Protein AF-0000000086196079 (afdb_homodimer)

Solvent-accessible surface area (backbone atoms only — not comparable to full-atom values): 31179 Å² total; per-residue (Å²): 126,80,78,77,50,46,65,56,26,40,50,51,41,38,49,55,44,34,30,38,78,38,90,88,36,61,55,87,61,31,22,45,25,29,50,93,91,37,60,36,28,35,20,37,55,72,47,47,61,58,45,53,76,38,62,84,48,28,40,74,47,73,51,99,90,43,78,54,29,37,29,50,32,79,85,49,76,43,40,67,52,38,21,52,50,53,46,52,52,50,52,51,39,43,75,65,62,70,50,77,53,42,75,58,62,71,92,42,42,27,49,39,37,72,44,93,60,46,78,55,54,26,44,39,53,52,38,50,31,30,54,42,15,32,60,41,46,28,28,37,31,46,34,28,34,63,56,98,90,36,64,28,36,38,32,23,25,30,15,72,81,42,93,70,67,46,56,18,32,36,42,39,21,57,45,68,43,41,62,88,47,51,63,63,57,37,38,38,50,28,27,32,42,36,21,54,38,51,59,80,62,48,68,67,42,34,44,42,49,61,39,22,33,30,20,58,45,96,85,64,28,29,46,30,38,37,35,38,34,27,44,29,84,44,60,76,86,62,72,78,39,70,46,73,56,64,30,65,48,75,46,80,36,47,54,66,60,50,52,61,39,28,50,37,96,56,29,36,65,71,40,31,50,53,50,50,50,50,36,27,52,68,36,68,50,46,66,87,78,33,62,58,42,65,58,56,53,34,50,40,21,38,78,126,127,81,78,76,49,45,65,56,27,40,50,50,41,37,50,54,44,33,30,39,78,38,89,87,37,62,56,87,64,31,22,46,26,29,50,93,90,37,60,36,27,35,20,36,56,74,47,49,61,58,44,52,75,37,64,86,46,26,41,74,47,75,52,99,90,42,77,55,29,36,30,50,34,78,85,49,76,44,40,68,52,37,21,52,50,52,45,53,52,49,52,51,37,43,74,64,63,70,50,78,54,44,75,58,62,72,89,41,43,28,49,40,36,71,45,92,61,45,78,54,53,27,44,38,54,52,41,49,32,29,54,42,15,32,59,42,47,28,28,38,31,46,34,28,32,63,57,96,89,35,65,28,36,39,31,24,26,30,15,72,81,44,91,70,68,47,55,17,33,37,43,40,20,57,45,68,43,42,61,88,48,50,65,65,57,37,40,36,51,28,26,32,42,38,21,55,39,52,60,80,61,47,68,68,38,34,45,42,49,62,38,19,33,30,20,58,45,96,86,63,28,30,46,29,38,39,34,39,36,27,42,31,82,44,60,74,84,63,73,79,39,70,47,75,57,63,29,67,48,75,43,82,34,47,56,67,59,51,51,60,40,28,50,37,94,56,30,36,64,72,39,32,50,53,50,51,51,49,37,28,54,67,36,68,49,45,65,87,77,33,62,59,43,66,58,56,52,35,49,40,22,38,79,123

Structure (mmCIF, N/CA/C/O backbone):
data_AF-0000000086196079-model_v1
#
loop_
_entity.id
_entity.type
_entity.pdbx_description
1 polymer 'Nudix hydrolase 20, chloroplastic-like isoform X2'
#
loop_
_atom_site.group_PDB
_atom_site.id
_atom_site.type_symbol
_atom_site.label_atom_id
_atom_site.label_alt_id
_atom_site.label_comp_id
_atom_site.label_asym_id
_atom_site.label_entity_id
_atom_site.label_seq_id
_atom_site.pdbx_PDB_ins_code
_atom_site.Cartn_x
_atom_site.Cartn_y
_atom_site.Cartn_z
_atom_site.occupancy
_atom_site.B_iso_or_equiv
_atom_site.auth_seq_id
_atom_site.auth_comp_id
_atom_site.auth_asym_id
_atom_site.auth_atom_id
_atom_site.pdbx_PDB_model_num
ATOM 1 N N . MET A 1 1 ? -3.215 10.391 -32.375 1 31.42 1 MET A N 1
ATOM 2 C CA . MET A 1 1 ? -3.424 10.508 -30.953 1 31.42 1 MET A CA 1
ATOM 3 C C . MET A 1 1 ? -2.102 10.398 -30.203 1 31.42 1 MET A C 1
ATOM 5 O O . MET A 1 1 ? -1.298 9.508 -30.469 1 31.42 1 MET A O 1
ATOM 9 N N . ALA A 1 2 ? -1.57 11.398 -29.609 1 37.5 2 ALA A N 1
ATOM 10 C CA . ALA A 1 2 ? -0.246 11.5 -29 1 37.5 2 ALA A CA 1
ATOM 11 C C . ALA A 1 2 ? 0.085 10.25 -28.203 1 37.5 2 ALA A C 1
ATOM 13 O O . ALA A 1 2 ? -0.794 9.664 -27.562 1 37.5 2 ALA A O 1
ATOM 14 N N . ALA A 1 3 ? 1.118 9.539 -28.453 1 48.59 3 ALA A N 1
ATOM 15 C CA . ALA A 1 3 ? 1.546 8.32 -27.781 1 48.59 3 ALA A CA 1
ATOM 16 C C . ALA A 1 3 ? 1.368 8.445 -26.266 1 48.59 3 ALA A C 1
ATOM 18 O O . ALA A 1 3 ? 1.782 9.445 -25.672 1 48.59 3 ALA A O 1
ATOM 19 N N . GLU A 1 4 ? 0.445 7.695 -25.688 1 69.94 4 GLU A N 1
ATOM 20 C CA . GLU A 1 4 ? 0.161 7.719 -24.25 1 69.94 4 GLU A CA 1
ATOM 21 C C . GLU A 1 4 ? 1.448 7.668 -23.438 1 69.94 4 GLU A C 1
ATOM 23 O O . GLU A 1 4 ? 2.344 6.871 -23.719 1 69.94 4 GLU A O 1
ATOM 28 N N . GLY A 1 5 ? 1.84 8.703 -22.734 1 87.81 5 GLY A N 1
ATOM 29 C CA . GLY A 1 5 ? 3.008 8.727 -21.859 1 87.81 5 GLY A CA 1
ATOM 30 C C . GLY A 1 5 ? 3.033 7.582 -20.875 1 87.81 5 GLY A C 1
ATOM 31 O O . GLY A 1 5 ? 2.014 6.926 -20.641 1 87.81 5 GLY A O 1
ATOM 32 N N . TRP A 1 6 ? 4.188 7.164 -20.453 1 93.56 6 TRP A N 1
ATOM 33 C CA . TRP A 1 6 ? 4.375 6.02 -19.578 1 93.56 6 TRP A CA 1
ATOM 34 C C . TRP A 1 6 ? 3.453 6.113 -18.359 1 93.56 6 TRP A C 1
ATOM 36 O O . TRP A 1 6 ? 2.938 5.098 -17.891 1 93.56 6 TRP A O 1
ATOM 46 N N . CYS A 1 7 ? 3.219 7.301 -17.938 1 93.12 7 CYS A N 1
ATOM 47 C CA . CYS A 1 7 ? 2.398 7.477 -16.75 1 93.12 7 CYS A CA 1
ATOM 48 C C . CYS A 1 7 ? 0.96 7.047 -17 1 93.12 7 CYS A C 1
ATOM 50 O O . CYS A 1 7 ? 0.346 6.383 -16.172 1 93.12 7 CYS A O 1
ATOM 52 N N . GLU A 1 8 ? 0.456 7.418 -18.125 1 95.5 8 GLU A N 1
ATOM 53 C CA . GLU A 1 8 ? -0.901 7.012 -18.484 1 95.5 8 GLU A CA 1
ATOM 54 C C . GLU A 1 8 ? -1 5.5 -18.641 1 95.5 8 GLU A C 1
ATOM 56 O O . GLU A 1 8 ? -1.993 4.891 -18.234 1 95.5 8 GLU A O 1
ATOM 61 N N . ARG A 1 9 ? -0.002 4.93 -19.203 1 97 9 ARG A N 1
ATOM 62 C CA . ARG A 1 9 ? 0.018 3.479 -19.359 1 97 9 ARG A CA 1
ATOM 63 C C . ARG A 1 9 ? 0.084 2.793 -18 1 97 9 ARG A C 1
ATOM 65 O O . ARG A 1 9 ? -0.6 1.795 -17.766 1 97 9 ARG A O 1
ATOM 72 N N . ALA A 1 10 ? 0.923 3.342 -17.141 1 97.94 10 ALA A N 1
ATOM 73 C CA . ALA A 1 10 ? 1.036 2.787 -15.789 1 97.94 10 ALA A CA 1
ATOM 74 C C . ALA A 1 10 ? -0.296 2.867 -15.047 1 97.94 10 ALA A C 1
ATOM 76 O O . ALA A 1 10 ? -0.709 1.905 -14.398 1 97.94 10 ALA A O 1
ATOM 77 N N . ARG A 1 11 ? -0.942 3.975 -15.195 1 97.25 11 ARG A N 1
ATOM 78 C CA . ARG A 1 11 ? -2.25 4.137 -14.562 1 97.25 11 ARG A CA 1
ATOM 79 C C . ARG A 1 11 ? -3.266 3.168 -15.156 1 97.25 11 ARG A C 1
ATOM 81 O O . ARG A 1 11 ? -4.086 2.598 -14.438 1 97.25 11 ARG A O 1
ATOM 88 N N . GLY A 1 12 ? -3.195 3.053 -16.484 1 97.62 12 GLY A N 1
ATOM 89 C CA . GLY A 1 12 ? -4.055 2.076 -17.141 1 97.62 12 GLY A CA 1
ATOM 90 C C . GLY A 1 12 ? -3.83 0.66 -16.641 1 97.62 12 GLY A C 1
ATOM 91 O O . GLY A 1 12 ? -4.785 -0.087 -16.422 1 97.62 12 GLY A O 1
ATOM 92 N N . LEU A 1 13 ? -2.584 0.323 -16.469 1 98.38 13 LEU A N 1
ATOM 93 C CA . LEU A 1 13 ? -2.215 -0.979 -15.93 1 98.38 13 LEU A CA 1
ATOM 94 C C . LEU A 1 13 ? -2.822 -1.184 -14.547 1 98.38 13 LEU A C 1
ATOM 96 O O . LEU A 1 13 ? -3.451 -2.211 -14.281 1 98.38 13 LEU A O 1
ATOM 100 N N . LEU A 1 14 ? -2.65 -0.196 -13.68 1 98.25 14 LEU A N 1
ATOM 101 C CA . LEU A 1 14 ? -3.148 -0.296 -12.312 1 98.25 14 LEU A CA 1
ATOM 102 C C . LEU A 1 14 ? -4.668 -0.391 -12.289 1 98.25 14 LEU A C 1
ATOM 104 O O . LEU A 1 14 ? -5.238 -1.147 -11.5 1 98.25 14 LEU A O 1
ATOM 108 N N . LYS A 1 15 ? -5.324 0.365 -13.117 1 97.25 15 LYS A N 1
ATOM 109 C CA . LYS A 1 15 ? -6.781 0.291 -13.219 1 97.25 15 LYS A CA 1
ATOM 110 C C . LYS A 1 15 ? -7.234 -1.104 -13.633 1 97.25 15 LYS A C 1
ATOM 112 O O . LYS A 1 15 ? -8.172 -1.659 -13.055 1 97.25 15 LYS A O 1
ATOM 117 N N . LYS A 1 16 ? -6.555 -1.611 -14.602 1 97.31 16 LYS A N 1
ATOM 118 C CA . LYS A 1 16 ? -6.875 -2.945 -15.102 1 97.31 16 LYS A CA 1
ATOM 119 C C . LYS A 1 16 ? -6.688 -3.998 -14.008 1 97.31 16 LYS A C 1
ATOM 121 O O . LYS A 1 16 ? -7.551 -4.855 -13.812 1 97.31 16 LYS A O 1
ATOM 126 N N . MET A 1 17 ? -5.625 -3.92 -13.258 1 98.19 17 MET A N 1
ATOM 127 C CA . MET A 1 17 ? -5.266 -4.945 -12.281 1 98.19 17 MET A CA 1
ATOM 128 C C . MET A 1 17 ? -6.07 -4.785 -10.992 1 98.19 17 MET A C 1
ATOM 130 O O . MET A 1 17 ? -6.082 -5.68 -10.148 1 98.19 17 MET A O 1
ATOM 134 N N . ASN A 1 18 ? -6.742 -3.652 -10.859 1 98.12 18 ASN A N 1
ATOM 135 C CA . ASN A 1 18 ? -7.633 -3.436 -9.727 1 98.12 18 ASN A CA 1
ATOM 136 C C . ASN A 1 18 ? -9.094 -3.365 -10.164 1 98.12 18 ASN A C 1
ATOM 138 O O . ASN A 1 18 ? -9.93 -2.799 -9.461 1 98.12 18 ASN A O 1
ATOM 142 N N . SER A 1 19 ? -9.422 -3.924 -11.242 1 97.69 19 SER A N 1
ATOM 143 C CA . SER A 1 19 ? -10.711 -3.74 -11.906 1 97.69 19 SER A CA 1
ATOM 144 C C . SER A 1 19 ? -11.852 -4.27 -11.047 1 97.69 19 SER A C 1
ATOM 146 O O . SER A 1 19 ? -12.977 -3.777 -11.133 1 97.69 19 SER A O 1
ATOM 148 N N . PHE A 1 20 ? -11.656 -5.219 -10.219 1 97.69 20 PHE A N 1
ATOM 149 C CA . PHE A 1 20 ? -12.711 -5.828 -9.414 1 97.69 20 PHE A CA 1
ATOM 150 C C . PHE A 1 20 ? -13.312 -4.816 -8.445 1 97.69 20 PHE A C 1
ATOM 152 O O . PHE A 1 20 ? -14.477 -4.922 -8.07 1 97.69 20 PHE A O 1
ATOM 159 N N . HIS A 1 21 ? -12.547 -3.799 -8.047 1 93.19 21 HIS A N 1
ATOM 160 C CA . HIS A 1 21 ? -13 -2.793 -7.086 1 93.19 21 HIS A CA 1
ATOM 161 C C . HIS A 1 21 ? -13.477 -1.532 -7.801 1 93.19 21 HIS A C 1
ATOM 163 O O . HIS A 1 21 ? -13.875 -0.56 -7.152 1 93.19 21 HIS A O 1
ATOM 169 N N . GLY A 1 22 ? -13.414 -1.538 -9.031 1 91.56 22 GLY A N 1
ATOM 170 C CA . GLY A 1 22 ? -13.773 -0.353 -9.797 1 91.56 22 GLY A CA 1
ATOM 171 C C . GLY A 1 22 ? -15.25 -0.286 -10.133 1 91.56 22 GLY A C 1
ATOM 172 O O . GLY A 1 22 ? -16 -1.232 -9.875 1 91.56 22 GLY A O 1
ATOM 173 N N . ALA A 1 23 ? -15.586 0.816 -10.633 1 88.75 23 ALA A N 1
ATOM 174 C CA . ALA A 1 23 ? -16.953 1.015 -11.086 1 88.75 23 ALA A CA 1
ATOM 175 C C . ALA A 1 23 ? -17.328 0.014 -12.18 1 88.75 23 ALA A C 1
ATOM 177 O O . ALA A 1 23 ? -16.531 -0.258 -13.078 1 88.75 23 ALA A O 1
ATOM 178 N N . GLY A 1 24 ? -18.469 -0.585 -12.039 1 90.06 24 GLY A N 1
ATOM 179 C CA . GLY A 1 24 ? -18.953 -1.486 -13.07 1 90.06 24 GLY A CA 1
ATOM 180 C C . GLY A 1 24 ? -18.484 -2.92 -12.875 1 90.06 24 GLY A C 1
ATOM 181 O O . GLY A 1 24 ? -18.844 -3.803 -13.664 1 90.06 24 GLY A O 1
ATOM 182 N N . SER A 1 25 ? -17.656 -3.137 -11.906 1 93.88 25 SER A N 1
ATOM 183 C CA . SER A 1 25 ? -17.203 -4.5 -11.656 1 93.88 25 SER A CA 1
ATOM 184 C C . SER A 1 25 ? -18.359 -5.395 -11.227 1 93.88 25 SER A C 1
ATOM 186 O O . SER A 1 25 ? -19.453 -4.906 -10.938 1 93.88 25 SER A O 1
ATOM 188 N N . SER A 1 26 ? -18.172 -6.691 -11.227 1 94.44 26 SER A N 1
ATOM 189 C CA . SER A 1 26 ? -19.188 -7.66 -10.836 1 94.44 26 SER A CA 1
ATOM 190 C C . SER A 1 26 ? -19.219 -7.859 -9.328 1 94.44 26 SER A C 1
ATOM 192 O O . SER A 1 26 ? -19.938 -8.734 -8.82 1 94.44 26 SER A O 1
ATOM 194 N N . LYS A 1 27 ? -18.453 -7.102 -8.578 1 94.94 27 LYS A N 1
ATOM 195 C CA . LYS A 1 27 ? -18.266 -7.32 -7.145 1 94.94 27 LYS A CA 1
ATOM 196 C C . LYS A 1 27 ? -19.609 -7.391 -6.422 1 94.94 27 LYS A C 1
ATOM 198 O O . LYS A 1 27 ? -19.844 -8.289 -5.605 1 94.94 27 LYS A O 1
ATOM 203 N N . ALA A 1 28 ? -20.484 -6.496 -6.801 1 92.44 28 ALA A N 1
ATOM 204 C CA . ALA A 1 28 ? -21.781 -6.414 -6.129 1 92.44 28 ALA A CA 1
ATOM 205 C C . ALA A 1 28 ? -22.625 -7.652 -6.41 1 92.44 28 ALA A C 1
ATOM 207 O O . ALA A 1 28 ? -23.547 -7.973 -5.652 1 92.44 28 ALA A O 1
ATOM 208 N N . LEU A 1 29 ? -22.312 -8.312 -7.492 1 94.06 29 LEU A N 1
ATOM 209 C CA . LEU A 1 29 ? -23.078 -9.477 -7.902 1 94.06 29 LEU A CA 1
ATOM 210 C C . LEU A 1 29 ? -22.469 -10.758 -7.363 1 94.06 29 LEU A C 1
ATOM 212 O O . LEU A 1 29 ? -23.109 -11.812 -7.363 1 94.06 29 LEU A O 1
ATOM 216 N N . CYS A 1 30 ? -21.281 -10.711 -6.961 1 96.56 30 CYS A N 1
ATOM 217 C CA . CYS A 1 30 ? -20.578 -11.898 -6.492 1 96.56 30 CYS A CA 1
ATOM 218 C C . CYS A 1 30 ? -21.031 -12.289 -5.09 1 96.56 30 CYS A C 1
ATOM 220 O O . CYS A 1 30 ? -21.484 -11.438 -4.324 1 96.56 30 CYS A O 1
ATOM 222 N N . LEU A 1 31 ? -20.938 -13.523 -4.812 1 96.62 31 LEU A N 1
ATOM 223 C CA . LEU A 1 31 ? -21.219 -14.023 -3.475 1 96.62 31 LEU A CA 1
ATOM 224 C C . LEU A 1 31 ? -19.922 -14.227 -2.688 1 96.62 31 LEU A C 1
ATOM 226 O O . LEU A 1 31 ? -18.938 -14.727 -3.227 1 96.62 31 LEU A O 1
ATOM 230 N N . PRO A 1 32 ? -19.938 -13.781 -1.434 1 96.88 32 PRO A N 1
ATOM 231 C CA . PRO A 1 32 ? -18.797 -14.203 -0.602 1 96.88 32 PRO A CA 1
ATOM 232 C C . PRO A 1 32 ? -18.688 -15.719 -0.475 1 96.88 32 PRO A C 1
ATOM 234 O O . PRO A 1 32 ? -19.703 -16.406 -0.334 1 96.88 32 PRO A O 1
ATOM 237 N N . PHE A 1 33 ? -17.547 -16.266 -0.652 1 97.94 33 PHE A N 1
ATOM 238 C CA . PHE A 1 33 ? -17.281 -17.672 -0.396 1 97.94 33 PHE A CA 1
ATOM 239 C C . PHE A 1 33 ? -16.859 -17.891 1.049 1 97.94 33 PHE A C 1
ATOM 241 O O . PHE A 1 33 ? -15.805 -17.406 1.469 1 97.94 33 PHE A O 1
ATOM 248 N N . MET A 1 34 ? -17.641 -18.625 1.762 1 97.19 34 MET A N 1
ATOM 249 C CA . MET A 1 34 ? -17.438 -18.812 3.197 1 97.19 34 MET A CA 1
ATOM 250 C C . MET A 1 34 ? -16.969 -20.234 3.508 1 97.19 34 MET A C 1
ATOM 252 O O . MET A 1 34 ? -17.516 -21.203 2.979 1 97.19 34 MET A O 1
ATOM 256 N N . VAL A 1 35 ? -15.969 -20.312 4.324 1 97.56 35 VAL A N 1
ATOM 257 C CA . VAL A 1 35 ? -15.516 -21.578 4.883 1 97.56 35 VAL A CA 1
ATOM 258 C C . VAL A 1 35 ? -15.367 -21.453 6.398 1 97.56 35 VAL A C 1
ATOM 260 O O . VAL A 1 35 ? -14.609 -20.609 6.883 1 97.56 35 VAL A O 1
ATOM 263 N N . ASP A 1 36 ? -16.078 -22.281 7.133 1 95.56 36 ASP A N 1
ATOM 264 C CA . ASP A 1 36 ? -16.031 -22.266 8.594 1 95.56 36 ASP A CA 1
ATOM 265 C C . ASP A 1 36 ? -16.266 -20.859 9.148 1 95.56 36 ASP A C 1
ATOM 267 O O . ASP A 1 36 ? -15.477 -20.391 9.969 1 95.56 36 ASP A O 1
ATOM 271 N N . GLY A 1 37 ? -17.188 -20.188 8.578 1 93.38 37 GLY A N 1
ATOM 272 C CA . GLY A 1 37 ? -17.641 -18.891 9.086 1 93.38 37 GLY A CA 1
ATOM 273 C C . GLY A 1 37 ? -16.75 -17.734 8.641 1 93.38 37 GLY A C 1
ATOM 274 O O . GLY A 1 37 ? -17.016 -16.578 8.992 1 93.38 37 GLY A O 1
ATOM 275 N N . GLN A 1 38 ? -15.75 -18 7.812 1 96.38 38 GLN A N 1
ATOM 276 C CA . GLN A 1 38 ? -14.852 -16.938 7.367 1 96.38 38 GLN A CA 1
ATOM 277 C C . GLN A 1 38 ? -14.844 -16.828 5.848 1 96.38 38 GLN A C 1
ATOM 279 O O . GLN A 1 38 ? -14.891 -17.844 5.141 1 96.38 38 GLN A O 1
ATOM 284 N N . GLN A 1 39 ? -14.812 -15.672 5.391 1 97 39 GLN A N 1
ATOM 285 C CA . GLN A 1 39 ? -14.781 -15.445 3.951 1 97 39 GLN A CA 1
ATOM 286 C C . GLN A 1 39 ? -13.391 -15.727 3.385 1 97 39 GLN A C 1
ATOM 288 O O . GLN A 1 39 ? -12.391 -15.234 3.916 1 97 39 GLN A O 1
ATOM 293 N N . VAL A 1 40 ? -13.336 -16.453 2.26 1 98.19 40 VAL A N 1
ATOM 294 C CA . VAL A 1 40 ? -12.039 -16.812 1.695 1 98.19 40 VAL A CA 1
ATOM 295 C C . VAL A 1 40 ? -11.992 -16.422 0.219 1 98.19 40 VAL A C 1
ATOM 297 O O . VAL A 1 40 ? -10.961 -16.578 -0.437 1 98.19 40 VAL A O 1
ATOM 300 N N . GLY A 1 41 ? -13.164 -15.883 -0.278 1 97.81 41 GLY A N 1
ATOM 301 C CA . GLY A 1 41 ? -13.156 -15.516 -1.685 1 97.81 41 GLY A CA 1
ATOM 302 C C . GLY A 1 41 ? -14.453 -14.875 -2.141 1 97.81 41 GLY A C 1
ATOM 303 O O . GLY A 1 41 ? -15.266 -14.445 -1.317 1 97.81 41 GLY A O 1
ATOM 304 N N . TYR A 1 42 ? -14.578 -14.719 -3.482 1 97.56 42 TYR A N 1
ATOM 305 C CA . TYR A 1 42 ? -15.75 -14.188 -4.176 1 97.56 42 TYR A CA 1
ATOM 306 C C . TYR A 1 42 ? -16.156 -15.094 -5.328 1 97.56 42 TYR A C 1
ATOM 308 O O . TYR A 1 42 ? -15.336 -15.445 -6.18 1 97.56 42 TYR A O 1
ATOM 316 N N . VAL A 1 43 ? -17.406 -15.414 -5.348 1 97.75 43 VAL A N 1
ATOM 317 C CA . VAL A 1 43 ? -17.859 -16.344 -6.375 1 97.75 43 VAL A CA 1
ATOM 318 C C . VAL A 1 43 ? -18.781 -15.617 -7.359 1 97.75 43 VAL A C 1
ATOM 320 O O . VAL A 1 43 ? -19.812 -15.078 -6.973 1 97.75 43 VAL A O 1
ATOM 323 N N . PRO A 1 44 ? -18.375 -15.609 -8.625 1 96.56 44 PRO A N 1
ATOM 324 C CA . PRO A 1 44 ? -19.281 -15.023 -9.633 1 96.56 44 PRO A CA 1
ATOM 325 C C . PRO A 1 44 ? -20.625 -15.742 -9.711 1 96.56 44 PRO A C 1
ATOM 327 O O . PRO A 1 44 ? -20.703 -16.953 -9.438 1 96.56 44 PRO A O 1
ATOM 330 N N . PRO A 1 45 ? -21.609 -15.023 -10.164 1 93.31 45 PRO A N 1
ATOM 331 C CA . PRO A 1 45 ? -22.953 -15.602 -10.195 1 93.31 45 PRO A CA 1
ATOM 332 C C . PRO A 1 45 ? -23.031 -16.859 -11.062 1 93.31 45 PRO A C 1
ATOM 334 O O . PRO A 1 45 ? -23.688 -17.828 -10.68 1 93.31 45 PRO A O 1
ATOM 337 N N . ALA A 1 46 ? -22.422 -16.828 -12.188 1 94.31 46 ALA A N 1
ATOM 338 C CA . ALA A 1 46 ? -22.469 -17.984 -13.078 1 94.31 46 ALA A CA 1
ATOM 339 C C . ALA A 1 46 ? -21.844 -19.203 -12.422 1 94.31 46 ALA A C 1
ATOM 341 O O . ALA A 1 46 ? -22.328 -20.328 -12.594 1 94.31 46 ALA A O 1
ATOM 342 N N . VAL A 1 47 ? -20.844 -18.984 -11.68 1 96.88 47 VAL A N 1
ATOM 343 C CA . VAL A 1 47 ? -20.156 -20.078 -10.984 1 96.88 47 VAL A CA 1
ATOM 344 C C . VAL A 1 47 ? -21.016 -20.578 -9.836 1 96.88 47 VAL A C 1
ATOM 346 O O . VAL A 1 47 ? -21.156 -21.797 -9.641 1 96.88 47 VAL A O 1
ATOM 349 N N . ALA A 1 48 ? -21.562 -19.641 -9.117 1 95.75 48 ALA A N 1
ATOM 350 C CA . ALA A 1 48 ? -22.438 -20.016 -8.008 1 95.75 48 ALA A CA 1
ATOM 351 C C . ALA A 1 48 ? -23.578 -20.891 -8.477 1 95.75 48 ALA A C 1
ATOM 353 O O . ALA A 1 48 ? -23.922 -21.891 -7.82 1 95.75 48 ALA A O 1
ATOM 354 N N . LYS A 1 49 ? -24.125 -20.516 -9.594 1 94.19 49 LYS A N 1
ATOM 355 C CA . LYS A 1 49 ? -25.219 -21.297 -10.164 1 94.19 49 LYS A CA 1
ATOM 356 C C . LYS A 1 49 ? -24.781 -22.719 -10.484 1 94.19 49 LYS A C 1
ATOM 358 O O . LYS A 1 49 ? -25.5 -23.672 -10.219 1 94.19 49 LYS A O 1
ATOM 363 N N . CYS A 1 50 ? -23.656 -22.859 -11 1 96.06 50 CYS A N 1
ATOM 364 C CA . CYS A 1 50 ? -23.109 -24.172 -11.352 1 96.06 50 CYS A CA 1
ATOM 365 C C . CYS A 1 50 ? -22.812 -24.984 -10.102 1 96.06 50 CYS A C 1
ATOM 367 O O . CYS A 1 50 ? -23.141 -26.172 -10.047 1 96.06 50 CYS A O 1
ATOM 369 N N . LEU A 1 51 ? -22.281 -24.344 -9.055 1 96.81 51 LEU A N 1
ATOM 370 C CA . LEU A 1 51 ? -21.844 -25.047 -7.848 1 96.81 51 LEU A CA 1
ATOM 371 C C . LEU A 1 51 ? -23.047 -25.469 -7.008 1 96.81 51 LEU A C 1
ATOM 373 O O . LEU A 1 51 ? -22.938 -26.375 -6.18 1 96.81 51 LEU A O 1
ATOM 377 N N . HIS A 1 52 ? -24.094 -24.828 -7.281 1 92.69 52 HIS A N 1
ATOM 378 C CA . HIS A 1 52 ? -25.328 -25.188 -6.594 1 92.69 52 HIS A CA 1
ATOM 379 C C . HIS A 1 52 ? -25.75 -26.625 -6.91 1 92.69 52 HIS A C 1
ATOM 381 O O . HIS A 1 52 ? -26.484 -27.25 -6.137 1 92.69 52 HIS A O 1
ATOM 387 N N . GLN A 1 53 ? -25.281 -27.109 -7.969 1 95.06 53 GLN A N 1
ATOM 388 C CA . GLN A 1 53 ? -25.609 -28.469 -8.398 1 95.06 53 GLN A CA 1
ATOM 389 C C . GLN A 1 53 ? -24.859 -29.5 -7.562 1 95.06 53 GLN A C 1
ATOM 391 O O . GLN A 1 53 ? -25.094 -30.703 -7.695 1 95.06 53 GLN A O 1
ATOM 396 N N . TYR A 1 54 ? -24.031 -29.078 -6.715 1 97.38 54 TYR A N 1
ATOM 397 C CA . TYR A 1 54 ? -23.266 -29.953 -5.844 1 97.38 54 TYR A CA 1
ATOM 398 C C . TYR A 1 54 ? -23.578 -29.672 -4.379 1 97.38 54 TYR A C 1
ATOM 400 O O . TYR A 1 54 ? -22.688 -29.297 -3.609 1 97.38 54 TYR A O 1
ATOM 408 N N . PRO A 1 55 ? -24.703 -30.031 -3.91 1 95 55 PRO A N 1
ATOM 409 C CA . PRO A 1 55 ? -25.172 -29.641 -2.578 1 95 55 PRO A CA 1
ATOM 410 C C . PRO A 1 55 ? -24.406 -30.328 -1.454 1 95 55 PRO A C 1
ATOM 412 O O . PRO A 1 55 ? -24.453 -29.875 -0.307 1 95 55 PRO A O 1
ATOM 415 N N . THR A 1 56 ? -23.719 -31.406 -1.746 1 96.62 56 THR A N 1
ATOM 416 C CA . THR A 1 56 ? -22.922 -32.094 -0.718 1 96.62 56 THR A CA 1
ATOM 417 C C . THR A 1 56 ? -21.641 -31.328 -0.441 1 96.62 56 THR A C 1
ATOM 419 O O . THR A 1 56 ? -20.969 -31.578 0.567 1 96.62 56 THR A O 1
ATOM 422 N N . VAL A 1 57 ? -21.312 -30.453 -1.306 1 98.25 57 VAL A N 1
ATOM 423 C CA . VAL A 1 57 ? -20.047 -29.75 -1.17 1 98.25 57 VAL A CA 1
ATOM 424 C C . VAL A 1 57 ? -20.297 -28.25 -0.958 1 98.25 57 VAL A C 1
ATOM 426 O O . VAL A 1 57 ? -19.656 -27.625 -0.116 1 98.25 57 VAL A O 1
ATOM 429 N N . PHE A 1 58 ? -21.266 -27.719 -1.735 1 97.75 58 PHE A N 1
ATOM 430 C CA . PHE A 1 58 ? -21.531 -26.281 -1.7 1 97.75 58 PHE A CA 1
ATOM 431 C C . PHE A 1 58 ? -23 -26.016 -1.399 1 97.75 58 PHE A C 1
ATOM 433 O O . PHE A 1 58 ? -23.875 -26.75 -1.856 1 97.75 58 PHE A O 1
ATOM 440 N N . SER A 1 59 ? -23.203 -24.969 -0.644 1 93.69 59 SER A N 1
ATOM 441 C CA . SER A 1 59 ? -24.562 -24.5 -0.396 1 93.69 59 SER A CA 1
ATOM 442 C C . SER A 1 59 ? -24.656 -22.984 -0.455 1 93.69 59 SER A C 1
ATOM 444 O O . SER A 1 59 ? -23.719 -22.281 -0.083 1 93.69 59 SER A O 1
ATOM 446 N N . VAL A 1 60 ? -25.672 -22.547 -1.058 1 89.31 60 VAL A N 1
ATOM 447 C CA . VAL A 1 60 ? -25.938 -21.109 -1.061 1 89.31 60 VAL A CA 1
ATOM 448 C C . VAL A 1 60 ? -26.891 -20.766 0.081 1 89.31 60 VAL A C 1
ATOM 450 O O . VAL A 1 60 ? -27.969 -21.359 0.209 1 89.31 60 VAL A O 1
ATOM 453 N N . SER A 1 61 ? -26.406 -19.984 0.957 1 83.56 61 SER A N 1
ATOM 454 C CA . SER A 1 61 ? -27.234 -19.547 2.068 1 83.56 61 SER A CA 1
ATOM 455 C C . SER A 1 61 ? -27.844 -18.156 1.799 1 83.56 61 SER A C 1
ATOM 457 O O . SER A 1 61 ? -27.203 -17.328 1.156 1 83.56 61 SER A O 1
ATOM 459 N N . GLN A 1 62 ? -29.188 -18.141 1.905 1 75.56 62 GLN A N 1
ATOM 460 C CA . GLN A 1 62 ? -29.891 -16.859 1.797 1 75.56 62 GLN A CA 1
ATOM 461 C C . GLN A 1 62 ? -30.641 -16.547 3.08 1 75.56 62 GLN A C 1
ATOM 463 O O . GLN A 1 62 ? -31.391 -17.375 3.598 1 75.56 62 GLN A O 1
ATOM 468 N N . GLY A 1 63 ? -30.016 -15.688 3.932 1 65.06 63 GLY A N 1
ATOM 469 C CA . GLY A 1 63 ? -30.797 -15.266 5.09 1 65.06 63 GLY A CA 1
ATOM 470 C C . GLY A 1 63 ? -31.5 -13.938 4.879 1 65.06 63 GLY A C 1
ATOM 471 O O . GLY A 1 63 ? -31.234 -13.227 3.91 1 65.06 63 GLY A O 1
ATOM 472 N N . ASP A 1 64 ? -32.656 -13.602 5.66 1 62.62 64 ASP A N 1
ATOM 473 C CA . ASP A 1 64 ? -33.5 -12.414 5.59 1 62.62 64 ASP A CA 1
ATOM 474 C C . ASP A 1 64 ? -32.656 -11.141 5.684 1 62.62 64 ASP A C 1
ATOM 476 O O . ASP A 1 64 ? -32.938 -10.148 5.004 1 62.62 64 ASP A O 1
ATOM 480 N N . ALA A 1 65 ? -31.609 -11.117 6.508 1 67.75 65 ALA A N 1
ATOM 481 C CA . ALA A 1 65 ? -30.938 -9.836 6.719 1 67.75 65 ALA A CA 1
ATOM 482 C C . ALA A 1 65 ? -29.5 -9.875 6.246 1 67.75 65 ALA A C 1
ATOM 484 O O . ALA A 1 65 ? -28.75 -8.906 6.406 1 67.75 65 ALA A O 1
ATOM 485 N N . THR A 1 66 ? -29.125 -11.133 5.633 1 74.75 66 THR A N 1
ATOM 486 C CA . THR A 1 66 ? -27.734 -11.219 5.184 1 74.75 66 THR A CA 1
ATOM 487 C C . THR A 1 66 ? -27.672 -11.492 3.686 1 74.75 66 THR A C 1
ATOM 489 O O . THR A 1 66 ? -28.484 -12.242 3.148 1 74.75 66 THR A O 1
ATOM 492 N N . PRO A 1 67 ? -26.781 -10.867 3.09 1 80.81 67 PRO A N 1
ATOM 493 C CA . PRO A 1 67 ? -26.625 -11.125 1.656 1 80.81 67 PRO A CA 1
ATOM 494 C C . PRO A 1 67 ? -26.281 -12.578 1.355 1 80.81 67 PRO A C 1
ATOM 496 O O . PRO A 1 67 ? -25.719 -13.273 2.211 1 80.81 67 PRO A O 1
ATOM 499 N N . PRO A 1 68 ? -26.766 -13.086 0.254 1 90.31 68 PRO A N 1
ATOM 500 C CA . PRO A 1 68 ? -26.453 -14.461 -0.128 1 90.31 68 PRO A CA 1
ATOM 501 C C . PRO A 1 68 ? -24.953 -14.742 -0.126 1 90.31 68 PRO A C 1
ATOM 503 O O . PRO A 1 68 ? -24.156 -13.875 -0.492 1 90.31 68 PRO A O 1
ATOM 506 N N . GLN A 1 69 ? -24.625 -15.883 0.346 1 95.38 69 GLN A N 1
ATOM 507 C CA . GLN A 1 69 ? -23.25 -16.344 0.403 1 95.38 69 GLN A CA 1
ATOM 508 C C . GLN A 1 69 ? -23.125 -17.797 -0.065 1 95.38 69 GLN A C 1
ATOM 510 O O . GLN A 1 69 ? -24.078 -18.562 0.045 1 95.38 69 GLN A O 1
ATOM 515 N N . LEU A 1 70 ? -22.031 -18.125 -0.671 1 97 70 LEU A N 1
ATOM 516 C CA . LEU A 1 70 ? -21.703 -19.516 -0.949 1 97 70 LEU A CA 1
ATOM 517 C C . LEU A 1 70 ? -20.875 -20.109 0.181 1 97 70 LEU A C 1
ATOM 519 O O . LEU A 1 70 ? -19.859 -19.547 0.579 1 97 70 LEU A O 1
ATOM 523 N N . GLU A 1 71 ? -21.312 -21.219 0.686 1 96.44 71 GLU A N 1
ATOM 524 C CA . GLU A 1 71 ? -20.641 -21.844 1.818 1 96.44 71 GLU A CA 1
ATOM 525 C C . GLU A 1 71 ? -20.172 -23.25 1.48 1 96.44 71 GLU A C 1
ATOM 527 O O . GLU A 1 71 ? -20.891 -24 0.811 1 96.44 71 GLU A O 1
ATOM 532 N N . LEU A 1 72 ? -18.938 -23.547 1.878 1 97.12 72 LEU A N 1
ATOM 533 C CA . LEU A 1 72 ? -18.531 -24.938 1.869 1 97.12 72 LEU A CA 1
ATOM 534 C C . LEU A 1 72 ? -19.297 -25.734 2.924 1 97.12 72 LEU A C 1
ATOM 536 O O . LEU A 1 72 ? -19.484 -25.266 4.043 1 97.12 72 LEU A O 1
ATOM 540 N N . ASN A 1 73 ? -19.734 -26.891 2.588 1 95.81 73 ASN A N 1
ATOM 541 C CA . ASN A 1 73 ? -20.547 -27.734 3.475 1 95.81 73 ASN A CA 1
ATOM 542 C C . ASN A 1 73 ? -19.875 -27.891 4.844 1 95.81 73 ASN A C 1
ATOM 544 O O . ASN A 1 73 ? -18.719 -28.281 4.934 1 95.81 73 ASN A O 1
ATOM 548 N N . LYS A 1 74 ? -20.656 -27.688 5.871 1 94.19 74 LYS A N 1
ATOM 549 C CA . LYS A 1 74 ? -20.156 -27.688 7.246 1 94.19 74 LYS A CA 1
ATOM 550 C C . LYS A 1 74 ? -19.797 -29.109 7.699 1 94.19 74 LYS A C 1
ATOM 552 O O . LYS A 1 74 ? -19.078 -29.281 8.688 1 94.19 74 LYS A O 1
ATOM 557 N N . GLN A 1 75 ? -20.297 -30.031 6.957 1 95.31 75 GLN A N 1
ATOM 558 C CA . GLN A 1 75 ? -20 -31.422 7.293 1 95.31 75 GLN A CA 1
ATOM 559 C C . GLN A 1 75 ? -18.562 -31.781 6.918 1 95.31 75 GLN A C 1
ATOM 561 O O . GLN A 1 75 ? -18.047 -32.812 7.371 1 95.31 75 GLN A O 1
ATOM 566 N N . LEU A 1 76 ? -18.031 -30.984 6.027 1 97.25 76 LEU A N 1
ATOM 567 C CA . LEU A 1 76 ? -16.609 -31.141 5.707 1 97.25 76 LEU A CA 1
ATOM 568 C C . LEU A 1 76 ? -15.742 -30.406 6.73 1 97.25 76 LEU A C 1
ATOM 570 O O . LEU A 1 76 ? -15.547 -29.203 6.637 1 97.25 76 LEU A O 1
ATOM 574 N N . THR A 1 77 ? -15.172 -31.109 7.621 1 95.06 77 THR A N 1
ATOM 575 C CA . THR A 1 77 ? -14.633 -30.469 8.805 1 95.06 77 THR A CA 1
ATOM 576 C C . THR A 1 77 ? -13.102 -30.438 8.75 1 95.06 77 THR A C 1
ATOM 578 O O . THR A 1 77 ? -12.477 -29.594 9.406 1 95.06 77 THR A O 1
ATOM 581 N N . SER A 1 78 ? -12.523 -31.359 7.988 1 97.44 78 SER A N 1
ATOM 582 C CA . SER A 1 78 ? -11.062 -31.406 7.961 1 97.44 78 SER A CA 1
ATOM 583 C C . SER A 1 78 ? -10.516 -30.859 6.648 1 97.44 78 SER A C 1
ATOM 585 O O . SER A 1 78 ? -11.227 -30.812 5.645 1 97.44 78 SER A O 1
ATOM 587 N N . HIS A 1 79 ? -9.281 -30.453 6.707 1 97.94 79 HIS A N 1
ATOM 588 C CA . HIS A 1 79 ? -8.562 -29.984 5.523 1 97.94 79 HIS A CA 1
ATOM 589 C C . HIS A 1 79 ? -8.633 -31.031 4.402 1 97.94 79 HIS A C 1
ATOM 591 O O . HIS A 1 79 ? -8.945 -30.688 3.26 1 97.94 79 HIS A O 1
ATOM 597 N N . GLY A 1 80 ? -8.336 -32.281 4.723 1 98.25 80 GLY A N 1
ATOM 598 C CA . GLY A 1 80 ? -8.344 -33.344 3.744 1 98.25 80 GLY A CA 1
ATOM 599 C C . GLY A 1 80 ? -9.703 -33.562 3.107 1 98.25 80 GLY A C 1
ATOM 600 O O . GLY A 1 80 ? -9.805 -33.719 1.888 1 98.25 80 GLY A O 1
ATOM 601 N N . GLN A 1 81 ? -10.742 -33.594 3.9 1 98.25 81 GLN A N 1
ATOM 602 C CA . GLN A 1 81 ? -12.102 -33.781 3.406 1 98.25 81 GLN A CA 1
ATOM 603 C C . GLN A 1 81 ? -12.5 -32.656 2.463 1 98.25 81 GLN A C 1
ATOM 605 O O . GLN A 1 81 ? -13.031 -32.906 1.38 1 98.25 81 GLN A O 1
ATOM 610 N N . ARG A 1 82 ? -12.219 -31.453 2.908 1 98.69 82 ARG A N 1
ATOM 611 C CA . ARG A 1 82 ? -12.547 -30.297 2.096 1 98.69 82 ARG A CA 1
ATOM 612 C C . ARG A 1 82 ? -11.797 -30.312 0.767 1 98.69 82 ARG A C 1
ATOM 614 O O . ARG A 1 82 ? -12.398 -30.109 -0.292 1 98.69 82 ARG A O 1
ATOM 621 N N . THR A 1 83 ? -10.508 -30.625 0.847 1 98.75 83 THR A N 1
ATOM 622 C CA . THR A 1 83 ? -9.672 -30.672 -0.347 1 98.75 83 THR A CA 1
ATOM 623 C C . THR A 1 83 ? -10.195 -31.719 -1.33 1 98.75 83 THR A C 1
ATOM 625 O O . THR A 1 83 ? -10.352 -31.438 -2.52 1 98.75 83 THR A O 1
ATOM 628 N N . ALA A 1 84 ? -10.484 -32.875 -0.838 1 98.56 84 ALA A N 1
ATOM 629 C CA . ALA A 1 84 ? -10.961 -33.969 -1.678 1 98.56 84 ALA A CA 1
ATOM 630 C C . ALA A 1 84 ? -12.305 -33.625 -2.314 1 98.56 84 ALA A C 1
ATOM 632 O O . ALA A 1 84 ? -12.523 -33.906 -3.502 1 98.56 84 ALA A O 1
ATOM 633 N N . ALA A 1 85 ? -13.203 -33.094 -1.529 1 98.62 85 ALA A N 1
ATOM 634 C CA . ALA A 1 85 ? -14.547 -32.781 -2.008 1 98.62 85 ALA A CA 1
ATOM 635 C C . ALA A 1 85 ? -14.492 -31.703 -3.1 1 98.62 85 ALA A C 1
ATOM 637 O O . ALA A 1 85 ? -15.117 -31.859 -4.152 1 98.62 85 ALA A O 1
ATOM 638 N N . VAL A 1 86 ? -13.781 -30.641 -2.865 1 98.62 86 VAL A N 1
ATOM 639 C CA . VAL A 1 86 ? -13.672 -29.562 -3.83 1 98.62 86 VAL A CA 1
ATOM 640 C C . VAL A 1 86 ? -12.977 -30.062 -5.094 1 98.62 86 VAL A C 1
ATOM 642 O O . VAL A 1 86 ? -13.414 -29.75 -6.211 1 98.62 86 VAL A O 1
ATOM 645 N N . GLN A 1 87 ? -11.945 -30.828 -4.898 1 98.25 87 GLN A N 1
ATOM 646 C CA . GLN A 1 87 ? -11.211 -31.375 -6.039 1 98.25 87 GLN A CA 1
ATOM 647 C C . GLN A 1 87 ? -12.125 -32.219 -6.926 1 98.25 87 GLN A C 1
ATOM 649 O O . GLN A 1 87 ? -12.055 -32.125 -8.156 1 98.25 87 GLN A O 1
ATOM 654 N N . ARG A 1 88 ? -12.914 -33.031 -6.332 1 98.25 88 ARG A N 1
ATOM 655 C CA . ARG A 1 88 ? -13.844 -33.875 -7.082 1 98.25 88 ARG A CA 1
ATOM 656 C C . ARG A 1 88 ? -14.766 -33.031 -7.949 1 98.25 88 ARG A C 1
ATOM 658 O O . ARG A 1 88 ? -14.953 -33.312 -9.133 1 98.25 88 ARG A O 1
ATOM 665 N N . VAL A 1 89 ? -15.305 -32 -7.367 1 98.5 89 VAL A N 1
ATOM 666 C CA . VAL A 1 89 ? -16.203 -31.125 -8.094 1 98.5 89 VAL A CA 1
ATOM 667 C C . VAL A 1 89 ? -15.461 -30.453 -9.25 1 98.5 89 VAL A C 1
ATOM 669 O O . VAL A 1 89 ? -15.953 -30.406 -10.375 1 98.5 89 VAL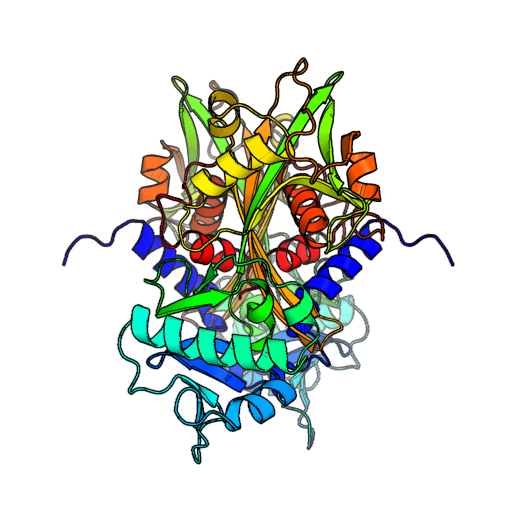 A O 1
ATOM 672 N N . LEU A 1 90 ? -14.289 -29.953 -8.977 1 98.31 90 LEU A N 1
ATOM 673 C CA . LEU A 1 90 ? -13.516 -29.234 -9.984 1 98.31 90 LEU A CA 1
ATOM 674 C C . LEU A 1 90 ? -13.141 -30.156 -11.141 1 98.31 90 LEU A C 1
ATOM 676 O O . LEU A 1 90 ? -13.148 -29.75 -12.305 1 98.31 90 LEU A O 1
ATOM 680 N N . LYS A 1 91 ? -12.805 -31.375 -10.836 1 98.25 91 LYS A N 1
ATOM 681 C CA . LYS A 1 91 ? -12.492 -32.344 -11.883 1 98.25 91 LYS A CA 1
ATOM 682 C C . LYS A 1 91 ? -13.703 -32.594 -12.766 1 98.25 91 LYS A C 1
ATOM 684 O O . LYS A 1 91 ? -13.57 -32.75 -13.984 1 98.25 91 LYS A O 1
ATOM 689 N N . GLU A 1 92 ? -14.812 -32.719 -12.164 1 98.12 92 GLU A N 1
ATOM 690 C CA . GLU A 1 92 ? -16.047 -32.906 -12.93 1 98.12 92 GLU A CA 1
ATOM 691 C C . GLU A 1 92 ? -16.312 -31.719 -13.836 1 98.12 92 GLU A C 1
ATOM 693 O O . GLU A 1 92 ? -16.656 -31.891 -15.008 1 98.12 92 GLU A O 1
ATOM 698 N N . LEU A 1 93 ? -16.172 -30.578 -13.266 1 97.81 93 LEU A N 1
ATOM 699 C CA . LEU A 1 93 ? -16.391 -29.359 -14.047 1 97.81 93 LEU A CA 1
ATOM 700 C C . LEU A 1 93 ? -15.391 -29.266 -15.195 1 97.81 93 LEU A C 1
ATOM 702 O O . LEU A 1 93 ? -15.719 -28.781 -16.281 1 97.81 93 LEU A O 1
ATOM 706 N N . LYS A 1 94 ? -14.156 -29.625 -14.883 1 97.69 94 LYS A N 1
ATOM 707 C CA . LYS A 1 94 ? -13.141 -29.656 -15.938 1 97.69 94 LYS A CA 1
ATOM 708 C C . LYS A 1 94 ? -13.547 -30.609 -17.062 1 97.69 94 LYS A C 1
ATOM 710 O O . LYS A 1 94 ? -13.438 -30.266 -18.234 1 97.69 94 LYS A O 1
ATOM 715 N N . ALA A 1 95 ? -14.008 -31.766 -16.719 1 97.69 95 ALA A N 1
ATOM 716 C CA . ALA A 1 95 ? -14.445 -32.781 -17.688 1 97.69 95 ALA A CA 1
ATOM 717 C C . ALA A 1 95 ? -15.594 -32.25 -18.547 1 97.69 95 ALA A C 1
ATOM 719 O O . ALA A 1 95 ? -15.688 -32.562 -19.734 1 97.69 95 ALA A O 1
ATOM 720 N N . GLN A 1 96 ? -16.406 -31.438 -17.984 1 97 96 GLN A N 1
ATOM 721 C CA . GLN A 1 96 ? -17.562 -30.859 -18.672 1 97 96 GLN A CA 1
ATOM 722 C C . GLN A 1 96 ? -17.172 -29.625 -19.469 1 97 96 GLN A C 1
ATOM 724 O O . GLN A 1 96 ? -18 -29.031 -20.156 1 97 96 GLN A O 1
ATOM 729 N N . GLN A 1 97 ? -15.914 -29.25 -19.328 1 96.06 97 GLN A N 1
ATOM 730 C CA . GLN A 1 97 ? -15.445 -28.016 -19.969 1 96.06 97 GLN A CA 1
ATOM 731 C C . GLN A 1 97 ? -16.344 -26.844 -19.625 1 96.06 97 GLN A C 1
ATOM 733 O O . GLN A 1 97 ? -16.719 -26.047 -20.5 1 96.06 97 GLN A O 1
ATOM 738 N N . ALA A 1 98 ? -16.672 -26.797 -18.328 1 95.44 98 ALA A N 1
ATOM 739 C CA . ALA A 1 98 ? -17.672 -25.828 -17.875 1 95.44 98 ALA A CA 1
ATOM 740 C C . ALA A 1 98 ? -17.109 -24.422 -17.859 1 95.44 98 ALA A C 1
ATOM 742 O O . ALA A 1 98 ? -17.828 -23.438 -18.094 1 95.44 98 ALA A O 1
ATOM 743 N N . PHE A 1 99 ? -15.859 -24.297 -17.5 1 96.12 99 PHE A N 1
ATOM 744 C CA . PHE A 1 99 ? -15.234 -22.984 -17.391 1 96.12 99 PHE A CA 1
ATOM 745 C C . PHE A 1 99 ? -13.875 -22.969 -18.078 1 96.12 99 PHE A C 1
ATOM 747 O O . PHE A 1 99 ? -13.078 -23.891 -17.922 1 96.12 99 PHE A O 1
ATOM 754 N N . PRO A 1 100 ? -13.562 -21.891 -18.781 1 93.25 100 PRO A N 1
ATOM 755 C CA . PRO A 1 100 ? -12.336 -21.812 -19.578 1 93.25 100 PRO A CA 1
ATOM 756 C C . PRO A 1 100 ? -11.078 -21.953 -18.734 1 93.25 100 PRO A C 1
ATOM 758 O O . PRO A 1 100 ? -10.086 -22.547 -19.188 1 93.25 100 PRO A O 1
ATOM 761 N N . CYS A 1 101 ? -11.031 -21.438 -17.531 1 93.12 101 CYS A N 1
ATOM 762 C CA . CYS A 1 101 ? -9.828 -21.438 -16.719 1 93.12 101 CYS A CA 1
ATOM 763 C C . CYS A 1 101 ? -9.406 -22.859 -16.359 1 93.12 101 CYS A C 1
ATOM 765 O O . CYS A 1 101 ? -8.227 -23.109 -16.094 1 93.12 101 CYS A O 1
ATOM 767 N N . LEU A 1 102 ? -10.25 -23.812 -16.438 1 95.44 102 LEU A N 1
ATOM 768 C CA . LEU A 1 102 ? -9.953 -25.188 -16.047 1 95.44 102 LEU A CA 1
ATOM 769 C C . LEU A 1 102 ? -9.125 -25.875 -17.125 1 95.44 102 LEU A C 1
ATOM 771 O O . LEU A 1 102 ? -8.547 -26.938 -16.875 1 95.44 102 LEU A O 1
ATOM 775 N N . LYS A 1 103 ? -9.047 -25.266 -18.312 1 91.69 103 LYS A N 1
ATOM 776 C CA . LYS A 1 103 ? -8.18 -25.781 -19.375 1 91.69 103 LYS A CA 1
ATOM 777 C C . LYS A 1 103 ? -6.711 -25.672 -18.984 1 91.69 103 LYS A C 1
ATOM 779 O O . LYS A 1 103 ? -5.871 -26.422 -19.469 1 91.69 103 LYS A O 1
ATOM 784 N N . GLY A 1 104 ? -6.422 -24.75 -18.078 1 90.69 104 GLY A N 1
ATOM 785 C CA . GLY A 1 104 ? -5.055 -24.516 -17.641 1 90.69 104 GLY A CA 1
ATOM 786 C C . GLY A 1 104 ? -4.664 -25.344 -16.422 1 90.69 104 GLY A C 1
ATOM 787 O O . GLY A 1 104 ? -3.793 -24.938 -15.656 1 90.69 104 GLY A O 1
ATOM 788 N N . TRP A 1 105 ? -5.332 -26.5 -16.297 1 94.06 105 TRP A N 1
ATOM 789 C CA . TRP A 1 105 ? -5.051 -27.375 -15.172 1 94.06 105 TRP A CA 1
ATOM 790 C C . TRP A 1 105 ? -3.561 -27.672 -15.07 1 94.06 105 TRP A C 1
ATOM 792 O O . TRP A 1 105 ? -2.922 -28 -16.078 1 94.06 105 TRP A O 1
ATOM 802 N N . ARG A 1 106 ? -2.9 -27.547 -13.898 1 90.06 106 ARG A N 1
ATOM 803 C CA . ARG A 1 106 ? -1.455 -27.656 -13.719 1 90.06 106 ARG A CA 1
ATOM 804 C C . ARG A 1 106 ? -1.11 -28.781 -12.742 1 90.06 106 ARG A C 1
ATOM 806 O O . ARG A 1 106 ? 0.061 -29.125 -12.578 1 90.06 106 ARG A O 1
ATOM 813 N N . ASN A 1 107 ? -2.1 -29.312 -12.109 1 94.06 107 ASN A N 1
ATOM 814 C CA . ASN A 1 107 ? -1.857 -30.219 -10.992 1 94.06 107 ASN A CA 1
ATOM 815 C C . ASN A 1 107 ? -1.005 -29.547 -9.906 1 94.06 107 ASN A C 1
ATOM 817 O O . ASN A 1 107 ? -0.026 -30.141 -9.445 1 94.06 107 ASN A O 1
ATOM 821 N N . GLU A 1 108 ? -1.19 -28.359 -9.648 1 95.19 108 GLU A N 1
ATOM 822 C CA . GLU A 1 108 ? -0.584 -27.547 -8.594 1 95.19 108 GLU A CA 1
ATOM 823 C C . GLU A 1 108 ? -1.644 -27 -7.641 1 95.19 108 GLU A C 1
ATOM 825 O O . GLU A 1 108 ? -2.596 -26.344 -8.078 1 95.19 108 GLU A O 1
ATOM 830 N N . MET A 1 109 ? -1.431 -27.297 -6.359 1 97.94 109 MET A N 1
ATOM 831 C CA . MET A 1 109 ? -2.439 -26.922 -5.371 1 97.94 109 MET A CA 1
ATOM 832 C C . MET A 1 109 ? -2.059 -25.625 -4.66 1 97.94 109 MET A C 1
ATOM 834 O O . MET A 1 109 ? -0.888 -25.406 -4.352 1 97.94 109 MET A O 1
ATOM 838 N N . TYR A 1 110 ? -3.014 -24.812 -4.449 1 98.31 110 TYR A N 1
ATOM 839 C CA . TYR A 1 110 ? -2.879 -23.594 -3.656 1 98.31 110 TYR A CA 1
ATOM 840 C C . TYR A 1 110 ? -3.668 -23.703 -2.357 1 98.31 110 TYR A C 1
ATOM 842 O O . TYR A 1 110 ? -4.738 -24.312 -2.322 1 98.31 110 TYR A O 1
ATOM 850 N N . ASN A 1 111 ? -3.133 -23.094 -1.307 1 98.31 111 ASN A N 1
ATOM 851 C CA . ASN A 1 111 ? -3.824 -23.047 -0.023 1 98.31 111 ASN A CA 1
ATOM 852 C C . ASN A 1 111 ? -4.961 -22.031 -0.033 1 98.31 111 ASN A C 1
ATOM 854 O O . ASN A 1 111 ? -4.832 -20.953 -0.613 1 98.31 111 ASN A O 1
ATOM 858 N N . VAL A 1 112 ? -6.031 -22.406 0.572 1 98.56 112 VAL A N 1
ATOM 859 C CA . VAL A 1 112 ? -7.18 -21.516 0.726 1 98.56 112 VAL A CA 1
ATOM 860 C C . VAL A 1 112 ? -7.332 -21.125 2.191 1 98.56 112 VAL A C 1
ATOM 862 O O . VAL A 1 112 ? -7.547 -21.969 3.055 1 98.56 112 VAL A O 1
ATOM 865 N N . MET A 1 113 ? -7.203 -19.875 2.459 1 97.88 113 MET A N 1
ATOM 866 C CA . MET A 1 113 ? -7.246 -19.328 3.812 1 97.88 113 MET A CA 1
ATOM 867 C C . MET A 1 113 ? -7.668 -17.875 3.793 1 97.88 113 MET A C 1
ATOM 869 O O . MET A 1 113 ? -7.52 -17.188 2.775 1 97.88 113 MET A O 1
ATOM 873 N N . PRO A 1 114 ? -8.242 -17.391 4.875 1 96.5 114 PRO A N 1
ATOM 874 C CA . PRO A 1 114 ? -8.641 -15.984 4.906 1 96.5 114 PRO A CA 1
ATOM 875 C C . PRO A 1 114 ? -7.445 -15.039 4.809 1 96.5 114 PRO A C 1
ATOM 877 O O . PRO A 1 114 ? -7.473 -14.086 4.023 1 96.5 114 PRO A O 1
ATOM 880 N N . TYR A 1 115 ? -6.465 -15.273 5.633 1 95.31 115 TYR A N 1
ATOM 881 C CA . TYR A 1 115 ? -5.223 -14.508 5.637 1 95.31 115 TYR A CA 1
ATOM 882 C C . TYR A 1 115 ? -4.016 -15.422 5.469 1 95.31 115 TYR A C 1
ATOM 884 O O . TYR A 1 115 ? -4.043 -16.578 5.902 1 95.31 115 TYR A O 1
ATOM 892 N N . PHE A 1 116 ? -2.996 -14.844 4.91 1 95 116 PHE A N 1
ATOM 893 C CA . PHE A 1 116 ? -1.825 -15.656 4.59 1 95 116 PHE A CA 1
ATOM 894 C C . PHE A 1 116 ? -1.274 -16.328 5.836 1 95 116 PHE A C 1
ATOM 896 O O . PHE A 1 116 ? -0.693 -17.422 5.754 1 95 116 PHE A O 1
ATOM 903 N N . CYS A 1 117 ? -1.553 -15.695 7.023 1 91.56 117 CYS A N 1
ATOM 904 C CA . CYS A 1 117 ? -1.007 -16.188 8.281 1 91.56 117 CYS A CA 1
ATOM 905 C C . CYS A 1 117 ? -1.851 -17.344 8.828 1 91.56 117 CYS A C 1
ATOM 907 O O . CYS A 1 117 ? -1.431 -18.031 9.75 1 91.56 117 CYS A O 1
ATOM 909 N N . ASP A 1 118 ? -2.936 -17.609 8.297 1 94.69 118 ASP A N 1
ATOM 910 C CA . ASP A 1 118 ? -3.877 -18.578 8.859 1 94.69 118 ASP A CA 1
ATOM 911 C C . ASP A 1 118 ? -3.539 -20 8.422 1 94.69 118 ASP A C 1
ATOM 913 O O . ASP A 1 118 ? -2.908 -20.188 7.379 1 94.69 118 ASP A O 1
ATOM 917 N N . THR A 1 119 ? -3.906 -20.906 9.25 1 96.25 119 THR A N 1
ATOM 918 C CA . THR A 1 119 ? -3.906 -22.281 8.789 1 96.25 119 THR A CA 1
ATOM 919 C C . THR A 1 119 ? -4.895 -22.484 7.645 1 96.25 119 THR A C 1
ATOM 921 O O . THR A 1 119 ? -6.055 -22.078 7.746 1 96.25 119 THR A O 1
ATOM 924 N N . PRO A 1 120 ? -4.43 -23.031 6.539 1 98 120 PRO A N 1
ATOM 925 C CA . PRO A 1 120 ? -5.34 -23.219 5.402 1 98 120 PRO A CA 1
ATOM 926 C C . PRO A 1 120 ? -6.531 -24.109 5.742 1 98 120 PRO A C 1
ATOM 928 O O . PRO A 1 120 ? -6.375 -25.125 6.434 1 98 120 PRO A O 1
ATOM 931 N N . PHE A 1 121 ? -7.688 -23.719 5.227 1 98.44 121 PHE A N 1
ATOM 932 C CA . PHE A 1 121 ? -8.883 -24.547 5.363 1 98.44 121 PHE A CA 1
ATOM 933 C C . PHE A 1 121 ? -8.805 -25.781 4.469 1 98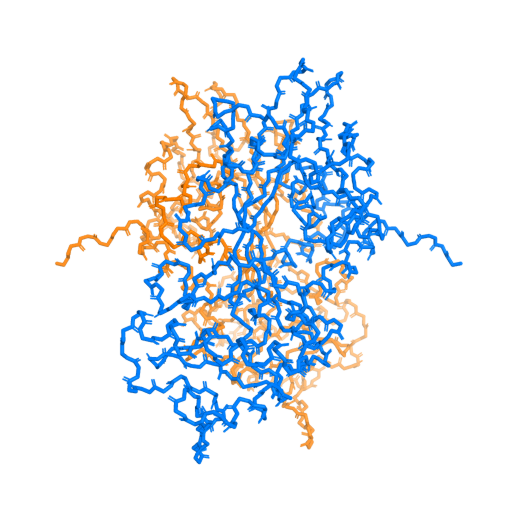.44 121 PHE A C 1
ATOM 935 O O . PHE A 1 121 ? -9.281 -26.859 4.84 1 98.44 121 PHE A O 1
ATOM 942 N N . PHE A 1 122 ? -8.281 -25.609 3.314 1 98.62 122 PHE A N 1
ATOM 943 C CA . PHE A 1 122 ? -8.07 -26.656 2.332 1 98.62 122 PHE A CA 1
ATOM 944 C C . PHE A 1 122 ? -7.164 -26.172 1.203 1 98.62 122 PHE A C 1
ATOM 946 O O . PHE A 1 122 ? -6.629 -25.062 1.262 1 98.62 122 PHE A O 1
ATOM 953 N N . SER A 1 123 ? -6.863 -27.047 0.253 1 98.62 123 SER A N 1
ATOM 954 C CA . SER A 1 123 ? -6.109 -26.703 -0.95 1 98.62 123 SER A CA 1
ATOM 955 C C . SER A 1 123 ? -6.906 -27.031 -2.209 1 98.62 123 SER A C 1
ATOM 957 O O . SER A 1 123 ? -7.812 -27.859 -2.182 1 98.62 123 SER A O 1
ATOM 959 N N . MET A 1 124 ? -6.625 -26.359 -3.213 1 98.56 124 MET A N 1
ATOM 960 C CA . MET A 1 124 ? -7.328 -26.625 -4.465 1 98.56 124 MET A CA 1
ATOM 961 C C . MET A 1 124 ? -6.426 -26.344 -5.664 1 98.56 124 MET A C 1
ATOM 963 O O . MET A 1 124 ? -5.383 -25.703 -5.523 1 98.56 124 MET A O 1
ATOM 967 N N . GLU A 1 125 ? -6.859 -26.828 -6.781 1 98.12 125 GLU A N 1
ATOM 968 C CA . GLU A 1 125 ? -6.129 -26.625 -8.031 1 98.12 125 GLU A CA 1
ATOM 969 C C . GLU A 1 125 ? -5.977 -25.156 -8.359 1 98.12 125 GLU A C 1
ATOM 971 O O . GLU A 1 125 ? -6.961 -24.406 -8.375 1 98.12 125 GLU A O 1
ATOM 976 N N . ARG A 1 126 ? -4.785 -24.734 -8.703 1 96.56 126 ARG A N 1
ATOM 977 C CA . ARG A 1 126 ? -4.449 -23.328 -8.93 1 96.56 126 ARG A CA 1
ATOM 978 C C . ARG A 1 126 ? -5.285 -22.75 -10.062 1 96.56 126 ARG A C 1
ATOM 980 O O . ARG A 1 126 ? -5.766 -21.609 -9.961 1 96.56 126 ARG A O 1
ATOM 987 N N . ALA A 1 127 ? -5.457 -23.484 -11.109 1 95.31 127 ALA A N 1
ATOM 988 C CA . ALA A 1 127 ? -6.145 -22.984 -12.297 1 95.31 127 ALA A CA 1
ATOM 989 C C . ALA A 1 127 ? -7.613 -22.688 -11.992 1 95.31 127 ALA A C 1
ATOM 991 O O . ALA A 1 127 ? -8.258 -21.938 -12.727 1 95.31 127 ALA A O 1
ATOM 992 N N . ALA A 1 128 ? -8.148 -23.219 -10.938 1 97.69 128 ALA A N 1
ATOM 993 C CA . ALA A 1 128 ? -9.578 -23.109 -10.625 1 97.69 128 ALA A CA 1
ATOM 994 C C . ALA A 1 128 ? -9.828 -22.016 -9.594 1 97.69 128 ALA A C 1
ATOM 996 O O . ALA A 1 128 ? -10.984 -21.672 -9.32 1 97.69 128 ALA A O 1
ATOM 997 N N . THR A 1 129 ? -8.797 -21.406 -9.047 1 98 129 THR A N 1
ATOM 998 C CA . THR A 1 129 ? -8.938 -20.469 -7.934 1 98 129 THR A CA 1
ATOM 999 C C . THR A 1 129 ? -9.789 -19.281 -8.336 1 98 129 THR A C 1
ATOM 1001 O O . THR A 1 129 ? -10.531 -18.734 -7.516 1 98 129 THR A O 1
ATOM 1004 N N . PRO A 1 130 ? -9.758 -18.844 -9.609 1 97.62 130 PRO A N 1
ATOM 1005 C CA . PRO A 1 130 ? -10.57 -17.672 -9.977 1 97.62 130 PRO A CA 1
ATOM 1006 C C . PRO A 1 130 ? -12.07 -17.953 -9.883 1 97.62 130 PRO A C 1
ATOM 1008 O O . PRO A 1 130 ? -12.867 -17.016 -9.789 1 97.62 130 PRO A O 1
ATOM 1011 N N . LEU A 1 131 ? -12.492 -19.203 -9.969 1 98.06 131 LEU A N 1
ATOM 1012 C CA . LEU A 1 131 ? -13.898 -19.562 -9.875 1 98.06 131 LEU A CA 1
ATOM 1013 C C . LEU A 1 131 ? -14.461 -19.234 -8.492 1 98.06 131 LEU A C 1
ATOM 1015 O O . LEU A 1 131 ? -15.633 -18.875 -8.359 1 98.06 131 LEU A O 1
ATOM 1019 N N . LEU A 1 132 ? -13.57 -19.359 -7.512 1 98.31 132 LEU A N 1
ATOM 1020 C CA . LEU A 1 132 ? -14.008 -19.125 -6.141 1 98.31 132 LEU A CA 1
ATOM 1021 C C . LEU A 1 132 ? -13.43 -17.844 -5.59 1 98.31 132 LEU A C 1
ATOM 1023 O O . LEU A 1 132 ? -13.664 -17.484 -4.43 1 98.31 132 LEU A O 1
ATOM 1027 N N . GLY A 1 133 ? -12.625 -17.156 -6.43 1 98.12 133 GLY A N 1
ATOM 1028 C CA . GLY A 1 133 ? -12.047 -15.875 -6.047 1 98.12 133 GLY A CA 1
ATOM 1029 C C . GLY A 1 133 ? -11.164 -15.969 -4.816 1 98.12 133 GLY A C 1
ATOM 1030 O O . GLY A 1 133 ? -11.172 -15.07 -3.971 1 98.12 133 GLY A O 1
ATOM 1031 N N . VAL A 1 134 ? -10.477 -17.062 -4.652 1 97.75 134 VAL A N 1
ATOM 1032 C CA . VAL A 1 134 ? -9.609 -17.203 -3.482 1 97.75 134 VAL A CA 1
ATOM 1033 C C . VAL A 1 134 ? -8.281 -16.5 -3.744 1 97.75 134 VAL A C 1
ATOM 1035 O O . VAL A 1 134 ? -7.852 -16.375 -4.895 1 97.75 134 VAL A O 1
ATOM 1038 N N . LYS A 1 135 ? -7.625 -16.062 -2.666 1 98 135 LYS A N 1
ATOM 1039 C CA . LYS A 1 135 ? -6.391 -15.289 -2.752 1 98 135 LYS A CA 1
ATOM 1040 C C . LYS A 1 135 ? -5.234 -16.156 -3.25 1 98 135 LYS A C 1
ATOM 1042 O O . LYS A 1 135 ? -5.082 -17.297 -2.826 1 98 135 LYS A O 1
ATOM 1047 N N . ARG A 1 136 ? -4.512 -15.594 -4.148 1 97.88 136 ARG A N 1
ATOM 1048 C CA . ARG A 1 136 ? -3.305 -16.219 -4.676 1 97.88 136 ARG A CA 1
ATOM 1049 C C . ARG A 1 136 ? -2.057 -15.461 -4.246 1 97.88 136 ARG A C 1
ATOM 1051 O O . ARG A 1 136 ? -2.053 -14.227 -4.219 1 97.88 136 ARG A O 1
ATOM 1058 N N . TYR A 1 137 ? -1.052 -16.203 -3.971 1 98.25 137 TYR A N 1
ATOM 1059 C CA . TYR A 1 137 ? 0.195 -15.602 -3.518 1 98.25 137 TYR A CA 1
ATOM 1060 C C . TYR A 1 137 ? 1.36 -16.016 -4.406 1 98.25 137 TYR A C 1
ATOM 1062 O O . TYR A 1 137 ? 1.397 -17.141 -4.902 1 98.25 137 TYR A O 1
ATOM 1070 N N . GLY A 1 138 ? 2.266 -15.164 -4.617 1 98.44 138 GLY A N 1
ATOM 1071 C CA . GLY A 1 138 ? 3.455 -15.43 -5.41 1 98.44 138 GLY A CA 1
ATOM 1072 C C . GLY A 1 138 ? 4.684 -14.703 -4.906 1 98.44 138 GLY A C 1
ATOM 1073 O O . GLY A 1 138 ? 4.59 -13.859 -4.016 1 98.44 138 GLY A O 1
ATOM 1074 N N . ALA A 1 139 ? 5.816 -15.086 -5.379 1 98.75 139 ALA A N 1
ATOM 1075 C CA . ALA A 1 139 ? 7.105 -14.453 -5.109 1 98.75 139 ALA A CA 1
ATOM 1076 C C . ALA A 1 139 ? 7.754 -13.961 -6.398 1 98.75 139 ALA A C 1
ATOM 1078 O O . ALA A 1 139 ? 7.801 -14.68 -7.395 1 98.75 139 ALA A O 1
ATOM 1079 N N . HIS A 1 140 ? 8.18 -12.734 -6.395 1 98.94 140 HIS A N 1
ATOM 1080 C CA . HIS A 1 140 ? 8.797 -12.109 -7.559 1 98.94 140 HIS A CA 1
ATOM 1081 C C . HIS A 1 140 ? 10.18 -11.555 -7.215 1 98.94 140 HIS A C 1
ATOM 1083 O O . HIS A 1 140 ? 10.367 -10.969 -6.148 1 98.94 140 HIS A O 1
ATOM 1089 N N . LEU A 1 141 ? 11.102 -11.703 -8.117 1 98.94 141 LEU A N 1
ATOM 1090 C CA . LEU A 1 141 ? 12.469 -11.227 -7.918 1 98.94 141 LEU A CA 1
ATOM 1091 C C . LEU A 1 141 ? 12.836 -10.164 -8.953 1 98.94 141 LEU A C 1
ATOM 1093 O O . LEU A 1 141 ? 12.797 -10.43 -10.156 1 98.94 141 LEU A O 1
ATOM 1097 N N . ASN A 1 142 ? 13.125 -9.008 -8.461 1 98.94 142 ASN A N 1
ATOM 1098 C CA . ASN A 1 142 ? 13.844 -8.031 -9.273 1 98.94 142 ASN A CA 1
ATOM 1099 C C . ASN A 1 142 ? 15.359 -8.242 -9.188 1 98.94 142 ASN A C 1
ATOM 1101 O O . ASN A 1 142 ? 15.953 -8.07 -8.125 1 98.94 142 ASN A O 1
ATOM 1105 N N . GLY A 1 143 ? 15.969 -8.641 -10.266 1 98.81 143 GLY A N 1
ATOM 1106 C CA . GLY A 1 143 ? 17.422 -8.648 -10.359 1 98.81 143 GLY A CA 1
ATOM 1107 C C . GLY A 1 143 ? 17.984 -7.387 -10.977 1 98.81 143 GLY A C 1
ATOM 1108 O O . GLY A 1 143 ? 17.469 -6.898 -11.984 1 98.81 143 GLY A O 1
ATOM 1109 N N . TYR A 1 144 ? 18.969 -6.781 -10.336 1 98.81 144 TYR A N 1
ATOM 1110 C CA . TYR A 1 144 ? 19.547 -5.566 -10.898 1 98.81 144 TYR A CA 1
ATOM 1111 C C . TYR A 1 144 ? 21.062 -5.543 -10.695 1 98.81 144 TYR A C 1
ATOM 1113 O O . TYR A 1 144 ? 21.594 -6.324 -9.906 1 98.81 144 TYR A O 1
ATOM 1121 N N . THR A 1 145 ? 21.75 -4.812 -11.43 1 98.38 145 THR A N 1
ATOM 1122 C CA . THR A 1 145 ? 23.188 -4.586 -11.328 1 98.38 145 THR A CA 1
ATOM 1123 C C . THR A 1 145 ? 23.531 -3.164 -11.758 1 98.38 145 THR A C 1
ATOM 1125 O O . THR A 1 145 ? 22.656 -2.357 -12.039 1 98.38 145 THR A O 1
ATOM 1128 N N . TRP A 1 146 ? 24.797 -2.836 -11.664 1 97.19 146 TRP A N 1
ATOM 1129 C CA . TRP A 1 146 ? 25.266 -1.498 -12.008 1 97.19 146 TRP A CA 1
ATOM 1130 C C . TRP A 1 146 ? 26.203 -1.54 -13.219 1 97.19 146 TRP A C 1
ATOM 1132 O O . TRP A 1 146 ? 27.078 -2.393 -13.297 1 97.19 146 TRP A O 1
ATOM 1142 N N . GLN A 1 147 ? 25.875 -0.726 -14.195 1 95.56 147 GLN A N 1
ATOM 1143 C CA . GLN A 1 147 ? 26.75 -0.502 -15.336 1 95.56 147 GLN A CA 1
ATOM 1144 C C . GLN A 1 147 ? 27.078 0.979 -15.492 1 95.56 147 GLN A C 1
ATOM 1146 O O . GLN A 1 147 ? 26.188 1.802 -15.703 1 95.56 147 GLN A O 1
ATOM 1151 N N . ASN A 1 148 ? 28.375 1.32 -15.469 1 93.94 148 ASN A N 1
ATOM 1152 C CA . ASN A 1 148 ? 28.828 2.701 -15.609 1 93.94 148 ASN A CA 1
ATOM 1153 C C . ASN A 1 148 ? 28.109 3.627 -14.625 1 93.94 148 ASN A C 1
ATOM 1155 O O . ASN A 1 148 ? 27.609 4.684 -15.023 1 93.94 148 ASN A O 1
ATOM 1159 N N . GLY A 1 149 ? 27.828 3.15 -13.445 1 93.44 149 GLY A N 1
ATOM 1160 C CA . GLY A 1 149 ? 27.25 3.963 -12.383 1 93.44 149 GLY A CA 1
ATOM 1161 C C . GLY A 1 149 ? 25.734 4.062 -12.469 1 93.44 149 GLY A C 1
ATOM 1162 O O . GLY A 1 149 ? 25.109 4.777 -11.68 1 93.44 149 GLY A O 1
ATOM 1163 N N . GLU A 1 150 ? 25.172 3.309 -13.375 1 96.25 150 GLU A N 1
ATOM 1164 C CA . GLU A 1 150 ? 23.719 3.33 -13.531 1 96.25 150 GLU A CA 1
ATOM 1165 C C . GLU A 1 150 ? 23.109 1.964 -13.234 1 96.25 150 GLU A C 1
ATOM 1167 O O . GLU A 1 150 ? 23.672 0.931 -13.602 1 96.25 150 GLU A O 1
ATOM 1172 N N . MET A 1 151 ? 22.047 2.018 -12.57 1 97.94 151 MET A N 1
ATOM 1173 C CA . MET A 1 151 ? 21.344 0.782 -12.242 1 97.94 151 MET A CA 1
ATOM 1174 C C . MET A 1 151 ? 20.656 0.211 -13.477 1 97.94 151 MET A C 1
ATOM 1176 O O . MET A 1 151 ? 20.062 0.955 -14.266 1 97.94 151 MET A O 1
ATOM 1180 N N . HIS A 1 152 ? 20.828 -1.039 -13.719 1 98.69 152 HIS A N 1
ATOM 1181 C CA . HIS A 1 152 ? 20.156 -1.797 -14.766 1 98.69 152 HIS A CA 1
ATOM 1182 C C . HIS A 1 152 ? 19.375 -2.971 -14.18 1 98.69 152 HIS A C 1
ATOM 1184 O O . HIS A 1 152 ? 19.766 -3.514 -13.141 1 98.69 152 HIS A O 1
ATOM 1190 N N . MET A 1 153 ? 18.328 -3.326 -14.797 1 98.75 153 MET A N 1
ATOM 1191 C CA . MET A 1 153 ? 17.453 -4.387 -14.305 1 98.75 153 MET A CA 1
ATOM 1192 C C . MET A 1 153 ? 17.438 -5.574 -15.266 1 98.75 153 MET A C 1
ATOM 1194 O O . MET A 1 153 ? 17.391 -5.387 -16.484 1 98.75 153 MET A O 1
ATOM 1198 N N . TRP A 1 154 ? 17.5 -6.738 -14.758 1 98.81 154 TRP A N 1
ATOM 1199 C CA . TRP A 1 154 ? 17.328 -7.965 -15.531 1 98.81 154 TRP A CA 1
ATOM 1200 C C . TRP A 1 154 ? 15.852 -8.289 -15.711 1 98.81 154 TRP A C 1
ATOM 1202 O O . TRP A 1 154 ? 15.094 -8.312 -14.742 1 98.81 154 TRP A O 1
ATOM 1212 N N . LEU A 1 155 ? 15.445 -8.5 -16.922 1 98.75 155 LEU A N 1
ATOM 1213 C CA . LEU A 1 155 ? 14.102 -8.969 -17.266 1 98.75 155 LEU A CA 1
ATOM 1214 C C . LEU A 1 155 ? 14.164 -10.273 -18.047 1 98.75 155 LEU A C 1
ATOM 1216 O O . LEU A 1 155 ? 15.125 -10.516 -18.781 1 98.75 155 LEU A O 1
ATOM 1220 N N . ALA A 1 156 ? 13.25 -11.047 -17.828 1 98.5 156 ALA A N 1
ATOM 1221 C CA . ALA A 1 156 ? 13.086 -12.266 -18.625 1 98.5 156 ALA A CA 1
ATOM 1222 C C . ALA A 1 156 ? 12.023 -12.086 -19.703 1 98.5 156 ALA A C 1
ATOM 1224 O O . ALA A 1 156 ? 11.211 -11.156 -19.625 1 98.5 156 ALA A O 1
ATOM 1225 N N . ARG A 1 157 ? 12.078 -12.828 -20.688 1 98.25 157 ARG A N 1
ATOM 1226 C CA . ARG A 1 157 ? 11.008 -12.992 -21.672 1 98.25 157 ARG A CA 1
ATOM 1227 C C . ARG A 1 157 ? 10.422 -14.398 -21.594 1 98.25 157 ARG A C 1
ATOM 1229 O O . ARG A 1 157 ? 11.141 -15.391 -21.734 1 98.25 157 ARG A O 1
ATOM 1236 N N . ARG A 1 158 ? 9.156 -14.477 -21.391 1 97.94 158 ARG A N 1
ATOM 1237 C CA . ARG A 1 158 ? 8.477 -15.766 -21.266 1 97.94 158 ARG A CA 1
ATOM 1238 C C . ARG A 1 158 ? 8.531 -16.547 -22.578 1 97.94 158 ARG A C 1
ATOM 1240 O O . ARG A 1 158 ? 8.406 -15.969 -23.656 1 97.94 158 ARG A O 1
ATOM 1247 N N . ALA A 1 159 ? 8.664 -17.844 -22.422 1 96.94 159 ALA A N 1
ATOM 1248 C CA . ALA A 1 159 ? 8.641 -18.719 -23.594 1 96.94 159 ALA A CA 1
ATOM 1249 C C . ALA A 1 159 ? 7.305 -18.625 -24.328 1 96.94 159 ALA A C 1
ATOM 1251 O O . ALA A 1 159 ? 6.273 -18.359 -23.719 1 96.94 159 ALA A O 1
ATOM 1252 N N . LEU A 1 160 ? 7.34 -18.938 -25.641 1 95.56 160 LEU A N 1
ATOM 1253 C CA . LEU A 1 160 ? 6.156 -18.797 -26.469 1 95.56 160 LEU A CA 1
ATOM 1254 C C . LEU A 1 160 ? 5.145 -19.906 -26.156 1 95.56 160 LEU A C 1
ATOM 1256 O O . LEU A 1 160 ? 3.957 -19.766 -26.453 1 95.56 160 LEU A O 1
ATOM 1260 N N . ASN A 1 161 ? 5.566 -20.922 -25.547 1 91.44 161 ASN A N 1
ATOM 1261 C CA . ASN A 1 161 ? 4.684 -22.047 -25.281 1 91.44 161 ASN A CA 1
ATOM 1262 C C . ASN A 1 161 ? 4.012 -21.938 -23.922 1 91.44 161 ASN A C 1
ATOM 1264 O O . ASN A 1 161 ? 3.225 -22.812 -23.531 1 91.44 161 ASN A O 1
ATOM 1268 N N . LYS A 1 162 ? 4.422 -20.891 -23.172 1 90.75 162 LYS A N 1
ATOM 1269 C CA . LYS A 1 162 ? 3.734 -20.688 -21.906 1 90.75 162 LYS A CA 1
ATOM 1270 C C . LYS A 1 162 ? 2.227 -20.562 -22.109 1 90.75 162 LYS A C 1
ATOM 1272 O O . LYS A 1 162 ? 1.773 -19.906 -23.047 1 90.75 162 LYS A O 1
ATOM 1277 N N . PRO A 1 163 ? 1.459 -21.156 -21.281 1 83.81 163 PRO A N 1
ATOM 1278 C CA . PRO A 1 163 ? 0.004 -21.078 -21.406 1 83.81 163 PRO A CA 1
ATOM 1279 C C . PRO A 1 163 ? -0.522 -19.656 -21.188 1 83.81 163 PRO A C 1
ATOM 1281 O O . PRO A 1 163 ? -1.538 -19.266 -21.766 1 83.81 163 PRO A O 1
ATOM 1284 N N . THR A 1 164 ? 0.128 -18.938 -20.297 1 86.94 164 THR A N 1
ATOM 1285 C CA . THR A 1 164 ? -0.317 -17.594 -19.969 1 86.94 164 THR A CA 1
ATOM 1286 C C . THR A 1 164 ? 0.757 -16.578 -20.328 1 86.94 164 THR A C 1
ATOM 1288 O O . THR A 1 164 ? 1.92 -16.719 -19.938 1 86.94 164 THR A O 1
ATOM 1291 N N . TYR A 1 165 ? 0.334 -15.539 -21.156 1 94.19 165 TYR A N 1
ATOM 1292 C CA . TYR A 1 165 ? 1.171 -14.414 -21.547 1 94.19 165 TYR A CA 1
ATOM 1293 C C . TYR A 1 165 ? 2.422 -14.891 -22.281 1 94.19 165 TYR A C 1
ATOM 1295 O O . TYR A 1 165 ? 3.539 -14.508 -21.922 1 94.19 165 TYR A O 1
ATOM 1303 N N . PRO A 1 166 ? 2.246 -15.672 -23.266 1 96.19 166 PRO A N 1
ATOM 1304 C CA . PRO A 1 166 ? 3.41 -16.156 -24 1 96.19 166 PRO A CA 1
ATOM 1305 C C . PRO A 1 166 ? 4.199 -15.031 -24.656 1 96.19 166 PRO A C 1
ATOM 1307 O O . PRO A 1 166 ? 3.613 -14.141 -25.297 1 96.19 166 PRO A O 1
ATOM 1310 N N . GLY A 1 167 ? 5.465 -15.023 -24.453 1 97.75 167 GLY A N 1
ATOM 1311 C CA . GLY A 1 167 ? 6.355 -14.109 -25.156 1 97.75 167 GLY A CA 1
ATOM 1312 C C . GLY A 1 167 ? 6.449 -12.75 -24.5 1 97.75 167 GLY A C 1
ATOM 1313 O O . GLY A 1 167 ? 7.18 -11.875 -24.969 1 97.75 167 GLY A O 1
ATOM 1314 N N . LEU A 1 168 ? 5.797 -12.508 -23.422 1 98.44 168 LEU A N 1
ATOM 1315 C CA . LEU A 1 168 ? 5.824 -11.203 -22.781 1 98.44 168 LEU A CA 1
ATOM 1316 C C . LEU A 1 168 ? 7.004 -11.086 -21.812 1 98.44 168 LEU A C 1
ATOM 1318 O O . LEU A 1 168 ? 7.582 -12.102 -21.422 1 98.44 168 LEU A O 1
ATOM 1322 N N . LEU A 1 169 ? 7.32 -9.891 -21.5 1 98.62 169 LEU A N 1
ATOM 1323 C CA . LEU A 1 169 ? 8.344 -9.602 -20.516 1 98.62 169 LEU A CA 1
ATOM 1324 C C . LEU A 1 169 ? 7.895 -10.047 -19.125 1 98.62 169 LEU A C 1
ATOM 1326 O O . LEU A 1 169 ? 6.707 -9.992 -18.797 1 98.62 169 LEU A O 1
ATOM 1330 N N . ASP A 1 170 ? 8.859 -10.477 -18.344 1 98.5 170 ASP A N 1
ATOM 1331 C CA . ASP A 1 170 ? 8.695 -10.984 -16.984 1 98.5 170 ASP A CA 1
ATOM 1332 C C . ASP A 1 170 ? 9.805 -10.477 -16.062 1 98.5 170 ASP A C 1
ATOM 1334 O O . ASP A 1 170 ? 10.781 -9.883 -16.531 1 98.5 170 ASP A O 1
ATOM 1338 N N . ASN A 1 171 ? 9.602 -10.562 -14.75 1 98.69 171 ASN A N 1
ATOM 1339 C CA . ASN A 1 171 ? 10.719 -10.344 -13.836 1 98.69 171 ASN A CA 1
ATOM 1340 C C . ASN A 1 171 ? 11.789 -11.414 -13.992 1 98.69 171 ASN A C 1
ATOM 1342 O O . ASN A 1 171 ? 11.609 -12.383 -14.734 1 98.69 171 ASN A O 1
ATOM 1346 N N . LEU A 1 172 ? 12.898 -11.195 -13.32 1 98.75 172 LEU A N 1
ATOM 1347 C CA . LEU A 1 172 ? 14.008 -12.133 -13.477 1 98.75 172 LEU A CA 1
ATOM 1348 C C . LEU A 1 172 ? 13.586 -13.547 -13.102 1 98.75 172 LEU A C 1
ATOM 1350 O O . LEU A 1 172 ? 13.93 -14.508 -13.797 1 98.75 172 LEU A O 1
ATOM 1354 N N . ALA A 1 173 ? 12.906 -13.664 -12.031 1 98.38 173 ALA A N 1
ATOM 1355 C CA . ALA A 1 173 ? 12.266 -14.906 -11.586 1 98.38 173 ALA A CA 1
ATOM 1356 C C . ALA A 1 173 ? 10.977 -14.617 -10.828 1 98.38 173 ALA A C 1
ATOM 1358 O O . ALA A 1 173 ? 10.875 -13.609 -10.125 1 98.38 173 ALA A O 1
ATOM 1359 N N . ALA A 1 174 ? 10.047 -15.461 -11 1 98.25 174 ALA A N 1
ATOM 1360 C CA . ALA A 1 174 ? 8.766 -15.305 -10.32 1 98.25 174 ALA A CA 1
ATOM 1361 C C . ALA A 1 174 ? 7.973 -16.609 -10.336 1 98.25 174 ALA A C 1
ATOM 1363 O O . ALA A 1 174 ? 8.133 -17.422 -11.25 1 98.25 174 ALA A O 1
ATOM 1364 N N . GLY A 1 175 ? 7.078 -16.719 -9.367 1 97 175 GLY A N 1
ATOM 1365 C CA . GLY A 1 175 ? 6.207 -17.891 -9.367 1 97 175 GLY A CA 1
ATOM 1366 C C . GLY A 1 175 ? 5.18 -17.859 -8.25 1 97 175 GLY A C 1
ATOM 1367 O O . GLY A 1 175 ? 5.367 -17.188 -7.238 1 97 175 GLY A O 1
ATOM 1368 N N . GLY A 1 176 ? 4.168 -18.594 -8.461 1 97.12 176 GLY A N 1
ATOM 1369 C CA . GLY A 1 176 ? 3.158 -18.781 -7.426 1 97.12 176 GLY A CA 1
ATOM 1370 C C . GLY A 1 176 ? 3.629 -19.641 -6.27 1 97.12 176 GLY A C 1
ATOM 1371 O O . GLY A 1 176 ? 4.477 -20.516 -6.449 1 97.12 176 GLY A O 1
ATOM 1372 N N . ILE A 1 177 ? 3.098 -19.344 -5.125 1 97.88 177 ILE A N 1
ATOM 1373 C CA . ILE A 1 177 ? 3.434 -20.125 -3.938 1 97.88 177 ILE A CA 1
ATOM 1374 C C . ILE A 1 177 ? 2.461 -21.297 -3.797 1 97.88 177 ILE A C 1
ATOM 1376 O O . ILE A 1 177 ? 1.298 -21.109 -3.438 1 97.88 177 ILE A O 1
ATOM 1380 N N . SER A 1 178 ? 2.951 -22.438 -4.039 1 96.38 178 SER A N 1
ATOM 1381 C CA . SER A 1 178 ? 2.139 -23.641 -3.922 1 96.38 178 SER A CA 1
ATOM 1382 C C . SER A 1 178 ? 1.92 -24.016 -2.461 1 96.38 178 SER A C 1
ATOM 1384 O O . SER A 1 178 ? 2.6 -23.5 -1.572 1 96.38 178 SER A O 1
ATOM 1386 N N . SER A 1 179 ? 1.003 -24.922 -2.213 1 94.75 179 SER A N 1
ATOM 1387 C CA . SER A 1 179 ? 0.564 -25.266 -0.864 1 94.75 179 SER A CA 1
ATOM 1388 C C . SER A 1 179 ? 1.698 -25.891 -0.056 1 94.75 179 SER A C 1
ATOM 1390 O O . SER A 1 179 ? 1.671 -25.875 1.177 1 94.75 179 SER A O 1
ATOM 1392 N N . GLU A 1 180 ? 2.74 -26.344 -0.663 1 91.81 180 GLU A N 1
ATOM 1393 C CA . GLU A 1 180 ? 3.758 -27.109 0.049 1 91.81 180 GLU A CA 1
ATOM 1394 C C . GLU A 1 180 ? 5.027 -26.281 0.249 1 91.81 180 GLU A C 1
ATOM 1396 O O . GLU A 1 180 ? 6.004 -26.766 0.826 1 91.81 180 GLU A O 1
ATOM 1401 N N . LEU A 1 181 ? 5.055 -25.094 -0.186 1 94.06 181 LEU A N 1
ATOM 1402 C CA . LEU A 1 181 ? 6.289 -24.312 -0.155 1 94.06 181 LEU A CA 1
ATOM 1403 C C . LEU A 1 181 ? 6.102 -23.016 0.631 1 94.06 181 LEU A C 1
ATOM 1405 O O . LEU A 1 181 ? 5.02 -22.438 0.619 1 94.06 181 LEU A O 1
ATOM 1409 N N . GLY A 1 182 ? 7.203 -22.641 1.297 1 96.12 182 GLY A N 1
ATOM 1410 C CA . GLY A 1 182 ? 7.258 -21.312 1.886 1 96.12 182 GLY A CA 1
ATOM 1411 C C . GLY A 1 182 ? 7.582 -20.219 0.878 1 96.12 182 GLY A C 1
ATOM 1412 O O . GLY A 1 182 ? 7.809 -20.516 -0.3 1 96.12 182 GLY A O 1
ATOM 1413 N N . ILE A 1 183 ? 7.598 -19 1.382 1 98.06 183 ILE A N 1
ATOM 1414 C CA . ILE A 1 183 ? 7.805 -17.844 0.517 1 98.06 183 ILE A CA 1
ATOM 1415 C C . ILE A 1 183 ? 9.219 -17.875 -0.059 1 98.06 183 ILE A C 1
ATOM 1417 O O . ILE A 1 183 ? 9.398 -17.891 -1.279 1 98.06 183 ILE A O 1
ATOM 1421 N N . ARG A 1 184 ? 10.234 -17.953 0.78 1 97.5 184 ARG A N 1
ATOM 1422 C CA . ARG A 1 184 ? 11.625 -17.953 0.338 1 97.5 184 ARG A CA 1
ATOM 1423 C C . ARG A 1 184 ? 11.953 -19.219 -0.441 1 97.5 184 ARG A C 1
ATOM 1425 O O . ARG A 1 184 ? 12.727 -19.172 -1.406 1 97.5 184 ARG A O 1
ATOM 1432 N N . GLU A 1 185 ? 11.414 -20.312 0.054 1 97.62 185 GLU A N 1
ATOM 1433 C CA . GLU A 1 185 ? 11.617 -21.562 -0.658 1 97.62 185 GLU A CA 1
ATOM 1434 C C . GLU A 1 185 ? 11.125 -21.469 -2.1 1 97.62 185 GLU A C 1
ATOM 1436 O O . GLU A 1 185 ? 11.805 -21.922 -3.023 1 97.62 185 GLU A O 1
ATOM 1441 N N . THR A 1 186 ? 9.953 -20.891 -2.246 1 98.19 186 THR A N 1
ATOM 1442 C CA . THR A 1 186 ? 9.406 -20.688 -3.584 1 98.19 186 THR A CA 1
ATOM 1443 C C . THR A 1 186 ? 10.336 -19.812 -4.422 1 98.19 186 THR A C 1
ATOM 1445 O O . THR A 1 186 ? 10.633 -20.141 -5.57 1 98.19 186 THR A O 1
ATOM 1448 N N . LEU A 1 187 ? 10.828 -18.734 -3.838 1 98.56 187 LEU A N 1
ATOM 1449 C CA . LEU A 1 187 ? 11.695 -17.812 -4.562 1 98.56 187 LEU A CA 1
ATOM 1450 C C . LEU A 1 187 ? 12.969 -18.516 -5.027 1 98.56 187 LEU A C 1
ATOM 1452 O O . LEU A 1 187 ? 13.359 -18.391 -6.188 1 98.56 187 LEU A O 1
ATOM 1456 N N . ILE A 1 188 ? 13.578 -19.234 -4.141 1 98.31 188 ILE A N 1
ATOM 1457 C CA . ILE A 1 188 ? 14.828 -19.906 -4.445 1 98.31 188 ILE A CA 1
ATOM 1458 C C . ILE A 1 188 ? 14.602 -20.938 -5.547 1 98.31 188 ILE A C 1
ATOM 1460 O O . ILE A 1 188 ? 15.398 -21.047 -6.484 1 98.31 188 ILE A O 1
ATOM 1464 N N . LYS A 1 189 ? 13.523 -21.672 -5.402 1 97.88 189 LYS A N 1
ATOM 1465 C CA . LYS A 1 189 ? 13.164 -22.656 -6.418 1 97.88 189 LYS A CA 1
ATOM 1466 C C . LYS A 1 189 ? 13.008 -22 -7.789 1 97.88 189 LYS A C 1
ATOM 1468 O O . LYS A 1 189 ? 13.586 -22.469 -8.773 1 97.88 189 LYS A O 1
ATOM 1473 N N . GLU A 1 190 ? 12.203 -20.906 -7.891 1 98.06 190 GLU A N 1
ATOM 1474 C CA . GLU A 1 190 ? 11.953 -20.219 -9.156 1 98.06 190 GLU A CA 1
ATOM 1475 C C . GLU A 1 190 ? 13.234 -19.625 -9.734 1 98.06 190 GLU A C 1
ATOM 1477 O O . GLU A 1 190 ? 13.43 -19.625 -10.945 1 98.06 190 GLU A O 1
ATOM 1482 N N . CYS A 1 191 ? 14.125 -19.109 -8.875 1 98.25 191 CYS A N 1
ATOM 1483 C CA . CYS A 1 191 ? 15.406 -18.562 -9.305 1 98.25 191 CYS A CA 1
ATOM 148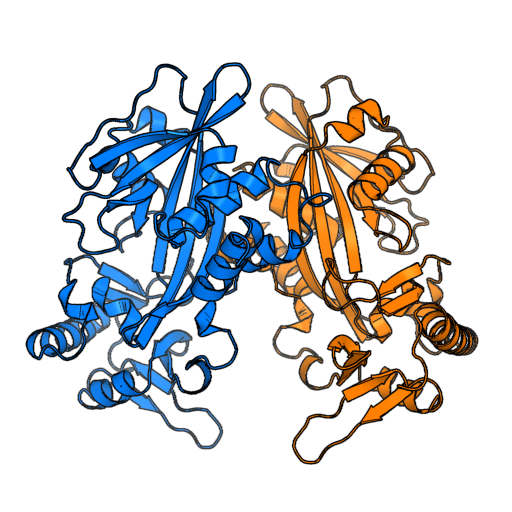4 C C . CYS A 1 191 ? 16.234 -19.625 -10.016 1 98.25 191 CYS A C 1
ATOM 1486 O O . CYS A 1 191 ? 16.812 -19.359 -11.07 1 98.25 191 CYS A O 1
ATOM 1488 N N . GLN A 1 192 ? 16.281 -20.766 -9.43 1 97.69 192 GLN A N 1
ATOM 1489 C CA . GLN A 1 192 ? 17.047 -21.859 -10.016 1 97.69 192 GLN A CA 1
ATOM 1490 C C . GLN A 1 192 ? 16.406 -22.359 -11.312 1 97.69 192 GLN A C 1
ATOM 1492 O O . GLN A 1 192 ? 17.078 -22.531 -12.32 1 97.69 192 GLN A O 1
ATOM 1497 N N . GLU A 1 193 ? 15.094 -22.578 -11.312 1 97.31 193 GLU A N 1
ATOM 1498 C CA . GLU A 1 193 ? 14.375 -23.156 -12.438 1 97.31 193 GLU A CA 1
ATOM 1499 C C . GLU A 1 193 ? 14.344 -22.203 -13.633 1 97.31 193 GLU A C 1
ATOM 1501 O O . GLU A 1 193 ? 14.555 -22.609 -14.773 1 97.31 193 GLU A O 1
ATOM 1506 N N . GLU A 1 194 ? 14.102 -20.906 -13.359 1 97.25 194 GLU A N 1
ATOM 1507 C CA . GLU A 1 194 ? 13.852 -19.984 -14.453 1 97.25 194 GLU A CA 1
ATOM 1508 C C . GLU A 1 194 ? 15.141 -19.297 -14.914 1 97.25 194 GLU A C 1
ATOM 1510 O O . GLU A 1 194 ? 15.32 -19.062 -16.109 1 97.25 194 GLU A O 1
ATOM 1515 N N . ALA A 1 195 ? 16.109 -19.031 -14.016 1 97.94 195 ALA A N 1
ATOM 1516 C CA . ALA A 1 195 ? 17.234 -18.172 -14.375 1 97.94 195 ALA A CA 1
ATOM 1517 C C . ALA A 1 195 ? 18.562 -18.812 -13.977 1 97.94 195 ALA A C 1
ATOM 1519 O O . ALA A 1 195 ? 19.609 -18.172 -14.062 1 97.94 195 ALA A O 1
ATOM 1520 N N . CYS A 1 196 ? 18.562 -20.047 -13.438 1 97.75 196 CYS A N 1
ATOM 1521 C CA . CYS A 1 196 ? 19.75 -20.781 -13.008 1 97.75 196 CYS A CA 1
ATOM 1522 C C . CYS A 1 196 ? 20.562 -19.953 -12.008 1 97.75 196 CYS A C 1
ATOM 1524 O O . CYS A 1 196 ? 21.797 -19.938 -12.062 1 97.75 196 CYS A O 1
ATOM 1526 N N . ILE A 1 197 ? 19.922 -19.188 -11.18 1 98.12 197 ILE A N 1
ATOM 1527 C CA . ILE A 1 197 ? 20.578 -18.516 -10.062 1 98.12 197 ILE A CA 1
ATOM 1528 C C . ILE A 1 197 ? 20.828 -19.516 -8.938 1 98.12 197 ILE A C 1
ATOM 1530 O O . ILE A 1 197 ? 19.891 -20.125 -8.406 1 98.12 197 ILE A O 1
ATOM 1534 N N . PRO A 1 198 ? 22.062 -19.734 -8.594 1 97.12 198 PRO A N 1
ATOM 1535 C CA . PRO A 1 198 ? 22.328 -20.703 -7.516 1 97.12 198 PRO A CA 1
ATOM 1536 C C . PRO A 1 198 ? 21.703 -20.266 -6.188 1 97.12 198 PRO A C 1
ATOM 1538 O O . PRO A 1 198 ? 21.578 -19.078 -5.922 1 97.12 198 PRO A O 1
ATOM 1541 N N . ALA A 1 199 ? 21.391 -21.219 -5.383 1 97.56 199 ALA A N 1
ATOM 1542 C CA . ALA A 1 199 ? 20.75 -20.984 -4.09 1 97.56 199 ALA A CA 1
ATOM 1543 C C . ALA A 1 199 ? 21.578 -20.031 -3.24 1 97.56 199 ALA A C 1
ATOM 1545 O O . ALA A 1 199 ? 21.031 -19.188 -2.525 1 97.56 199 ALA A O 1
ATOM 1546 N N . SER A 1 200 ? 22.891 -20.125 -3.303 1 97.31 200 SER A N 1
ATOM 1547 C CA . SER A 1 200 ? 23.797 -19.297 -2.508 1 97.31 200 SER A CA 1
ATOM 1548 C C . SER A 1 200 ? 23.641 -17.828 -2.861 1 97.31 200 SER A C 1
ATOM 1550 O O . SER A 1 200 ? 23.75 -16.953 -1.992 1 97.31 200 SER A O 1
ATOM 1552 N N . LEU A 1 201 ? 23.391 -17.547 -4.137 1 97.5 201 LEU A N 1
ATOM 1553 C CA . LEU A 1 201 ? 23.172 -16.188 -4.586 1 97.5 201 LEU A CA 1
ATOM 1554 C C . LEU A 1 201 ? 21.719 -15.75 -4.332 1 97.5 201 LEU A C 1
ATOM 1556 O O . LEU A 1 201 ? 21.484 -14.641 -3.865 1 97.5 201 LEU A O 1
ATOM 1560 N N . ALA A 1 202 ? 20.766 -16.625 -4.605 1 98 202 ALA A N 1
ATOM 1561 C CA . ALA A 1 202 ? 19.344 -16.328 -4.445 1 98 202 ALA A CA 1
ATOM 1562 C C . ALA A 1 202 ? 19.016 -15.984 -2.996 1 98 202 ALA A C 1
ATOM 1564 O O . ALA A 1 202 ? 18.141 -15.156 -2.734 1 98 202 ALA A O 1
ATOM 1565 N N . THR A 1 203 ? 19.734 -16.578 -2.051 1 97.44 203 THR A N 1
ATOM 1566 C CA . THR A 1 203 ? 19.453 -16.375 -0.632 1 97.44 203 THR A CA 1
ATOM 1567 C C . THR A 1 203 ? 19.828 -14.961 -0.199 1 97.44 203 THR A C 1
ATOM 1569 O O . THR A 1 203 ? 19.406 -14.492 0.858 1 97.44 203 THR A O 1
ATOM 1572 N N . LEU A 1 204 ? 20.625 -14.258 -0.991 1 97.75 204 LEU A N 1
ATOM 1573 C CA . LEU A 1 204 ? 21.031 -12.891 -0.683 1 97.75 204 LEU A CA 1
ATOM 1574 C C . LEU A 1 204 ? 19.922 -11.906 -1.057 1 97.75 204 LEU A C 1
ATOM 1576 O O . LEU A 1 204 ? 20.031 -10.711 -0.775 1 97.75 204 LEU A O 1
ATOM 1580 N N . SER A 1 205 ? 18.828 -12.414 -1.7 1 98.56 205 SER A N 1
ATOM 1581 C CA . SER A 1 205 ? 17.719 -11.547 -2.062 1 98.56 205 SER A CA 1
ATOM 1582 C C . SER A 1 205 ? 17.078 -10.914 -0.826 1 98.56 205 SER A C 1
ATOM 1584 O O . SER A 1 205 ? 17 -11.539 0.232 1 98.56 205 SER A O 1
ATOM 1586 N N . LYS A 1 206 ? 16.625 -9.703 -0.941 1 98.62 206 LYS A N 1
ATOM 1587 C CA . LYS A 1 206 ? 16.016 -8.945 0.153 1 98.62 206 LYS A CA 1
ATOM 1588 C C . LYS A 1 206 ? 14.516 -8.797 -0.043 1 98.62 206 LYS A C 1
ATOM 1590 O O . LYS A 1 206 ? 14.07 -8.266 -1.061 1 98.62 206 LYS A O 1
ATOM 1595 N N . ALA A 1 207 ? 13.734 -9.328 0.95 1 98.75 207 ALA A N 1
ATOM 1596 C CA . ALA A 1 207 ? 12.297 -9.078 0.932 1 98.75 207 ALA A CA 1
ATOM 1597 C C . ALA A 1 207 ? 12 -7.598 1.176 1 98.75 207 ALA A C 1
ATOM 1599 O O . ALA A 1 207 ? 12.461 -7.02 2.162 1 98.75 207 ALA A O 1
ATOM 1600 N N . VAL A 1 208 ? 11.195 -7 0.307 1 98.88 208 VAL A N 1
ATOM 1601 C CA . VAL A 1 208 ? 11.078 -5.547 0.383 1 98.88 208 VAL A CA 1
ATOM 1602 C C . VAL A 1 208 ? 9.609 -5.152 0.502 1 98.88 208 VAL A C 1
ATOM 1604 O O . VAL A 1 208 ? 9.266 -3.971 0.409 1 98.88 208 VAL A O 1
ATOM 1607 N N . GLY A 1 209 ? 8.703 -6.07 0.657 1 98.75 209 GLY A N 1
ATOM 1608 C CA . GLY A 1 209 ? 7.281 -5.801 0.77 1 98.75 209 GLY A CA 1
ATOM 1609 C C . GLY A 1 209 ? 6.434 -6.684 -0.125 1 98.75 209 GLY A C 1
ATOM 1610 O O . GLY A 1 209 ? 6.875 -7.758 -0.544 1 98.75 209 GLY A O 1
ATOM 1611 N N . THR A 1 210 ? 5.199 -6.273 -0.344 1 98.88 210 THR A N 1
ATOM 1612 C CA . THR A 1 210 ? 4.27 -6.949 -1.24 1 98.88 210 THR A CA 1
ATOM 1613 C C . THR A 1 210 ? 3.518 -5.941 -2.102 1 98.88 210 THR A C 1
ATOM 1615 O O . THR A 1 210 ? 3.473 -4.75 -1.777 1 98.88 210 THR A O 1
ATOM 1618 N N . ILE A 1 211 ? 3.078 -6.371 -3.199 1 98.81 211 ILE A N 1
ATOM 1619 C CA . ILE A 1 211 ? 2.006 -5.684 -3.912 1 98.81 211 ILE A CA 1
ATOM 1620 C C . ILE A 1 211 ? 0.744 -6.543 -3.896 1 98.81 211 ILE A C 1
ATOM 1622 O O . ILE A 1 211 ? 0.82 -7.77 -3.789 1 98.81 211 ILE A O 1
ATOM 1626 N N . SER A 1 212 ? -0.399 -5.945 -3.965 1 98.75 212 SER A N 1
ATOM 1627 C CA . SER A 1 212 ? -1.671 -6.66 -3.918 1 98.75 212 SER A CA 1
ATOM 1628 C C . SER A 1 212 ? -2.721 -5.977 -4.785 1 98.75 212 SER A C 1
ATOM 1630 O O . SER A 1 212 ? -2.75 -4.746 -4.883 1 98.75 212 SER A O 1
ATOM 1632 N N . TYR A 1 213 ? -3.508 -6.738 -5.426 1 98.62 213 TYR A N 1
ATOM 1633 C CA . TYR A 1 213 ? -4.516 -6.281 -6.375 1 98.62 213 TYR A CA 1
ATOM 1634 C C . TYR A 1 213 ? -5.57 -7.355 -6.609 1 98.62 213 TYR A C 1
ATOM 1636 O O . TYR A 1 213 ? -5.355 -8.531 -6.285 1 98.62 213 TYR A O 1
ATOM 1644 N N . THR A 1 214 ? -6.73 -6.992 -7.117 1 98.62 214 THR A N 1
ATOM 1645 C CA . THR A 1 214 ? -7.793 -7.906 -7.527 1 98.62 214 THR A CA 1
ATOM 1646 C C . THR A 1 214 ? -8.367 -7.488 -8.875 1 98.62 214 THR A C 1
ATOM 1648 O O . THR A 1 214 ? -8.859 -6.367 -9.031 1 98.62 214 THR A O 1
ATOM 1651 N N . TYR A 1 215 ? -8.258 -8.312 -9.852 1 97.94 215 TYR A N 1
ATOM 1652 C CA . TYR A 1 215 ? -8.836 -7.984 -11.148 1 97.94 215 TYR A CA 1
ATOM 1653 C C . TYR A 1 215 ? -9.82 -9.055 -11.594 1 97.94 215 TYR A C 1
ATOM 1655 O O . TYR A 1 215 ? -9.836 -10.164 -11.047 1 97.94 215 TYR A O 1
ATOM 1663 N N . GLU A 1 216 ? -10.648 -8.703 -12.5 1 96.12 216 GLU A N 1
ATOM 1664 C CA . GLU A 1 216 ? -11.555 -9.625 -13.18 1 96.12 216 GLU A CA 1
ATOM 1665 C C . GLU A 1 216 ? -10.984 -10.062 -14.531 1 96.12 216 GLU A C 1
ATOM 1667 O O . GLU A 1 216 ? -10.641 -9.227 -15.367 1 96.12 216 GLU A O 1
ATOM 1672 N N . GLY A 1 217 ? -10.938 -11.359 -14.656 1 92.56 217 GLY A N 1
ATOM 1673 C CA . GLY A 1 217 ? -10.453 -11.859 -15.93 1 92.56 217 GLY A CA 1
ATOM 1674 C C . GLY A 1 217 ? -11.484 -11.781 -17.047 1 92.56 217 GLY A C 1
ATOM 1675 O O . GLY A 1 217 ? -12.672 -11.602 -16.781 1 92.56 217 GLY A O 1
ATOM 1676 N N . SER A 1 218 ? -10.992 -11.867 -18.266 1 86.94 218 SER A N 1
ATOM 1677 C CA . SER A 1 218 ? -11.875 -11.867 -19.422 1 86.94 218 SER A CA 1
ATOM 1678 C C . SER A 1 218 ? -12.836 -13.047 -19.375 1 86.94 218 SER A C 1
ATOM 1680 O O . SER A 1 218 ? -13.891 -13.016 -20.016 1 86.94 218 SER A O 1
ATOM 1682 N N . ASP A 1 219 ? -12.539 -14.023 -18.672 1 84.5 219 ASP A N 1
ATOM 1683 C CA . ASP A 1 219 ? -13.359 -15.227 -18.562 1 84.5 219 ASP A CA 1
ATOM 1684 C C . ASP A 1 219 ? -14.359 -15.109 -17.422 1 84.5 219 ASP A C 1
ATOM 1686 O O . ASP A 1 219 ? -15.094 -16.062 -17.125 1 84.5 219 ASP A O 1
ATOM 1690 N N . GLY A 1 220 ? -14.305 -14.047 -16.703 1 88.44 220 GLY A N 1
ATOM 1691 C CA . GLY A 1 220 ? -15.242 -13.812 -15.609 1 88.44 220 GLY A CA 1
ATOM 1692 C C . GLY A 1 220 ? -14.688 -14.234 -14.258 1 88.44 220 GLY A C 1
ATOM 1693 O O . GLY A 1 220 ? -15.344 -14.039 -13.227 1 88.44 220 GLY A O 1
ATOM 1694 N N . GLY A 1 221 ? -13.508 -14.781 -14.25 1 95 221 GLY A N 1
ATOM 1695 C CA . GLY A 1 221 ? -12.883 -15.172 -12.992 1 95 221 GLY A CA 1
ATOM 1696 C C . GLY A 1 221 ? -12.422 -13.984 -12.172 1 95 221 GLY A C 1
ATOM 1697 O O . GLY A 1 221 ? -12.211 -12.891 -12.703 1 95 221 GLY A O 1
ATOM 1698 N N . ILE A 1 222 ? -12.406 -14.156 -10.836 1 98 222 ILE A N 1
ATOM 1699 C CA . ILE A 1 222 ? -11.906 -13.148 -9.914 1 98 222 ILE A CA 1
ATOM 1700 C C . ILE A 1 222 ? -10.5 -13.531 -9.445 1 98 222 ILE A C 1
ATOM 1702 O O . ILE A 1 222 ? -10.281 -14.648 -8.977 1 98 222 ILE A O 1
ATOM 1706 N N . TYR A 1 223 ? -9.555 -12.594 -9.539 1 97.88 223 TYR A N 1
ATOM 1707 C CA . TYR A 1 223 ? -8.148 -12.891 -9.258 1 97.88 223 TYR A CA 1
ATOM 1708 C C . TYR A 1 223 ? -7.605 -11.977 -8.172 1 97.88 223 TYR A C 1
ATOM 1710 O O . TYR A 1 223 ? -6.922 -10.992 -8.469 1 97.88 223 TYR A O 1
ATOM 1718 N N . PRO A 1 224 ? -7.895 -12.219 -6.91 1 98.38 224 PRO A N 1
ATOM 1719 C CA . PRO A 1 224 ? -7.16 -11.555 -5.828 1 98.38 224 PRO A CA 1
ATOM 1720 C C . PRO A 1 224 ? -5.734 -12.078 -5.676 1 98.38 224 PRO A C 1
ATOM 1722 O O . PRO A 1 224 ? -5.531 -13.273 -5.453 1 98.38 224 PRO A O 1
ATOM 1725 N N . GLU A 1 225 ? -4.734 -11.188 -5.773 1 98.5 225 GLU A N 1
ATOM 1726 C CA . GLU A 1 225 ? -3.352 -11.648 -5.758 1 98.5 225 GLU A CA 1
ATOM 1727 C C . GLU A 1 225 ? -2.488 -10.766 -4.855 1 98.5 225 GLU A C 1
ATOM 1729 O O . GLU A 1 225 ? -2.697 -9.555 -4.777 1 98.5 225 GLU A O 1
ATOM 1734 N N . CYS A 1 226 ? -1.622 -11.359 -4.16 1 98.69 226 CYS A N 1
ATOM 1735 C CA . CYS A 1 226 ? -0.556 -10.727 -3.396 1 98.69 226 CYS A CA 1
ATOM 1736 C C . CYS A 1 226 ? 0.805 -11.297 -3.777 1 98.69 226 CYS A C 1
ATOM 1738 O O . CYS A 1 226 ? 1.02 -12.508 -3.695 1 98.69 226 CYS A O 1
ATOM 1740 N N . GLN A 1 227 ? 1.7 -10.477 -4.219 1 98.88 227 GLN A N 1
ATOM 1741 C CA . GLN A 1 227 ? 3.035 -10.898 -4.633 1 98.88 227 GLN A CA 1
ATOM 1742 C C . GLN A 1 227 ? 4.094 -10.422 -3.645 1 98.88 227 GLN A C 1
ATOM 1744 O O . GLN A 1 227 ? 4.219 -9.219 -3.393 1 98.88 227 GLN A O 1
ATOM 1749 N N . PHE A 1 228 ? 4.793 -11.344 -3.061 1 98.88 228 PHE A N 1
ATOM 1750 C CA . PHE A 1 228 ? 5.965 -10.977 -2.277 1 98.88 228 PHE A CA 1
ATOM 1751 C C . PHE A 1 228 ? 7.105 -10.523 -3.184 1 98.88 228 PHE A C 1
ATOM 1753 O O . PHE A 1 228 ? 7.461 -11.227 -4.133 1 98.88 228 PHE A O 1
ATOM 1760 N N . VAL A 1 229 ? 7.668 -9.398 -2.9 1 98.94 229 VAL A N 1
ATOM 1761 C CA . VAL A 1 229 ? 8.641 -8.781 -3.797 1 98.94 229 VAL A CA 1
ATOM 1762 C C . VAL A 1 229 ? 10.039 -8.867 -3.178 1 98.94 229 VAL A C 1
ATOM 1764 O O . VAL A 1 229 ? 10.227 -8.531 -2.008 1 98.94 229 VAL A O 1
ATOM 1767 N N . PHE A 1 230 ? 10.992 -9.32 -3.945 1 98.94 230 PHE A N 1
ATOM 1768 C CA . PHE A 1 230 ? 12.398 -9.406 -3.545 1 98.94 230 PHE A CA 1
ATOM 1769 C C . PHE A 1 230 ? 13.289 -8.656 -4.527 1 98.94 230 PHE A C 1
ATOM 1771 O O . PHE A 1 230 ? 13.016 -8.633 -5.73 1 98.94 230 PHE A O 1
ATOM 1778 N N . ASP A 1 231 ? 14.281 -8.031 -4.008 1 98.88 231 ASP A N 1
ATOM 1779 C CA . ASP A 1 231 ? 15.344 -7.449 -4.816 1 98.88 231 ASP A CA 1
ATOM 1780 C C . ASP A 1 231 ? 16.656 -8.203 -4.621 1 98.88 231 ASP A C 1
ATOM 1782 O O . ASP A 1 231 ? 16.984 -8.609 -3.506 1 98.88 231 ASP A O 1
ATOM 1786 N N . LEU A 1 232 ? 17.344 -8.398 -5.648 1 98.81 232 LEU A N 1
ATOM 1787 C CA . LEU A 1 232 ? 18.672 -9.023 -5.598 1 98.81 232 LEU A CA 1
ATOM 1788 C C . LEU A 1 232 ? 19.672 -8.25 -6.441 1 98.81 232 LEU A C 1
ATOM 1790 O O . LEU A 1 232 ? 19.5 -8.117 -7.652 1 98.81 232 LEU A O 1
ATOM 1794 N N . GLU A 1 233 ? 20.641 -7.656 -5.836 1 98.44 233 GLU A N 1
ATOM 1795 C CA . GLU A 1 233 ? 21.766 -7.074 -6.562 1 98.44 233 GLU A CA 1
ATOM 1796 C C . GLU A 1 233 ? 22.719 -8.156 -7.059 1 98.44 233 GLU A C 1
ATOM 1798 O O . GLU A 1 233 ? 23.297 -8.906 -6.258 1 98.44 233 GLU A O 1
ATOM 1803 N N . LEU A 1 234 ? 22.859 -8.227 -8.32 1 98.19 234 LEU A N 1
ATOM 1804 C CA . LEU A 1 234 ? 23.703 -9.258 -8.93 1 98.19 234 LEU A CA 1
ATOM 1805 C C . LEU A 1 234 ? 25.062 -8.695 -9.289 1 98.19 234 LEU A C 1
ATOM 1807 O O . LEU A 1 234 ? 25.188 -7.523 -9.664 1 98.19 234 LEU A O 1
ATOM 1811 N N . PRO A 1 235 ? 26.078 -9.547 -9.164 1 95.88 235 PRO A N 1
ATOM 1812 C CA . PRO A 1 235 ? 27.391 -9.102 -9.656 1 95.88 235 PRO A CA 1
ATOM 1813 C C . PRO A 1 235 ? 27.359 -8.711 -11.133 1 95.88 235 PRO A C 1
ATOM 1815 O O . PRO A 1 235 ? 26.578 -9.258 -11.906 1 95.88 235 PRO A O 1
ATOM 1818 N N . GLU A 1 236 ? 28.234 -7.812 -11.445 1 94.38 236 GLU A N 1
ATOM 1819 C CA . GLU A 1 236 ? 28.266 -7.316 -12.82 1 94.38 236 GLU A CA 1
ATOM 1820 C C . GLU A 1 236 ? 28.562 -8.445 -13.805 1 94.38 236 GLU A C 1
ATOM 1822 O O . GLU A 1 236 ? 28.078 -8.414 -14.945 1 94.38 236 GLU A O 1
ATOM 1827 N N . GLU A 1 237 ? 29.297 -9.469 -13.367 1 93.69 237 GLU A N 1
ATOM 1828 C CA . GLU A 1 237 ? 29.719 -10.547 -14.242 1 93.69 237 GLU A CA 1
ATOM 1829 C C . GLU A 1 237 ? 28.672 -11.641 -14.336 1 93.69 237 GLU A C 1
ATOM 1831 O O . GLU A 1 237 ? 28.766 -12.539 -15.18 1 93.69 237 GLU A O 1
ATOM 1836 N N . PHE A 1 238 ? 27.672 -11.531 -13.492 1 95.38 238 PHE A N 1
ATOM 1837 C CA . PHE A 1 238 ? 26.656 -12.562 -13.492 1 95.38 238 PHE A CA 1
ATOM 1838 C C . PHE A 1 238 ? 25.781 -12.461 -14.734 1 95.38 238 PHE A C 1
ATOM 1840 O O . PHE A 1 238 ? 25.391 -11.367 -15.148 1 95.38 238 PHE A O 1
ATOM 1847 N N . MET A 1 239 ? 25.469 -13.625 -15.352 1 96.31 239 MET A N 1
ATOM 1848 C CA . MET A 1 239 ? 24.547 -13.742 -16.484 1 96.31 239 MET A CA 1
ATOM 1849 C C . MET A 1 239 ? 23.516 -14.836 -16.219 1 96.31 239 MET A C 1
ATOM 1851 O O . MET A 1 239 ? 23.875 -16.016 -16.094 1 96.31 239 MET A O 1
ATOM 1855 N N . PRO A 1 240 ? 22.312 -14.406 -16.125 1 97.75 240 PRO A N 1
ATOM 1856 C CA . PRO A 1 240 ? 21.312 -15.461 -15.977 1 97.75 240 PRO A CA 1
ATOM 1857 C C . PRO A 1 240 ? 21.25 -16.391 -17.188 1 97.75 240 PRO A C 1
ATOM 1859 O O . PRO A 1 240 ? 21.594 -15.992 -18.297 1 97.75 240 PRO A O 1
ATOM 1862 N N . GLN A 1 241 ? 20.859 -17.594 -16.953 1 97.31 241 GLN A N 1
ATOM 1863 C CA . GLN A 1 241 ? 20.703 -18.609 -18 1 97.31 241 GLN A CA 1
ATOM 1864 C C . GLN A 1 241 ? 19.312 -19.219 -17.969 1 97.31 241 GLN A C 1
ATOM 1866 O O . GLN A 1 241 ? 18.719 -19.391 -16.906 1 97.31 241 GLN A O 1
ATOM 1871 N N . VAL A 1 242 ? 18.875 -19.562 -19.156 1 96.06 242 VAL A N 1
ATOM 1872 C CA . VAL A 1 242 ? 17.594 -20.219 -19.266 1 96.06 242 VAL A CA 1
ATOM 1873 C C . VAL A 1 242 ? 17.672 -21.609 -18.641 1 96.06 242 VAL A C 1
ATOM 1875 O O . VAL A 1 242 ? 18.531 -22.422 -18.984 1 96.06 242 VAL A O 1
ATOM 1878 N N . GLY A 1 243 ? 16.812 -21.891 -17.734 1 93.69 243 GLY A N 1
ATOM 1879 C CA . GLY A 1 243 ? 16.828 -23.156 -17.016 1 93.69 243 GLY A CA 1
ATOM 1880 C C . GLY A 1 243 ? 15.844 -24.172 -17.562 1 93.69 243 GLY A C 1
ATOM 1881 O O . GLY A 1 243 ? 16.156 -24.891 -18.5 1 93.69 243 GLY A O 1
ATOM 1882 N N . ASP A 1 244 ? 14.648 -24.125 -17.219 1 91.19 244 ASP A N 1
ATOM 1883 C CA . ASP A 1 244 ? 13.672 -25.172 -17.484 1 91.19 244 ASP A CA 1
ATOM 1884 C C . ASP A 1 244 ? 12.883 -24.891 -18.766 1 91.19 244 ASP A C 1
ATOM 1886 O O . ASP A 1 244 ? 11.883 -25.547 -19.031 1 91.19 244 ASP A O 1
ATOM 1890 N N . GLY A 1 245 ? 13.227 -23.906 -19.453 1 90.56 245 GLY A N 1
ATOM 1891 C CA . GLY A 1 245 ? 12.594 -23.609 -20.734 1 90.56 245 GLY A CA 1
ATOM 1892 C C . GLY A 1 245 ? 11.383 -22.703 -20.594 1 90.56 245 GLY A C 1
ATOM 1893 O O . GLY A 1 245 ? 10.766 -22.344 -21.609 1 90.56 245 GLY A O 1
ATOM 1894 N N . GLU A 1 246 ? 10.977 -22.266 -19.453 1 91.94 246 GLU A N 1
ATOM 1895 C CA . GLU A 1 246 ? 9.836 -21.375 -19.25 1 91.94 246 GLU A CA 1
ATOM 1896 C C . GLU A 1 246 ? 10.188 -19.938 -19.656 1 91.94 246 GLU A C 1
ATOM 1898 O O . GLU A 1 246 ? 9.297 -19.109 -19.844 1 91.94 246 GLU A O 1
ATOM 1903 N N . VAL A 1 247 ? 11.453 -19.719 -19.734 1 95 247 VAL A N 1
ATOM 1904 C CA . VAL A 1 247 ? 11.992 -18.438 -20.172 1 95 247 VAL A CA 1
ATOM 1905 C C . VAL A 1 247 ? 12.734 -18.609 -21.5 1 95 247 VAL A C 1
ATOM 1907 O O . VAL A 1 247 ? 13.391 -19.625 -21.719 1 95 247 VAL A O 1
ATOM 1910 N N . GLN A 1 248 ? 12.586 -17.672 -22.359 1 96.31 248 GLN A N 1
ATOM 1911 C CA . GLN A 1 248 ? 13.25 -17.781 -23.641 1 96.31 248 GLN A CA 1
ATOM 1912 C C . GLN A 1 248 ? 14.562 -17 -23.656 1 96.31 248 GLN A C 1
ATOM 1914 O O . GLN A 1 248 ? 15.539 -17.438 -24.266 1 96.31 248 GLN A O 1
ATOM 1919 N N . GLU A 1 249 ? 14.555 -15.898 -23.078 1 97.38 249 GLU A N 1
ATOM 1920 C CA . GLU A 1 249 ? 15.773 -15.094 -23.031 1 97.38 249 GLU A CA 1
ATOM 1921 C C . GLU A 1 249 ? 15.711 -14.055 -21.922 1 97.38 249 GLU A C 1
ATOM 1923 O O . GLU A 1 249 ? 14.664 -13.859 -21.297 1 97.38 249 GLU A O 1
ATOM 1928 N N . PHE A 1 250 ? 16.875 -13.461 -21.688 1 98.38 250 PHE A N 1
ATOM 1929 C CA . PHE A 1 250 ? 16.984 -12.422 -20.672 1 98.38 250 PHE A CA 1
ATOM 1930 C C . PHE A 1 250 ? 17.516 -11.125 -21.281 1 98.38 250 PHE A C 1
ATOM 1932 O O . PHE A 1 250 ? 18.234 -11.156 -22.281 1 98.38 250 PHE A O 1
ATOM 1939 N N . TYR A 1 251 ? 17.109 -10.008 -20.719 1 98.25 251 TYR A N 1
ATOM 1940 C CA . TYR A 1 251 ? 17.578 -8.68 -21.078 1 98.25 251 TYR A CA 1
ATOM 1941 C C . TYR A 1 251 ? 18.141 -7.949 -19.859 1 98.25 251 TYR A C 1
ATOM 1943 O O . TYR A 1 251 ? 17.625 -8.109 -18.75 1 98.25 251 TYR A O 1
ATOM 1951 N N . LEU A 1 252 ? 19.156 -7.242 -20.078 1 98.5 252 LEU A N 1
ATOM 1952 C CA . LEU A 1 252 ? 19.609 -6.254 -19.109 1 98.5 252 LEU A CA 1
ATOM 1953 C C . LEU A 1 252 ? 19.281 -4.84 -19.594 1 98.5 252 LEU A C 1
ATOM 1955 O O . LEU A 1 252 ? 19.953 -4.305 -20.469 1 98.5 252 LEU A O 1
ATOM 1959 N N . TRP A 1 253 ? 18.234 -4.246 -19 1 98.62 253 TRP A N 1
ATOM 1960 C CA . TRP A 1 253 ? 17.703 -2.984 -19.5 1 98.62 253 TRP A CA 1
ATOM 1961 C C . TRP A 1 253 ? 18.016 -1.842 -18.547 1 98.62 253 TRP A C 1
ATOM 1963 O O . TRP A 1 253 ? 18.094 -2.045 -17.328 1 98.62 253 TRP A O 1
ATOM 1973 N N . SER A 1 254 ? 18.219 -0.632 -19.156 1 98.56 254 SER A N 1
ATOM 1974 C CA . SER A 1 254 ? 18.203 0.571 -18.328 1 98.56 254 SER A CA 1
ATOM 1975 C C . SER A 1 254 ? 16.828 0.776 -17.672 1 98.56 254 SER A C 1
ATOM 1977 O O . SER A 1 254 ? 15.82 0.292 -18.172 1 98.56 254 SER A O 1
ATOM 1979 N N . LEU A 1 255 ? 16.828 1.489 -16.594 1 98.5 255 LEU A N 1
ATOM 1980 C CA . LEU A 1 255 ? 15.57 1.729 -15.914 1 98.5 255 LEU A CA 1
ATOM 1981 C C . LEU A 1 255 ? 14.641 2.586 -16.766 1 98.5 255 LEU A C 1
ATOM 1983 O O . LEU A 1 255 ? 13.422 2.471 -16.672 1 98.5 255 LEU A O 1
ATOM 1987 N N . ASP A 1 256 ? 15.188 3.393 -17.656 1 97.88 256 ASP A N 1
ATOM 1988 C CA . ASP A 1 256 ? 14.375 4.152 -18.594 1 97.88 256 ASP A CA 1
ATOM 1989 C C . ASP A 1 256 ? 13.594 3.219 -19.516 1 97.88 256 ASP A C 1
ATOM 1991 O O . ASP A 1 256 ? 12.398 3.41 -19.734 1 97.88 256 ASP A O 1
ATOM 1995 N N . LYS A 1 257 ? 14.328 2.281 -20.047 1 98.19 257 LYS A N 1
ATOM 1996 C CA . LYS A 1 257 ? 13.688 1.32 -20.938 1 98.19 257 LYS A CA 1
ATOM 1997 C C . LYS A 1 257 ? 12.617 0.522 -20.203 1 98.19 257 LYS A C 1
ATOM 1999 O O . LYS A 1 257 ? 11.539 0.271 -20.75 1 98.19 257 LYS A O 1
ATOM 2004 N N . VAL A 1 258 ? 12.898 0.126 -18.984 1 98.62 258 VAL A N 1
ATOM 2005 C CA . VAL A 1 258 ? 11.93 -0.595 -18.172 1 98.62 258 VAL A CA 1
ATOM 2006 C C . VAL A 1 258 ? 10.688 0.266 -17.953 1 98.62 258 VAL A C 1
ATOM 2008 O O . VAL A 1 258 ? 9.562 -0.193 -18.172 1 98.62 258 VAL A O 1
ATOM 2011 N N . ARG A 1 259 ? 10.898 1.521 -17.531 1 98.12 259 ARG A N 1
ATOM 2012 C CA . ARG A 1 259 ? 9.797 2.443 -17.297 1 98.12 259 ARG A CA 1
ATOM 2013 C C . ARG A 1 259 ? 8.906 2.561 -18.531 1 98.12 259 ARG A C 1
ATOM 2015 O O . ARG A 1 259 ? 7.676 2.496 -18.422 1 98.12 259 ARG A O 1
ATOM 2022 N N . GLU A 1 260 ? 9.5 2.609 -19.672 1 97.56 260 GLU A N 1
ATOM 2023 C CA . GLU A 1 260 ? 8.75 2.803 -20.906 1 97.56 260 GLU A CA 1
ATOM 2024 C C . GLU A 1 260 ? 7.938 1.561 -21.266 1 97.56 260 GLU A C 1
ATOM 2026 O O . GLU A 1 260 ? 6.945 1.648 -21.984 1 97.56 260 GLU A O 1
ATOM 2031 N N . ALA A 1 261 ? 8.336 0.45 -20.766 1 98.12 261 ALA A N 1
ATOM 2032 C CA . ALA A 1 261 ? 7.652 -0.798 -21.094 1 98.12 261 ALA A CA 1
ATOM 2033 C C . ALA A 1 261 ? 6.477 -1.034 -20.141 1 98.12 261 ALA A C 1
ATOM 2035 O O . ALA A 1 261 ? 5.609 -1.867 -20.422 1 98.12 261 ALA A O 1
ATOM 2036 N N . ILE A 1 262 ? 6.469 -0.394 -19.016 1 98.06 262 ILE A N 1
ATOM 2037 C CA . ILE A 1 262 ? 5.414 -0.602 -18.016 1 98.06 262 ILE A CA 1
ATOM 2038 C C . ILE A 1 262 ? 4.07 -0.175 -18.609 1 98.06 262 ILE A C 1
ATOM 2040 O O . ILE A 1 262 ? 3.938 0.932 -19.125 1 98.06 262 ILE A O 1
ATOM 2044 N N . GLY A 1 263 ? 3.129 -1.046 -18.531 1 96.25 263 GLY A N 1
ATOM 2045 C CA . GLY A 1 263 ? 1.791 -0.771 -19.016 1 96.25 263 GLY A CA 1
ATOM 2046 C C . GLY A 1 263 ? 1.634 -1.06 -20.5 1 96.25 263 GLY A C 1
ATOM 2047 O O . GLY A 1 263 ? 0.538 -0.933 -21.047 1 96.25 263 GLY A O 1
ATOM 2048 N N . SER A 1 264 ? 2.732 -1.391 -21.172 1 96.56 264 SER A N 1
ATOM 2049 C CA . SER A 1 264 ? 2.643 -1.77 -22.578 1 96.56 264 SER A CA 1
ATOM 2050 C C . SER A 1 264 ? 2.107 -3.188 -22.734 1 96.56 264 SE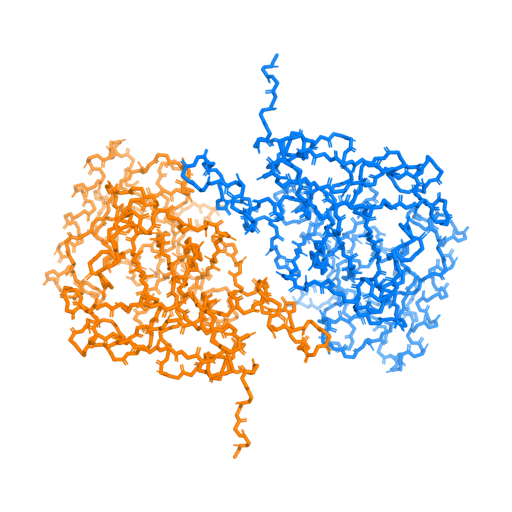R A C 1
ATOM 2052 O O . SER A 1 264 ? 2.004 -3.932 -21.766 1 96.56 264 SER A O 1
ATOM 2054 N N . SER A 1 265 ? 1.789 -3.559 -23.922 1 96.12 265 SER A N 1
ATOM 2055 C CA . SER A 1 265 ? 1.267 -4.891 -24.203 1 96.12 265 SER A CA 1
ATOM 2056 C C . SER A 1 265 ? 2.381 -5.934 -24.203 1 96.12 265 SER A C 1
ATOM 2058 O O . SER A 1 265 ? 2.113 -7.133 -24.297 1 96.12 265 SER A O 1
ATOM 2060 N N . ASP A 1 266 ? 3.574 -5.496 -24.016 1 97.62 266 ASP A N 1
ATOM 2061 C CA . ASP A 1 266 ? 4.719 -6.398 -24.109 1 97.62 266 ASP A CA 1
ATOM 2062 C C . ASP A 1 266 ? 5.148 -6.879 -22.719 1 97.62 266 ASP A C 1
ATOM 2064 O O . ASP A 1 266 ? 6.074 -7.684 -22.594 1 97.62 266 ASP A O 1
ATOM 2068 N N . PHE A 1 267 ? 4.559 -6.414 -21.703 1 98.56 267 PHE A N 1
ATOM 2069 C CA . PHE A 1 267 ? 4.969 -6.699 -20.328 1 98.56 267 PHE A CA 1
ATOM 2070 C C . PHE A 1 267 ? 3.846 -7.383 -19.562 1 98.56 267 PHE A C 1
ATOM 2072 O O . PHE A 1 267 ? 2.754 -6.828 -19.422 1 98.56 267 PHE A O 1
ATOM 2079 N N . LYS A 1 268 ? 4.109 -8.609 -19.094 1 98.44 268 LYS A N 1
ATOM 2080 C CA . LYS A 1 268 ? 3.104 -9.266 -18.25 1 98.44 268 LYS A CA 1
ATOM 2081 C C . LYS A 1 268 ? 2.631 -8.336 -17.141 1 98.44 268 LYS A C 1
ATOM 2083 O O . LYS A 1 268 ? 3.443 -7.805 -16.375 1 98.44 268 LYS A O 1
ATOM 2088 N N . PRO A 1 269 ? 1.366 -8.148 -16.969 1 98.31 269 PRO A N 1
ATOM 2089 C CA . PRO A 1 269 ? 0.839 -7.062 -16.141 1 98.31 269 PRO A CA 1
ATOM 2090 C C . PRO A 1 269 ? 1.337 -7.129 -14.695 1 98.31 269 PRO A C 1
ATOM 2092 O O . PRO A 1 269 ? 1.794 -6.121 -14.148 1 98.31 269 PRO A O 1
ATOM 2095 N N . ASN A 1 270 ? 1.271 -8.273 -14.047 1 98.19 270 ASN A N 1
ATOM 2096 C CA . ASN A 1 270 ? 1.687 -8.352 -12.648 1 98.19 270 ASN A CA 1
ATOM 2097 C C . ASN A 1 270 ? 3.184 -8.094 -12.5 1 98.19 270 ASN A C 1
ATOM 2099 O O . ASN A 1 270 ? 3.615 -7.465 -11.531 1 98.19 270 ASN A O 1
ATOM 2103 N N . CYS A 1 271 ? 3.975 -8.539 -13.438 1 98.81 271 CYS A N 1
ATOM 2104 C CA . CYS A 1 271 ? 5.414 -8.312 -13.406 1 98.81 271 CYS A CA 1
ATOM 2105 C C . CYS A 1 271 ? 5.73 -6.832 -13.617 1 98.81 271 CYS A C 1
ATOM 2107 O O . CYS A 1 271 ? 6.66 -6.301 -13.008 1 98.81 271 CYS A O 1
ATOM 2109 N N . ALA A 1 272 ? 4.949 -6.242 -14.508 1 98.88 272 ALA A N 1
ATOM 2110 C CA . ALA A 1 272 ? 5.102 -4.809 -14.727 1 98.88 272 ALA A CA 1
ATOM 2111 C C . ALA A 1 272 ? 4.816 -4.027 -13.445 1 98.88 272 ALA A C 1
ATOM 2113 O O . ALA A 1 272 ? 5.488 -3.035 -13.148 1 98.88 272 ALA A O 1
ATOM 2114 N N . MET A 1 273 ? 3.863 -4.449 -12.68 1 98.88 273 MET A N 1
ATOM 2115 C CA . MET A 1 273 ? 3.555 -3.805 -11.406 1 98.88 273 MET A CA 1
ATOM 2116 C C . MET A 1 273 ? 4.719 -3.943 -10.43 1 98.88 273 MET A C 1
ATOM 2118 O O . MET A 1 273 ? 5.059 -2.994 -9.719 1 98.88 273 MET A O 1
ATOM 2122 N N . VAL A 1 274 ? 5.289 -5.109 -10.398 1 98.94 274 VAL A N 1
ATOM 2123 C CA . VAL A 1 274 ? 6.441 -5.352 -9.531 1 98.94 274 VAL A CA 1
ATOM 2124 C C . VAL A 1 274 ? 7.598 -4.445 -9.953 1 98.94 274 VAL A C 1
ATOM 2126 O O . VAL A 1 274 ? 8.297 -3.889 -9.102 1 98.94 274 VAL A O 1
ATOM 2129 N N . ALA A 1 275 ? 7.777 -4.281 -11.25 1 98.94 275 ALA A N 1
ATOM 2130 C CA . ALA A 1 275 ? 8.812 -3.383 -11.75 1 98.94 275 ALA A CA 1
ATOM 2131 C C . ALA A 1 275 ? 8.516 -1.935 -11.367 1 98.94 275 ALA A C 1
ATOM 2133 O O . ALA A 1 275 ? 9.422 -1.182 -11.008 1 98.94 275 ALA A O 1
ATOM 2134 N N . LEU A 1 276 ? 7.281 -1.538 -11.477 1 98.94 276 LEU A N 1
ATOM 2135 C CA . LEU A 1 276 ? 6.879 -0.193 -11.078 1 98.94 276 LEU A CA 1
ATOM 2136 C C . LEU A 1 276 ? 7.219 0.062 -9.617 1 98.94 276 LEU A C 1
ATOM 2138 O O . LEU A 1 276 ? 7.777 1.107 -9.273 1 98.94 276 LEU A O 1
ATOM 2142 N N . ASP A 1 277 ? 6.855 -0.87 -8.812 1 98.88 277 ASP A N 1
ATOM 2143 C CA . ASP A 1 277 ? 7.191 -0.795 -7.395 1 98.88 277 ASP A CA 1
ATOM 2144 C C . ASP A 1 277 ? 8.688 -0.592 -7.191 1 98.88 277 ASP A C 1
ATOM 2146 O O . ASP A 1 277 ? 9.102 0.205 -6.348 1 98.88 277 ASP A O 1
ATOM 2150 N N . PHE A 1 278 ? 9.508 -1.318 -7.91 1 98.94 278 PHE A N 1
ATOM 2151 C CA . PHE A 1 278 ? 10.961 -1.227 -7.84 1 98.94 278 PHE A CA 1
ATOM 2152 C C . PHE A 1 278 ? 11.43 0.18 -8.188 1 98.94 278 PHE A C 1
ATOM 2154 O O . PHE A 1 278 ? 12.258 0.757 -7.477 1 98.94 278 PHE A O 1
ATOM 2161 N N . LEU A 1 279 ? 10.914 0.735 -9.289 1 98.88 279 LEU A N 1
ATOM 2162 C CA . LEU A 1 279 ? 11.312 2.061 -9.742 1 98.88 279 LEU A CA 1
ATOM 2163 C C . LEU A 1 279 ? 10.992 3.119 -8.695 1 98.88 279 LEU A C 1
ATOM 2165 O O . LEU A 1 279 ? 11.758 4.066 -8.508 1 98.88 279 LEU A O 1
ATOM 2169 N N . ILE A 1 280 ? 9.891 2.932 -7.984 1 98.75 280 ILE A N 1
ATOM 2170 C CA . ILE A 1 280 ? 9.484 3.875 -6.949 1 98.75 280 ILE A CA 1
ATOM 2171 C C . ILE A 1 280 ? 10.391 3.727 -5.73 1 98.75 280 ILE A C 1
ATOM 2173 O O . ILE A 1 280 ? 10.969 4.707 -5.258 1 98.75 280 ILE A O 1
ATOM 2177 N N . ARG A 1 281 ? 10.633 2.533 -5.293 1 98.62 281 ARG A N 1
ATOM 2178 C CA . ARG A 1 281 ? 11.398 2.273 -4.078 1 98.62 281 ARG A CA 1
ATOM 2179 C C . ARG A 1 281 ? 12.852 2.699 -4.246 1 98.62 281 ARG A C 1
ATOM 2181 O O . ARG A 1 281 ? 13.508 3.082 -3.277 1 98.62 281 ARG A O 1
ATOM 2188 N N . HIS A 1 282 ? 13.312 2.672 -5.473 1 98.31 282 HIS A N 1
ATOM 2189 C CA . HIS A 1 282 ? 14.703 3.018 -5.734 1 98.31 282 HIS A CA 1
ATOM 2190 C C . HIS A 1 282 ? 14.836 4.461 -6.215 1 98.31 282 HIS A C 1
ATOM 2192 O O . HIS A 1 282 ? 15.844 4.836 -6.809 1 98.31 282 HIS A O 1
ATOM 2198 N N . SER A 1 283 ? 13.773 5.246 -6.031 1 98.19 283 SER A N 1
ATOM 2199 C CA . SER A 1 283 ? 13.758 6.695 -6.219 1 98.19 283 SER A CA 1
ATOM 2200 C C . SER A 1 283 ? 13.969 7.066 -7.68 1 98.19 283 SER A C 1
ATOM 2202 O O . SER A 1 283 ? 14.453 8.156 -7.988 1 98.19 283 SER A O 1
ATOM 2204 N N . TYR A 1 284 ? 13.742 6.066 -8.531 1 98 284 TYR A N 1
ATOM 2205 C CA . TYR A 1 284 ? 13.828 6.391 -9.945 1 98 284 TYR A CA 1
ATOM 2206 C C . TYR A 1 284 ? 12.656 7.262 -10.383 1 98 284 TYR A C 1
ATOM 2208 O O . TYR A 1 284 ? 12.797 8.125 -11.25 1 98 284 TYR A O 1
ATOM 2216 N N . ILE A 1 285 ? 11.477 6.965 -9.883 1 97.75 285 ILE A N 1
ATOM 2217 C CA . ILE A 1 285 ? 10.312 7.828 -10.055 1 97.75 285 ILE A CA 1
ATOM 2218 C C . ILE A 1 285 ? 10.25 8.852 -8.922 1 97.75 285 ILE A C 1
ATOM 2220 O O . ILE A 1 285 ? 10.258 8.484 -7.746 1 97.75 285 ILE A O 1
ATOM 2224 N N . GLN A 1 286 ? 10.203 10.133 -9.258 1 97.19 286 GLN A N 1
ATOM 2225 C CA . GLN A 1 286 ? 10.227 11.211 -8.273 1 97.19 286 GLN A CA 1
ATOM 2226 C C . GLN A 1 286 ? 8.836 11.805 -8.078 1 97.19 286 GLN A C 1
ATOM 2228 O O . GLN A 1 286 ? 8.133 12.094 -9.055 1 97.19 286 GLN A O 1
ATOM 2233 N N . PRO A 1 287 ? 8.445 12 -6.805 1 97.5 287 PRO A N 1
ATOM 2234 C CA . PRO A 1 287 ? 7.09 12.5 -6.559 1 97.5 287 PRO A CA 1
ATOM 2235 C C . PRO A 1 287 ? 6.887 13.93 -7.055 1 97.5 287 PRO A C 1
ATOM 2237 O O . PRO A 1 287 ? 5.77 14.305 -7.414 1 97.5 287 PRO A O 1
ATOM 2240 N N . ASP A 1 288 ? 7.941 14.758 -7.117 1 96.31 288 ASP A N 1
ATOM 2241 C CA . ASP A 1 288 ? 7.809 16.125 -7.594 1 96.31 288 ASP A CA 1
ATOM 2242 C C . ASP A 1 288 ? 7.668 16.172 -9.117 1 96.31 288 ASP A C 1
ATOM 2244 O O . ASP A 1 288 ? 7.238 17.172 -9.68 1 96.31 288 ASP A O 1
ATOM 2248 N N . GLN A 1 289 ? 8.047 15.062 -9.789 1 95.25 289 GLN A N 1
ATOM 2249 C CA . GLN A 1 289 ? 8.031 15.023 -11.242 1 95.25 289 GLN A CA 1
ATOM 2250 C C . GLN A 1 289 ? 6.871 14.172 -11.758 1 95.25 289 GLN A C 1
ATOM 2252 O O . GLN A 1 289 ? 6.488 14.281 -12.93 1 95.25 289 GLN A O 1
ATOM 2257 N N . GLU A 1 290 ? 6.406 13.281 -10.992 1 95.94 290 GLU A N 1
ATOM 2258 C CA . GLU A 1 290 ? 5.289 12.406 -11.352 1 95.94 290 GLU A CA 1
ATOM 2259 C C . GLU A 1 290 ? 4.016 12.82 -10.617 1 95.94 290 GLU A C 1
ATOM 2261 O O . GLU A 1 290 ? 3.801 12.445 -9.469 1 95.94 290 GLU A O 1
ATOM 2266 N N . PRO A 1 291 ? 3.127 13.461 -11.312 1 93.31 291 PRO A N 1
ATOM 2267 C CA . PRO A 1 291 ? 1.939 14.008 -10.656 1 93.31 291 PRO A CA 1
ATOM 2268 C C . PRO A 1 291 ? 1.059 12.93 -10.031 1 93.31 291 PRO A C 1
ATOM 2270 O O . PRO A 1 291 ? 0.375 13.188 -9.039 1 93.31 291 PRO A O 1
ATOM 2273 N N . HIS A 1 292 ? 1.057 11.766 -10.625 1 96.62 292 HIS A N 1
ATOM 2274 C CA . HIS A 1 292 ? 0.169 10.711 -10.141 1 96.62 292 HIS A CA 1
ATOM 2275 C C . HIS A 1 292 ? 0.903 9.758 -9.211 1 96.62 292 HIS A C 1
ATOM 2277 O O . HIS A 1 292 ? 0.506 8.602 -9.062 1 96.62 292 HIS A O 1
ATOM 2283 N N . TYR A 1 293 ? 1.989 10.266 -8.586 1 97.88 293 TYR A N 1
ATOM 2284 C CA . TYR A 1 293 ? 2.863 9.469 -7.73 1 97.88 293 TYR A CA 1
ATOM 2285 C C . TYR A 1 293 ? 2.062 8.75 -6.652 1 97.88 293 TYR A C 1
ATOM 2287 O O . TYR A 1 293 ? 2.227 7.543 -6.453 1 97.88 293 TYR A O 1
ATOM 2295 N N . VAL A 1 294 ? 1.118 9.422 -6.008 1 97.94 294 VAL A N 1
ATOM 2296 C CA . VAL A 1 294 ? 0.319 8.875 -4.918 1 97.94 294 VAL A CA 1
ATOM 2297 C C . VAL A 1 294 ? -0.573 7.754 -5.441 1 97.94 294 VAL A C 1
ATOM 2299 O O . VAL A 1 294 ? -0.656 6.684 -4.836 1 97.94 294 VAL A O 1
ATOM 2302 N N . GLU A 1 295 ? -1.198 7.965 -6.562 1 96.81 295 GLU A N 1
ATOM 2303 C CA . GLU A 1 295 ? -2.082 6.973 -7.168 1 96.81 295 GLU A CA 1
ATOM 2304 C C . GLU A 1 295 ? -1.315 5.707 -7.543 1 96.81 295 GLU A C 1
ATOM 2306 O O . GLU A 1 295 ? -1.844 4.598 -7.43 1 96.81 295 GLU A O 1
ATOM 2311 N N . LEU A 1 296 ? -0.119 5.945 -8.055 1 98.25 296 LEU A N 1
ATOM 2312 C CA . LEU A 1 296 ? 0.697 4.797 -8.43 1 98.25 296 LEU A CA 1
ATOM 2313 C C . LEU A 1 296 ? 0.984 3.914 -7.215 1 98.25 296 LEU A C 1
ATOM 2315 O O . LEU A 1 296 ? 0.806 2.695 -7.273 1 98.25 296 LEU A O 1
ATOM 2319 N N . VAL A 1 297 ? 1.35 4.523 -6.066 1 98.69 297 VAL A N 1
ATOM 2320 C CA . VAL A 1 297 ? 1.718 3.76 -4.875 1 98.69 297 VAL A CA 1
ATOM 2321 C C . VAL A 1 297 ? 0.481 3.08 -4.293 1 98.69 297 VAL A C 1
ATOM 2323 O O . VAL A 1 297 ? 0.507 1.885 -3.99 1 98.69 297 VAL A O 1
ATOM 2326 N N . GLU A 1 298 ? -0.591 3.783 -4.184 1 97.56 298 GLU A N 1
ATOM 2327 C CA . GLU A 1 298 ? -1.824 3.209 -3.65 1 97.56 298 GLU A CA 1
ATOM 2328 C C . GLU A 1 298 ? -2.318 2.057 -4.52 1 97.56 298 GLU A C 1
ATOM 2330 O O . GLU A 1 298 ? -2.781 1.037 -4.008 1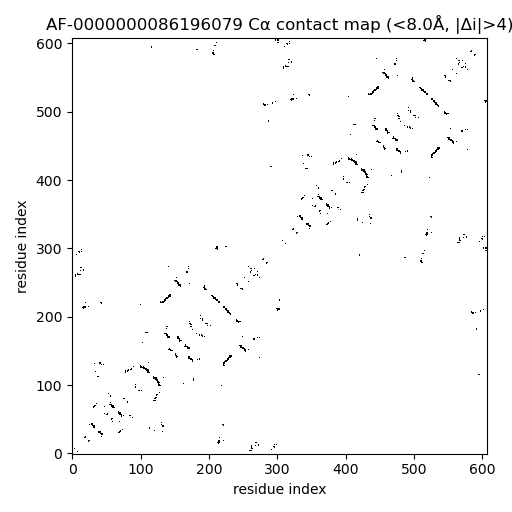 97.56 298 GLU A O 1
ATOM 2335 N N . GLY A 1 299 ? -2.199 2.268 -5.832 1 97.94 299 GLY A N 1
ATOM 2336 C CA . GLY A 1 299 ? -2.676 1.26 -6.766 1 97.94 299 GLY A CA 1
ATOM 2337 C C . GLY A 1 299 ? -1.913 -0.048 -6.676 1 97.94 299 GLY A C 1
ATOM 2338 O O . GLY A 1 299 ? -2.41 -1.094 -7.098 1 97.94 299 GLY A O 1
ATOM 2339 N N . LEU A 1 300 ? -0.735 -0.021 -6.129 1 98.75 300 LEU A N 1
ATOM 2340 C CA . LEU A 1 300 ? 0.103 -1.209 -6.004 1 98.75 300 LEU A CA 1
ATOM 2341 C C . LEU A 1 300 ? -0.262 -2.004 -4.758 1 98.75 300 LEU A C 1
ATOM 2343 O O . LEU A 1 300 ? 0.2 -3.133 -4.578 1 98.75 300 LEU A O 1
ATOM 2347 N N . HIS A 1 301 ? -1.148 -1.396 -3.852 1 98.44 301 HIS A N 1
ATOM 2348 C CA . HIS A 1 301 ? -1.335 -1.995 -2.535 1 98.44 301 HIS A CA 1
ATOM 2349 C C . HIS A 1 301 ? -2.809 -2.021 -2.146 1 98.44 301 HIS A C 1
ATOM 2351 O O . HIS A 1 301 ? -3.168 -1.642 -1.029 1 98.44 301 HIS A O 1
ATOM 2357 N N . GLN A 1 302 ? -3.588 -2.582 -2.988 1 96.88 302 GLN A N 1
ATOM 2358 C CA . GLN A 1 302 ? -5.008 -2.688 -2.674 1 96.88 302 GLN A CA 1
ATOM 2359 C C . GLN A 1 302 ? -5.273 -3.832 -1.699 1 96.88 302 GLN A C 1
ATOM 2361 O O . GLN A 1 302 ? -4.68 -4.906 -1.817 1 96.88 302 GLN A O 1
ATOM 2366 N N . THR A 1 303 ? -6.113 -3.545 -0.794 1 93.38 303 THR A N 1
ATOM 2367 C CA . THR A 1 303 ? -6.461 -4.57 0.183 1 93.38 303 THR A CA 1
ATOM 2368 C C . THR A 1 303 ? -7.18 -5.738 -0.49 1 93.38 303 THR A C 1
ATOM 2370 O O . THR A 1 303 ? -8.047 -5.531 -1.343 1 93.38 303 THR A O 1
ATOM 2373 N N . LEU A 1 304 ? -6.793 -6.852 -0.081 1 92.75 304 LEU A N 1
ATOM 2374 C CA . LEU A 1 304 ? -7.43 -8.047 -0.628 1 92.75 304 LEU A CA 1
ATOM 2375 C C . LEU A 1 304 ? -8.703 -8.383 0.138 1 92.75 304 LEU A C 1
ATOM 2377 O O . LEU A 1 304 ? -8.781 -8.156 1.347 1 92.75 304 LEU A O 1
ATOM 2381 N N . MET B 1 1 ? -0.724 -10.586 31.984 1 32.06 1 MET B N 1
ATOM 2382 C CA . MET B 1 1 ? -1.018 -10.773 30.562 1 32.06 1 MET B CA 1
ATOM 2383 C C . MET B 1 1 ? 0.24 -10.602 29.719 1 32.06 1 MET B C 1
ATOM 2385 O O . MET B 1 1 ? 0.988 -9.641 29.906 1 32.06 1 MET B O 1
ATOM 2389 N N . ALA B 1 2 ? 0.822 -11.609 29.141 1 37.72 2 ALA B N 1
ATOM 2390 C CA . ALA B 1 2 ? 2.107 -11.648 28.453 1 37.72 2 ALA B CA 1
ATOM 2391 C C . ALA B 1 2 ? 2.318 -10.391 27.609 1 37.72 2 ALA B C 1
ATOM 2393 O O . ALA B 1 2 ? 1.367 -9.852 27.047 1 37.72 2 ALA B O 1
ATOM 2394 N N . ALA B 1 3 ? 3.346 -9.68 27.734 1 48.81 3 ALA B N 1
ATOM 2395 C CA . ALA B 1 3 ? 3.686 -8.461 27.016 1 48.81 3 ALA B CA 1
ATOM 2396 C C . ALA B 1 3 ? 3.395 -8.602 25.531 1 48.81 3 ALA B C 1
ATOM 2398 O O . ALA B 1 3 ? 3.824 -9.562 24.891 1 48.81 3 ALA B O 1
ATOM 2399 N N . GLU B 1 4 ? 2.42 -7.863 25.016 1 70.31 4 GLU B N 1
ATOM 2400 C CA . GLU B 1 4 ? 2.039 -7.898 23.609 1 70.31 4 GLU B CA 1
ATOM 2401 C C . GLU B 1 4 ? 3.264 -7.801 22.703 1 70.31 4 GLU B C 1
ATOM 2403 O O . GLU B 1 4 ? 4.141 -6.965 22.922 1 70.31 4 GLU B O 1
ATOM 2408 N N . GLY B 1 5 ? 3.648 -8.805 21.969 1 87.69 5 GLY B N 1
ATOM 2409 C CA . GLY B 1 5 ? 4.754 -8.781 21.031 1 87.69 5 GLY B CA 1
ATOM 2410 C C . GLY B 1 5 ? 4.668 -7.641 20.031 1 87.69 5 GLY B C 1
ATOM 2411 O O . GLY B 1 5 ? 3.613 -7.02 19.891 1 87.69 5 GLY B O 1
ATOM 2412 N N . TRP B 1 6 ? 5.77 -7.184 19.547 1 93.5 6 TRP B N 1
ATOM 2413 C CA . TRP B 1 6 ? 5.855 -6.035 18.641 1 93.5 6 TRP B CA 1
ATOM 2414 C C . TRP B 1 6 ? 4.859 -6.156 17.5 1 93.5 6 TRP B C 1
ATOM 2416 O O . TRP B 1 6 ? 4.277 -5.16 17.062 1 93.5 6 TRP B O 1
ATOM 2426 N N . CYS B 1 7 ? 4.633 -7.359 17.094 1 93 7 CYS B N 1
ATOM 2427 C CA . CYS B 1 7 ? 3.738 -7.562 15.961 1 93 7 CYS B CA 1
ATOM 2428 C C . CYS B 1 7 ? 2.307 -7.176 16.312 1 93 7 CYS B C 1
ATOM 2430 O O . CYS B 1 7 ? 1.618 -6.535 15.523 1 93 7 CYS B O 1
ATOM 2432 N N . GLU B 1 8 ? 1.891 -7.555 17.469 1 95.44 8 GLU B N 1
ATOM 2433 C CA . GLU B 1 8 ? 0.549 -7.188 17.906 1 95.44 8 GLU B CA 1
ATOM 2434 C C . GLU B 1 8 ? 0.417 -5.68 18.078 1 95.44 8 GLU B C 1
ATOM 2436 O O . GLU B 1 8 ? -0.621 -5.098 17.75 1 95.44 8 GLU B O 1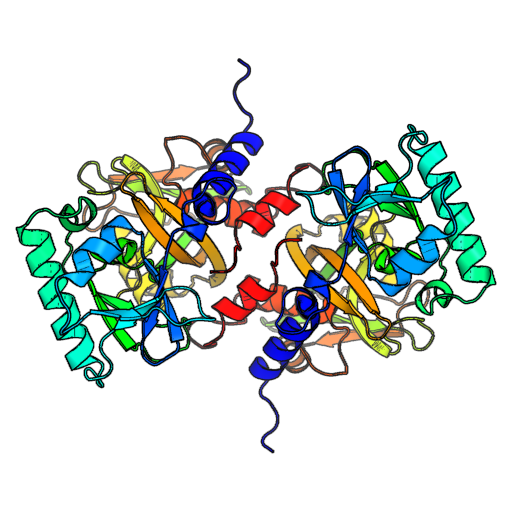
ATOM 2441 N N . ARG B 1 9 ? 1.437 -5.082 18.578 1 96.94 9 ARG B N 1
ATOM 2442 C CA . ARG B 1 9 ? 1.422 -3.631 18.734 1 96.94 9 ARG B CA 1
ATOM 2443 C C . ARG B 1 9 ? 1.375 -2.943 17.375 1 96.94 9 ARG B C 1
ATOM 2445 O O . ARG B 1 9 ? 0.646 -1.966 17.188 1 96.94 9 ARG B O 1
ATOM 2452 N N . ALA B 1 10 ? 2.172 -3.463 16.453 1 97.88 10 ALA B N 1
ATOM 2453 C CA . ALA B 1 10 ? 2.176 -2.906 15.102 1 97.88 10 ALA B CA 1
ATOM 2454 C C . ALA B 1 10 ? 0.799 -3.027 14.453 1 97.88 10 ALA B C 1
ATOM 2456 O O . ALA B 1 10 ? 0.313 -2.078 13.836 1 97.88 10 ALA B O 1
ATOM 2457 N N . ARG B 1 11 ? 0.197 -4.156 14.641 1 97.25 11 ARG B N 1
ATOM 2458 C CA . ARG B 1 11 ? -1.145 -4.359 14.109 1 97.25 11 ARG B CA 1
ATOM 2459 C C . ARG B 1 11 ? -2.148 -3.424 14.766 1 97.25 11 ARG B C 1
ATOM 2461 O O . ARG B 1 11 ? -3.035 -2.885 14.102 1 97.25 11 ARG B O 1
ATOM 2468 N N . GLY B 1 12 ? -1.985 -3.303 16.078 1 97.62 12 GLY B N 1
ATOM 2469 C CA . GLY B 1 12 ? -2.828 -2.354 16.797 1 97.62 12 GLY B CA 1
ATOM 2470 C C . GLY B 1 12 ? -2.684 -0.932 16.281 1 97.62 12 GLY B C 1
ATOM 2471 O O . GLY B 1 12 ? -3.676 -0.217 16.125 1 97.62 12 GLY B O 1
ATOM 2472 N N . LEU B 1 13 ? -1.463 -0.554 16.031 1 98.38 13 LEU B N 1
ATOM 2473 C CA . LEU B 1 13 ? -1.173 0.759 15.469 1 98.38 13 LEU B CA 1
ATOM 2474 C C . LEU B 1 13 ? -1.879 0.941 14.125 1 98.38 13 LEU B C 1
ATOM 2476 O O . LEU B 1 13 ? -2.555 1.948 13.906 1 98.38 13 LEU B O 1
ATOM 2480 N N . LEU B 1 14 ? -1.74 -0.044 13.25 1 98.25 14 LEU B N 1
ATOM 2481 C CA . LEU B 1 14 ? -2.334 0.037 11.922 1 98.25 14 LEU B CA 1
ATOM 2482 C C . LEU B 1 14 ? -3.855 0.085 12.008 1 98.25 14 LEU B C 1
ATOM 2484 O O . LEU B 1 14 ? -4.5 0.824 11.258 1 98.25 14 LEU B O 1
ATOM 2488 N N . LYS B 1 15 ? -4.43 -0.684 12.875 1 97.25 15 LYS B N 1
ATOM 2489 C CA . LYS B 1 15 ? -5.879 -0.657 13.078 1 97.25 15 LYS B CA 1
ATOM 2490 C C . LYS B 1 15 ? -6.344 0.724 13.523 1 97.25 15 LYS B C 1
ATOM 2492 O O . LYS B 1 15 ? -7.34 1.245 13.016 1 97.25 15 LYS B O 1
ATOM 2497 N N . LYS B 1 16 ? -5.617 1.252 14.438 1 97.31 16 LYS B N 1
ATOM 2498 C CA . LYS B 1 16 ? -5.941 2.576 14.961 1 97.31 16 LYS B CA 1
ATOM 2499 C C . LYS B 1 16 ? -5.867 3.633 13.859 1 97.31 16 LYS B C 1
ATOM 2501 O O . LYS B 1 16 ? -6.773 4.457 13.727 1 97.31 16 LYS B O 1
ATOM 2506 N N . MET B 1 17 ? -4.859 3.588 13.031 1 98.19 17 MET B N 1
ATOM 2507 C CA . MET B 1 17 ? -4.598 4.625 12.039 1 98.19 17 MET B CA 1
ATOM 2508 C C . MET B 1 17 ? -5.48 4.434 10.805 1 98.19 17 MET B C 1
ATOM 2510 O O . MET B 1 17 ? -5.582 5.328 9.969 1 98.19 17 MET B O 1
ATOM 2514 N N . ASN B 1 18 ? -6.125 3.279 10.727 1 98.12 18 ASN B N 1
ATOM 2515 C CA . ASN B 1 18 ? -7.082 3.031 9.656 1 98.12 18 ASN B CA 1
ATOM 2516 C C . ASN B 1 18 ? -8.508 2.914 10.188 1 98.12 18 ASN B C 1
ATOM 2518 O O . ASN B 1 18 ? -9.367 2.312 9.547 1 98.12 18 ASN B O 1
ATOM 2522 N N . SER B 1 19 ? -8.781 3.465 11.281 1 97.69 19 SER B N 1
ATOM 2523 C CA . SER B 1 19 ? -10.016 3.242 12.039 1 97.69 19 SER B CA 1
ATOM 2524 C C . SER B 1 19 ? -11.234 3.73 11.258 1 97.69 19 SER B C 1
ATOM 2526 O O . SER B 1 19 ? -12.328 3.193 11.414 1 97.69 19 SER B O 1
ATOM 2528 N N . PHE B 1 20 ? -11.117 4.68 10.422 1 97.69 20 PHE B N 1
ATOM 2529 C CA . PHE B 1 20 ? -12.242 5.258 9.695 1 97.69 20 PHE B CA 1
ATOM 2530 C C . PHE B 1 20 ? -12.875 4.227 8.773 1 97.69 20 PHE B C 1
ATOM 2532 O O . PHE B 1 20 ? -14.07 4.297 8.484 1 97.69 20 PHE B O 1
ATOM 2539 N N . HIS B 1 21 ? -12.117 3.238 8.305 1 93.06 21 HIS B N 1
ATOM 2540 C CA . HIS B 1 21 ? -12.602 2.221 7.379 1 93.06 21 HIS B CA 1
ATOM 2541 C C . HIS B 1 21 ? -12.984 0.941 8.117 1 93.06 21 HIS B C 1
ATOM 2543 O O . HIS B 1 21 ? -13.398 -0.039 7.492 1 93.06 21 HIS B O 1
ATOM 2549 N N . GLY B 1 22 ? -12.828 0.948 9.344 1 91.56 22 GLY B N 1
ATOM 2550 C CA . GLY B 1 22 ? -13.094 -0.252 10.117 1 91.56 22 GLY B CA 1
ATOM 2551 C C . GLY B 1 22 ? -14.531 -0.373 10.57 1 91.56 22 GLY B C 1
ATOM 2552 O O . GLY B 1 22 ? -15.328 0.547 10.367 1 91.56 22 GLY B O 1
ATOM 2553 N N . ALA B 1 23 ? -14.797 -1.49 11.086 1 88.69 23 ALA B N 1
ATOM 2554 C CA . ALA B 1 23 ? -16.125 -1.739 11.633 1 88.69 23 ALA B CA 1
ATOM 2555 C C . ALA B 1 23 ? -16.453 -0.752 12.758 1 88.69 23 ALA B C 1
ATOM 2557 O O . ALA B 1 23 ? -15.594 -0.45 13.594 1 88.69 23 ALA B O 1
ATOM 2558 N N . GLY B 1 24 ? -17.609 -0.194 12.703 1 90.19 24 GLY B N 1
ATOM 2559 C CA . GLY B 1 24 ? -18.047 0.688 13.773 1 90.19 24 GLY B CA 1
ATOM 2560 C C . GLY B 1 24 ? -17.656 2.137 13.547 1 90.19 24 GLY B C 1
ATOM 2561 O O . GLY B 1 24 ? -17.984 3.004 14.359 1 90.19 24 GLY B O 1
ATOM 2562 N N . SER B 1 25 ? -16.906 2.391 12.531 1 94 25 SER B N 1
ATOM 2563 C CA . SER B 1 25 ? -16.516 3.77 12.25 1 94 25 SER B CA 1
ATOM 2564 C C . SER B 1 25 ? -17.734 4.625 11.906 1 94 25 SER B C 1
ATOM 2566 O O . SER B 1 25 ? -18.828 4.098 11.695 1 94 25 SER B O 1
ATOM 2568 N N . SER B 1 26 ? -17.594 5.93 11.891 1 94.5 26 SER B N 1
ATOM 2569 C CA . SER B 1 26 ? -18.672 6.863 11.586 1 94.5 26 SER B CA 1
ATOM 2570 C C . SER B 1 26 ? -18.812 7.062 10.078 1 94.5 26 SER B C 1
ATOM 2572 O O . SER B 1 26 ? -19.594 7.91 9.633 1 94.5 26 SER B O 1
ATOM 2574 N N . LYS B 1 27 ? -18.078 6.32 9.273 1 95.06 27 LYS B N 1
ATOM 2575 C CA . LYS B 1 27 ? -18 6.547 7.832 1 95.06 27 LYS B CA 1
ATOM 2576 C C . LYS B 1 27 ? -19.391 6.574 7.203 1 95.06 27 LYS B C 1
ATOM 2578 O O . LYS B 1 27 ? -19.703 7.465 6.41 1 95.06 27 LYS B O 1
ATOM 2583 N N . ALA B 1 28 ? -20.203 5.656 7.648 1 92.44 28 ALA B N 1
ATOM 2584 C CA . ALA B 1 28 ? -21.547 5.535 7.066 1 92.44 28 ALA B CA 1
ATOM 2585 C C . ALA B 1 28 ? -22.406 6.746 7.41 1 92.44 28 ALA B C 1
ATOM 2587 O O . ALA B 1 28 ? -23.391 7.035 6.719 1 92.44 28 ALA B O 1
ATOM 2588 N N . LEU B 1 29 ? -22.031 7.418 8.469 1 94.12 29 LEU B N 1
ATOM 2589 C CA . LEU B 1 29 ? -22.828 8.555 8.93 1 94.12 29 LEU B CA 1
ATOM 2590 C C . LEU B 1 29 ? -22.281 9.859 8.352 1 94.12 29 LEU B C 1
ATOM 2592 O O . LEU B 1 29 ? -22.953 10.891 8.398 1 94.12 29 LEU B O 1
ATOM 2596 N N . CYS B 1 30 ? -21.125 9.859 7.863 1 96.62 30 CYS B N 1
ATOM 2597 C CA . CYS B 1 30 ? -20.5 11.07 7.348 1 96.62 30 CYS B CA 1
ATOM 2598 C C . CYS B 1 30 ? -21.062 11.438 5.98 1 96.62 30 CYS B C 1
ATOM 2600 O O . CYS B 1 30 ? -21.531 10.57 5.242 1 96.62 30 CYS B O 1
ATOM 2602 N N . LEU B 1 31 ? -21.031 12.68 5.691 1 96.56 31 LEU B N 1
ATOM 2603 C CA . LEU B 1 31 ? -21.422 13.164 4.375 1 96.56 31 LEU B CA 1
ATOM 2604 C C . LEU B 1 31 ? -20.188 13.406 3.498 1 96.56 31 LEU B C 1
ATOM 2606 O O . LEU B 1 31 ? -19.188 13.945 3.967 1 96.56 31 LEU B O 1
ATOM 2610 N N . PRO B 1 32 ? -20.266 12.961 2.25 1 96.88 32 PRO B N 1
ATOM 2611 C CA . PRO B 1 32 ? -19.219 13.414 1.341 1 96.88 32 PRO B CA 1
ATOM 2612 C C . PRO B 1 32 ? -19.156 14.938 1.21 1 96.88 32 PRO B C 1
ATOM 2614 O O . PRO B 1 32 ? -20.203 15.586 1.146 1 96.88 32 PRO B O 1
ATOM 2617 N N . PHE B 1 33 ? -18.016 15.516 1.304 1 97.94 33 PHE B N 1
ATOM 2618 C CA . PHE B 1 33 ? -17.828 16.938 1.032 1 97.94 33 PHE B CA 1
ATOM 2619 C C . PHE B 1 33 ? -17.5 17.156 -0.438 1 97.94 33 PHE B C 1
ATOM 2621 O O . PHE B 1 33 ? -16.453 16.703 -0.927 1 97.94 33 PHE B O 1
ATOM 2628 N N . MET B 1 34 ? -18.359 17.875 -1.1 1 97.12 34 MET B N 1
ATOM 2629 C CA . MET B 1 34 ? -18.25 18.062 -2.545 1 97.12 34 MET B CA 1
ATOM 2630 C C . MET B 1 34 ? -17.859 19.5 -2.885 1 97.12 34 MET B C 1
ATOM 2632 O O . MET B 1 34 ? -18.406 20.438 -2.314 1 97.12 34 MET B O 1
ATOM 2636 N N . VAL B 1 35 ? -16.922 19.625 -3.773 1 97.56 35 VAL B N 1
ATOM 2637 C CA . VAL B 1 35 ? -16.547 20.906 -4.359 1 97.56 35 VAL B CA 1
ATOM 2638 C C . VAL B 1 35 ? -16.5 20.781 -5.883 1 97.56 35 VAL B C 1
ATOM 2640 O O . VAL B 1 35 ? -15.742 19.969 -6.418 1 97.56 35 VAL B O 1
ATOM 2643 N N . ASP B 1 36 ? -17.297 21.562 -6.566 1 95.56 36 ASP B N 1
ATOM 2644 C CA . ASP B 1 36 ? -17.344 21.562 -8.023 1 95.56 36 ASP B CA 1
ATOM 2645 C C . ASP B 1 36 ? -17.562 20.156 -8.562 1 95.56 36 ASP B C 1
ATOM 2647 O O . ASP B 1 36 ? -16.812 19.703 -9.445 1 95.56 36 ASP B O 1
ATOM 2651 N N . GLY B 1 37 ? -18.422 19.438 -7.93 1 93.31 37 GLY B N 1
ATOM 2652 C CA . GLY B 1 37 ? -18.859 18.141 -8.414 1 93.31 37 GLY B CA 1
ATOM 2653 C C . GLY B 1 37 ? -17.906 17.016 -8.031 1 93.31 37 GLY B C 1
ATOM 2654 O O . GLY B 1 37 ? -18.156 15.852 -8.367 1 93.31 37 GLY B O 1
ATOM 2655 N N . GLN B 1 38 ? -16.875 17.312 -7.266 1 96.38 38 GLN B N 1
ATOM 2656 C CA . GLN B 1 38 ? -15.906 16.281 -6.891 1 96.38 38 GLN B CA 1
ATOM 2657 C C . GLN B 1 38 ? -15.789 16.172 -5.371 1 96.38 38 GLN B C 1
ATOM 2659 O O . GLN B 1 38 ? -15.828 17.188 -4.664 1 96.38 38 GLN B O 1
ATOM 2664 N N . GLN B 1 39 ? -15.695 15.016 -4.922 1 97 39 GLN B N 1
ATOM 2665 C CA . GLN B 1 39 ? -15.555 14.797 -3.484 1 97 39 GLN B CA 1
ATOM 2666 C C . GLN B 1 39 ? -14.133 15.117 -3.018 1 97 39 GLN B C 1
ATOM 2668 O O . GLN B 1 39 ? -13.156 14.656 -3.615 1 97 39 GLN B O 1
ATOM 2673 N N . VAL B 1 40 ? -14.031 15.852 -1.897 1 98.19 40 VAL B N 1
ATOM 2674 C CA . VAL B 1 40 ? -12.711 16.25 -1.423 1 98.19 40 VAL B CA 1
ATOM 2675 C C . VAL B 1 40 ? -12.547 15.867 0.047 1 98.19 40 VAL B C 1
ATOM 2677 O O . VAL B 1 40 ? -11.477 16.047 0.63 1 98.19 40 VAL B O 1
ATOM 2680 N N . GLY B 1 41 ? -13.664 15.289 0.624 1 97.81 41 GLY B N 1
ATOM 2681 C CA . GLY B 1 41 ? -13.547 14.922 2.025 1 97.81 41 GLY B CA 1
ATOM 2682 C C . GLY B 1 41 ? -14.789 14.242 2.57 1 97.81 41 GLY B C 1
ATOM 2683 O O . GLY B 1 41 ? -15.633 13.773 1.804 1 97.81 41 GLY B O 1
ATOM 2684 N N . TYR B 1 42 ? -14.82 14.086 3.916 1 97.56 42 TYR B N 1
ATOM 2685 C CA . TYR B 1 42 ? -15.914 13.508 4.688 1 97.56 42 TYR B CA 1
ATOM 2686 C C . TYR B 1 42 ? -16.281 14.406 5.867 1 97.56 42 TYR B C 1
ATOM 2688 O O . TYR B 1 42 ? -15.406 14.766 6.668 1 97.56 42 TYR B O 1
ATOM 2696 N N . VAL B 1 43 ? -17.516 14.68 5.98 1 97.75 43 VAL B N 1
ATOM 2697 C CA . VAL B 1 43 ? -17.938 15.594 7.039 1 97.75 43 VAL B CA 1
ATOM 2698 C C . VAL B 1 43 ? -18.75 14.836 8.086 1 97.75 43 VAL B C 1
ATOM 2700 O O . VAL B 1 43 ? -19.797 14.273 7.77 1 97.75 43 VAL B O 1
ATOM 2703 N N . PRO B 1 44 ? -18.281 14.844 9.328 1 96.62 44 PRO B N 1
ATOM 2704 C CA . PRO B 1 44 ? -19.078 14.234 10.391 1 96.62 44 PRO B CA 1
ATOM 2705 C C . PRO B 1 44 ? -20.438 14.906 10.562 1 96.62 44 PRO B C 1
ATOM 2707 O O . PRO B 1 44 ? -20.578 16.109 10.297 1 96.62 44 PRO B O 1
ATOM 2710 N N . PRO B 1 45 ? -21.359 14.148 11.086 1 93.38 45 PRO B N 1
ATOM 2711 C CA . PRO B 1 45 ? -22.719 14.688 11.219 1 93.38 45 PRO B CA 1
ATOM 2712 C C . PRO B 1 45 ? -22.781 15.938 12.086 1 93.38 45 PRO B C 1
ATOM 2714 O O . PRO B 1 45 ? -23.484 16.891 11.75 1 93.38 45 PRO B O 1
ATOM 2717 N N . ALA B 1 46 ? -22.094 15.938 13.156 1 94.31 46 ALA B N 1
ATOM 2718 C CA . ALA B 1 46 ? -22.109 17.094 14.055 1 94.31 46 ALA B CA 1
ATOM 2719 C C . ALA B 1 46 ? -21.578 18.344 13.352 1 94.31 46 ALA B C 1
ATOM 2721 O O . ALA B 1 46 ? -22.094 19.438 13.555 1 94.31 46 ALA B O 1
ATOM 2722 N N . VAL B 1 47 ? -20.625 18.141 12.531 1 96.94 47 VAL B N 1
ATOM 2723 C CA . VAL B 1 47 ? -20.031 19.25 11.797 1 96.94 47 VAL B CA 1
ATOM 2724 C C . VAL B 1 47 ? -20.984 19.734 10.711 1 96.94 47 VAL B C 1
ATOM 2726 O O . VAL B 1 47 ? -21.172 20.938 10.523 1 96.94 47 VAL B O 1
ATOM 2729 N N . ALA B 1 48 ? -21.547 18.781 10.039 1 95.69 48 ALA B N 1
ATOM 2730 C CA . ALA B 1 48 ? -22.5 19.109 8.984 1 95.69 48 ALA B CA 1
ATOM 2731 C C . ALA B 1 48 ? -23.641 19.969 9.539 1 95.69 48 ALA B C 1
ATOM 2733 O O . ALA B 1 48 ? -24.062 20.938 8.906 1 95.69 48 ALA B O 1
ATOM 2734 N N . LYS B 1 49 ? -24.094 19.578 10.688 1 94.12 49 LYS B N 1
ATOM 2735 C CA . LYS B 1 49 ? -25.172 20.312 11.336 1 94.12 49 LYS B CA 1
ATOM 2736 C C . LYS B 1 49 ? -24.75 21.75 11.625 1 94.12 49 LYS B C 1
ATOM 2738 O O . LYS B 1 49 ? -25.531 22.688 11.414 1 94.12 49 LYS B O 1
ATOM 2743 N N . CYS B 1 50 ? -23.609 21.922 12.055 1 96 50 CYS B N 1
ATOM 2744 C CA . CYS B 1 50 ? -23.078 23.25 12.367 1 96 50 CYS B CA 1
ATOM 2745 C C . CYS B 1 50 ? -22.906 24.078 11.102 1 96 50 CYS B C 1
ATOM 2747 O O . CYS B 1 50 ? -23.266 25.25 11.07 1 96 50 CYS B O 1
ATOM 2749 N N . LEU B 1 51 ? -22.422 23.438 10.023 1 96.75 51 LEU B N 1
ATOM 2750 C CA . LEU B 1 51 ? -22.094 24.156 8.789 1 96.75 51 LEU B CA 1
ATOM 2751 C C . LEU B 1 51 ? -23.359 24.531 8.039 1 96.75 51 LEU B C 1
ATOM 2753 O O . LEU B 1 51 ? -23.344 25.453 7.207 1 96.75 51 LEU B O 1
ATOM 2757 N N . HIS B 1 52 ? -24.375 23.875 8.383 1 92.44 52 HIS B N 1
ATOM 2758 C CA . HIS B 1 52 ? -25.656 24.203 7.789 1 92.44 52 HIS B CA 1
ATOM 2759 C C . HIS B 1 52 ? -26.094 25.609 8.133 1 92.44 52 HIS B C 1
ATOM 2761 O O . HIS B 1 52 ? -26.906 26.219 7.414 1 92.44 52 HIS B O 1
ATOM 2767 N N . GLN B 1 53 ? -25.578 26.109 9.156 1 94.94 53 GLN B N 1
ATOM 2768 C CA . GLN B 1 53 ? -25.922 27.453 9.602 1 94.94 53 GLN B CA 1
ATOM 2769 C C . GLN B 1 53 ? -25.266 28.516 8.727 1 94.94 53 GLN B C 1
ATOM 2771 O O . GLN B 1 53 ? -25.531 29.703 8.875 1 94.94 53 GLN B O 1
ATOM 2776 N N . TYR B 1 54 ? -24.484 28.125 7.82 1 97.31 54 TYR B N 1
ATOM 2777 C CA . TYR B 1 54 ? -23.797 29.016 6.898 1 97.31 54 TYR B CA 1
ATOM 2778 C C . TYR B 1 54 ? -24.203 28.734 5.457 1 97.31 54 TYR B C 1
ATOM 2780 O O . TYR B 1 54 ? -23.359 28.359 4.629 1 97.31 54 TYR B O 1
ATOM 2788 N N . PRO B 1 55 ? -25.375 29.062 5.07 1 95 55 PRO B N 1
ATOM 2789 C CA . PRO B 1 55 ? -25.922 28.641 3.773 1 95 55 PRO B CA 1
ATOM 2790 C C . PRO B 1 55 ? -25.25 29.359 2.6 1 95 55 PRO B C 1
ATOM 2792 O O . PRO B 1 55 ? -25.359 28.906 1.457 1 95 55 PRO B O 1
ATOM 2795 N N . THR B 1 56 ? -24.578 30.469 2.838 1 96.56 56 THR B N 1
ATOM 2796 C CA . THR B 1 56 ? -23.891 31.156 1.76 1 96.56 56 THR B CA 1
ATOM 2797 C C . THR B 1 56 ? -22.594 30.438 1.392 1 96.56 56 THR B C 1
ATOM 2799 O O . THR B 1 56 ? -22 30.703 0.338 1 96.56 56 THR B O 1
ATOM 2802 N N . VAL B 1 57 ? -22.188 29.578 2.234 1 98.25 57 VAL B N 1
ATOM 2803 C CA . VAL B 1 57 ? -20.906 28.906 2.008 1 98.25 57 VAL B CA 1
ATOM 2804 C C . VAL B 1 57 ? -21.141 27.406 1.812 1 98.25 57 VAL B C 1
ATOM 2806 O O . VAL B 1 57 ? -20.531 26.797 0.927 1 98.25 57 VAL B O 1
ATOM 2809 N N . PHE B 1 58 ? -22.031 26.844 2.652 1 97.75 58 PHE B N 1
ATOM 2810 C CA . PHE B 1 58 ? -22.25 25.406 2.631 1 97.75 58 PHE B CA 1
ATOM 2811 C C . PHE B 1 58 ? -23.734 25.094 2.432 1 97.75 58 PHE B C 1
ATOM 2813 O O . PHE B 1 58 ? -24.594 25.797 2.951 1 97.75 58 PHE B O 1
ATOM 2820 N N . SER B 1 59 ? -23.953 24.031 1.689 1 93.56 59 SER B N 1
ATOM 2821 C CA . SER B 1 59 ? -25.312 23.531 1.534 1 93.56 59 SER B CA 1
ATOM 2822 C C . SER B 1 59 ? -25.344 22.016 1.595 1 93.56 59 SER B C 1
ATOM 2824 O O . SER B 1 59 ? -24.406 21.344 1.152 1 93.56 59 SER B O 1
ATOM 2826 N N . VAL B 1 60 ? -26.312 21.531 2.268 1 89.12 60 VAL B N 1
ATOM 2827 C CA . VAL B 1 60 ? -26.531 20.094 2.283 1 89.12 60 VAL B CA 1
ATOM 2828 C C . VAL B 1 60 ? -27.531 19.703 1.203 1 89.12 60 VAL B C 1
ATOM 2830 O O . VAL B 1 60 ? -28.641 20.266 1.146 1 89.12 60 VAL B O 1
ATOM 2833 N N . SER B 1 61 ? -27.078 18.953 0.295 1 83.25 61 SER B N 1
ATOM 2834 C CA . SER B 1 61 ? -27.969 18.484 -0.763 1 83.25 61 SER B CA 1
ATOM 2835 C C . SER B 1 61 ? -28.516 17.094 -0.452 1 83.25 61 SER B C 1
ATOM 2837 O O . SER B 1 61 ? -27.828 16.281 0.155 1 83.25 61 SER B O 1
ATOM 2839 N N . GLN B 1 62 ? -29.859 17.031 -0.475 1 75.19 62 GLN B N 1
ATOM 2840 C CA . GLN B 1 62 ? -30.516 15.742 -0.321 1 75.19 62 GLN B CA 1
ATOM 2841 C C . GLN B 1 62 ? -31.344 15.398 -1.555 1 75.19 62 GLN B C 1
ATOM 2843 O O . GLN B 1 62 ? -32.125 16.219 -2.027 1 75.19 62 GLN B O 1
ATOM 2848 N N . GLY B 1 63 ? -30.75 14.555 -2.438 1 64.81 63 GLY B N 1
ATOM 2849 C CA . GLY B 1 63 ? -31.578 14.117 -3.545 1 64.81 63 GLY B CA 1
ATOM 2850 C C . GLY B 1 63 ? -32.219 12.766 -3.301 1 64.81 63 GLY B C 1
ATOM 2851 O O . GLY B 1 63 ? -31.859 12.055 -2.363 1 64.81 63 GLY B O 1
ATOM 2852 N N . ASP B 1 64 ? -33.406 12.391 -4 1 62.47 64 ASP B N 1
ATOM 2853 C CA . ASP B 1 64 ? -34.219 11.18 -3.885 1 62.47 64 ASP B CA 1
ATOM 2854 C C . ASP B 1 64 ? -33.344 9.93 -4.035 1 62.47 64 ASP B C 1
ATOM 2856 O O . ASP B 1 64 ? -33.562 8.938 -3.338 1 62.47 64 ASP B O 1
ATOM 2860 N N . ALA B 1 65 ? -32.344 9.945 -4.938 1 67.31 65 ALA B N 1
ATOM 2861 C CA . ALA B 1 65 ? -31.656 8.688 -5.188 1 67.31 65 ALA B CA 1
ATOM 2862 C C . ALA B 1 65 ? -30.188 8.773 -4.809 1 67.31 65 ALA B C 1
ATOM 2864 O O . ALA B 1 65 ? -29.422 7.828 -5.016 1 67.31 65 ALA B O 1
ATOM 2865 N N . THR B 1 66 ? -29.812 10.047 -4.219 1 74.62 66 THR B N 1
ATOM 2866 C CA . THR B 1 66 ? -28.406 10.18 -3.859 1 74.62 66 THR B CA 1
ATOM 2867 C C . THR B 1 66 ? -28.25 10.445 -2.365 1 74.62 66 THR B C 1
ATOM 2869 O O . THR B 1 66 ? -29.062 11.164 -1.772 1 74.62 66 THR B O 1
ATOM 2872 N N . PRO B 1 67 ? -27.312 9.836 -1.831 1 80.81 67 PRO B N 1
ATOM 2873 C CA . PRO B 1 67 ? -27.078 10.094 -0.408 1 80.81 67 PRO B CA 1
ATOM 2874 C C . PRO B 1 67 ? -26.75 11.562 -0.121 1 80.81 67 PRO B C 1
ATOM 2876 O O . PRO B 1 67 ? -26.266 12.273 -1.006 1 80.81 67 PRO B O 1
ATOM 2879 N N . PRO B 1 68 ? -27.188 12.039 1.008 1 90.31 68 PRO B N 1
ATOM 2880 C CA . PRO B 1 68 ? -26.891 13.422 1.376 1 90.31 68 PRO B CA 1
ATOM 2881 C C . PRO B 1 68 ? -25.391 13.75 1.278 1 90.31 68 PRO B C 1
ATOM 2883 O O . PRO B 1 68 ? -24.547 12.906 1.59 1 90.31 68 PRO B O 1
ATOM 2886 N N . GLN B 1 69 ? -25.125 14.906 0.794 1 95.31 69 GLN B N 1
ATOM 2887 C CA . GLN B 1 69 ? -23.766 15.414 0.649 1 95.31 69 GLN B CA 1
ATOM 2888 C C . GLN B 1 69 ? -23.672 16.859 1.107 1 95.31 69 GLN B C 1
ATOM 2890 O O . GLN B 1 69 ? -24.656 17.609 1.067 1 95.31 69 GLN B O 1
ATOM 2895 N N . LEU B 1 70 ? -22.562 17.234 1.638 1 96.94 70 LEU B N 1
ATOM 2896 C CA . LEU B 1 70 ? -22.25 18.641 1.892 1 96.94 70 LEU B CA 1
ATOM 2897 C C . LEU B 1 70 ? -21.516 19.266 0.708 1 96.94 70 LEU B C 1
ATOM 2899 O O . LEU B 1 70 ? -20.516 18.719 0.238 1 96.94 70 LEU B O 1
ATOM 2903 N N . GLU B 1 71 ? -22.031 20.344 0.235 1 96.38 71 GLU B N 1
ATOM 2904 C CA . GLU B 1 71 ? -21.438 20.984 -0.942 1 96.38 71 GLU B CA 1
ATOM 2905 C C . GLU B 1 71 ? -21.016 22.422 -0.638 1 96.38 71 GLU B C 1
ATOM 2907 O O . GLU B 1 71 ? -21.703 23.141 0.082 1 96.38 71 GLU B O 1
ATOM 2912 N N . LEU B 1 72 ? -19.812 22.734 -1.125 1 97.06 72 LEU B N 1
ATOM 2913 C CA . LEU B 1 72 ? -19.453 24.141 -1.143 1 97.06 72 LEU B CA 1
ATOM 2914 C C . LEU B 1 72 ? -20.312 24.922 -2.141 1 97.06 72 LEU B C 1
ATOM 2916 O O . LEU B 1 72 ? -20.578 24.438 -3.244 1 97.06 72 LEU B O 1
ATOM 2920 N N . ASN B 1 73 ? -20.766 26.062 -1.769 1 95.69 73 ASN B N 1
ATOM 2921 C CA . ASN B 1 73 ? -21.656 26.875 -2.598 1 95.69 73 ASN B CA 1
ATOM 2922 C C . ASN B 1 73 ? -21.094 27.047 -4.004 1 95.69 73 ASN B C 1
ATOM 2924 O O . ASN B 1 73 ? -19.953 27.484 -4.176 1 95.69 73 ASN B O 1
ATOM 2928 N N . LYS B 1 74 ? -21.922 26.828 -4.98 1 94.06 74 LYS B N 1
ATOM 2929 C CA . LYS B 1 74 ? -21.531 26.844 -6.387 1 94.06 74 LYS B CA 1
ATOM 2930 C C . LYS B 1 74 ? -21.266 28.266 -6.863 1 94.06 74 LYS B C 1
ATOM 2932 O O . LYS B 1 74 ? -20.625 28.469 -7.898 1 94.06 74 LYS B O 1
ATOM 2937 N N . GLN B 1 75 ? -21.734 29.188 -6.078 1 95.25 75 GLN B N 1
ATOM 2938 C CA . GLN B 1 75 ? -21.516 30.578 -6.43 1 95.25 75 GLN B CA 1
ATOM 2939 C C . GLN B 1 75 ? -20.062 31 -6.16 1 95.25 75 GLN B C 1
ATOM 2941 O O . GLN B 1 75 ? -19.609 32.031 -6.645 1 95.25 75 GLN B O 1
ATOM 2946 N N . LEU B 1 76 ? -19.438 30.203 -5.316 1 97.19 76 LEU B N 1
ATOM 2947 C CA . LEU B 1 76 ? -18 30.406 -5.098 1 97.19 76 LEU B CA 1
ATOM 2948 C C . LEU B 1 76 ? -17.188 29.703 -6.184 1 97.19 76 LEU B C 1
ATOM 2950 O O . LEU B 1 76 ? -16.938 28.5 -6.102 1 97.19 76 LEU B O 1
ATOM 2954 N N . THR B 1 77 ? -16.703 30.453 -7.113 1 94.94 77 THR B N 1
ATOM 2955 C CA . THR B 1 77 ? -16.219 29.828 -8.336 1 94.94 77 THR B CA 1
ATOM 2956 C C . THR B 1 77 ? -14.695 29.844 -8.391 1 94.94 77 THR B C 1
ATOM 2958 O O . THR B 1 77 ? -14.086 29.031 -9.094 1 94.94 77 THR B O 1
ATOM 2961 N N . SER B 1 78 ? -14.094 30.781 -7.648 1 97.44 78 SER B N 1
ATOM 2962 C CA . SER B 1 78 ? -12.641 30.875 -7.719 1 97.44 78 SER B CA 1
ATOM 2963 C C . SER B 1 78 ? -11.992 30.328 -6.449 1 97.44 78 SER B C 1
ATOM 2965 O O . SER B 1 78 ? -12.625 30.266 -5.398 1 97.44 78 SER B O 1
ATOM 2967 N N . HIS B 1 79 ? -10.742 29.953 -6.594 1 97.94 79 HIS B N 1
ATOM 2968 C CA . HIS B 1 79 ? -9.93 29.516 -5.461 1 97.94 79 HIS B CA 1
ATOM 2969 C C . HIS B 1 79 ? -9.953 30.547 -4.336 1 97.94 79 HIS B C 1
ATOM 2971 O O . HIS B 1 79 ? -10.18 30.203 -3.174 1 97.94 79 HIS B O 1
ATOM 2977 N N . GLY B 1 80 ? -9.711 31.812 -4.68 1 98.19 80 GLY B N 1
ATOM 2978 C CA . GLY B 1 80 ? -9.688 32.906 -3.699 1 98.19 80 GLY B CA 1
ATOM 2979 C C . GLY B 1 80 ? -11.008 33.062 -2.969 1 98.19 80 GLY B C 1
ATOM 2980 O O . GLY B 1 80 ? -11.031 33.219 -1.746 1 98.19 80 GLY B O 1
ATOM 2981 N N . GLN B 1 81 ? -12.102 33.062 -3.691 1 98.25 81 GLN B N 1
ATOM 2982 C CA . GLN B 1 81 ? -13.43 33.188 -3.104 1 98.25 81 GLN B CA 1
ATOM 2983 C C . GLN B 1 81 ? -13.727 32.062 -2.139 1 98.25 81 GLN B C 1
ATOM 2985 O O . GLN B 1 81 ? -14.195 32.281 -1.021 1 98.25 81 GLN B O 1
ATOM 2990 N N . ARG B 1 82 ? -13.438 30.875 -2.6 1 98.62 82 ARG B N 1
ATOM 2991 C CA . ARG B 1 82 ? -13.68 29.703 -1.77 1 98.62 82 ARG B CA 1
ATOM 2992 C C . ARG B 1 82 ? -12.844 29.75 -0.496 1 98.62 82 ARG B C 1
ATOM 2994 O O . ARG B 1 82 ? -13.352 29.531 0.601 1 98.62 82 ARG B O 1
ATOM 3001 N N . THR B 1 83 ? -11.57 30.109 -0.667 1 98.69 83 THR B N 1
ATOM 3002 C CA . THR B 1 83 ? -10.656 30.188 0.465 1 98.69 83 THR B CA 1
ATOM 3003 C C . THR B 1 83 ? -11.133 31.203 1.485 1 98.69 83 THR B C 1
ATOM 3005 O O . THR B 1 83 ? -11.203 30.922 2.682 1 98.69 83 THR B O 1
ATOM 3008 N N . ALA B 1 84 ? -11.5 32.344 1.021 1 98.56 84 ALA B N 1
ATOM 3009 C CA . ALA B 1 84 ? -11.945 33.438 1.895 1 98.56 84 ALA B CA 1
ATOM 3010 C C . ALA B 1 84 ? -13.234 33.062 2.619 1 98.56 84 ALA B C 1
ATOM 3012 O O . ALA B 1 84 ? -13.375 33.312 3.818 1 98.56 84 ALA B O 1
ATOM 3013 N N . ALA B 1 85 ? -14.164 32.469 1.899 1 98.62 85 ALA B N 1
ATOM 3014 C CA . ALA B 1 85 ? -15.461 32.125 2.469 1 98.62 85 ALA B CA 1
ATOM 3015 C C . ALA B 1 85 ? -15.305 31.047 3.551 1 98.62 85 ALA B C 1
ATOM 3017 O O . ALA B 1 85 ? -15.852 31.188 4.645 1 98.62 85 ALA B O 1
ATOM 3018 N N . VAL B 1 86 ? -14.57 30.016 3.264 1 98.62 86 VAL B N 1
ATOM 3019 C CA . VAL B 1 86 ? -14.359 28.938 4.219 1 98.62 86 VAL B CA 1
ATOM 3020 C C . VAL B 1 86 ? -13.602 29.453 5.434 1 98.62 86 VAL B C 1
ATOM 3022 O O . VAL B 1 86 ? -13.945 29.141 6.574 1 98.62 86 VAL B O 1
ATOM 3025 N N . GLN B 1 87 ? -12.602 30.266 5.168 1 98.25 87 GLN B N 1
ATOM 3026 C CA . GLN B 1 87 ? -11.82 30.828 6.258 1 98.25 87 GLN B CA 1
ATOM 3027 C C . GLN B 1 87 ? -12.695 31.641 7.203 1 98.25 87 GLN B C 1
ATOM 3029 O O . GLN B 1 87 ? -12.531 31.562 8.422 1 98.25 87 GLN B O 1
ATOM 3034 N N . ARG B 1 88 ? -13.547 32.406 6.664 1 98.25 88 ARG B N 1
ATOM 3035 C CA . ARG B 1 88 ? -14.445 33.219 7.477 1 98.25 88 ARG B CA 1
ATOM 3036 C C . ARG B 1 88 ? -15.281 32.344 8.406 1 98.25 88 ARG B C 1
ATOM 3038 O O . ARG B 1 88 ? -15.398 32.656 9.602 1 98.25 88 ARG B O 1
ATOM 3045 N N . VAL B 1 89 ? -15.828 31.328 7.859 1 98.5 89 VAL B N 1
ATOM 3046 C CA . VAL B 1 89 ? -16.641 30.406 8.648 1 98.5 89 VAL B CA 1
ATOM 3047 C C . VAL B 1 89 ? -15.797 29.766 9.742 1 98.5 89 VAL B C 1
ATOM 3049 O O . VAL B 1 89 ? -16.219 29.703 10.906 1 98.5 89 VAL B O 1
ATOM 3052 N N . LEU B 1 90 ? -14.641 29.312 9.391 1 98.31 90 LEU B N 1
ATOM 3053 C CA . LEU B 1 90 ? -13.781 28.625 10.344 1 98.31 90 LEU B CA 1
ATOM 3054 C C . LEU B 1 90 ? -13.359 29.562 11.469 1 98.31 90 LEU B C 1
ATOM 3056 O O . LEU B 1 90 ? -13.273 29.141 12.625 1 98.31 90 LEU B O 1
ATOM 3060 N N . LYS B 1 91 ? -13.078 30.781 11.148 1 98.25 91 LYS B N 1
ATOM 3061 C CA . LYS B 1 91 ? -12.727 31.766 12.172 1 98.25 91 LYS B CA 1
ATOM 3062 C C . LYS B 1 91 ? -13.883 31.984 13.141 1 98.25 91 LYS B C 1
ATOM 3064 O O . LYS B 1 91 ? -13.672 32.125 14.344 1 98.25 91 LYS B O 1
ATOM 3069 N N . GLU B 1 92 ? -15.031 32.062 12.617 1 98.12 92 GLU B N 1
ATOM 3070 C CA . GLU B 1 92 ? -16.203 32.219 13.469 1 98.12 92 GLU B CA 1
ATOM 3071 C C . GLU B 1 92 ? -16.375 31 14.391 1 98.12 92 GLU B C 1
ATOM 3073 O O . GLU B 1 92 ? -16.656 31.156 15.578 1 98.12 92 GLU B O 1
ATOM 3078 N N . LEU B 1 93 ? -16.25 29.859 13.797 1 97.81 93 LEU B N 1
ATOM 3079 C CA . LEU B 1 93 ? -16.375 28.656 14.586 1 97.81 93 LEU B CA 1
ATOM 3080 C C . LEU B 1 93 ? -15.289 28.594 15.664 1 97.81 93 LEU B C 1
ATOM 3082 O O . LEU B 1 93 ? -15.531 28.094 16.766 1 97.81 93 LEU B O 1
ATOM 3086 N N . LYS B 1 94 ? -14.094 28.984 15.273 1 97.69 94 LYS B N 1
ATOM 3087 C CA . LYS B 1 94 ? -13.016 29.062 16.25 1 97.69 94 LYS B CA 1
ATOM 3088 C C . LYS B 1 94 ? -13.375 30 17.406 1 97.69 94 LYS B C 1
ATOM 3090 O O . LYS B 1 94 ? -13.18 29.672 18.578 1 97.69 94 LYS B O 1
ATOM 3095 N N . ALA B 1 95 ? -13.898 31.141 17.094 1 97.69 95 ALA B N 1
ATOM 3096 C CA . ALA B 1 95 ? -14.297 32.125 18.094 1 97.69 95 ALA B CA 1
ATOM 3097 C C . ALA B 1 95 ? -15.375 31.562 19.031 1 97.69 95 ALA B C 1
ATOM 3099 O O . ALA B 1 95 ? -15.398 31.891 20.219 1 97.69 95 ALA B O 1
ATOM 3100 N N . GLN B 1 96 ? -16.188 30.734 18.531 1 97 96 GLN B N 1
ATOM 3101 C CA . GLN B 1 96 ? -17.266 30.125 19.297 1 97 96 GLN B CA 1
ATOM 3102 C C . GLN B 1 96 ? -16.781 28.891 20.062 1 97 96 GLN B C 1
ATOM 3104 O O . GLN B 1 96 ? -17.562 28.266 20.797 1 97 96 GLN B O 1
ATOM 3109 N N . GLN B 1 97 ? -15.547 28.562 19.844 1 96.06 97 GLN B N 1
ATOM 3110 C CA . GLN B 1 97 ? -14.992 27.344 20.438 1 96.06 97 GLN B CA 1
ATOM 3111 C C . GLN B 1 97 ? -15.883 26.141 20.141 1 96.06 97 GLN B C 1
ATOM 3113 O O . GLN B 1 97 ? -16.172 25.344 21.047 1 96.06 97 GLN B O 1
ATOM 3118 N N . ALA B 1 98 ? -16.281 26.078 18.891 1 95.44 98 ALA B N 1
ATOM 3119 C CA . ALA B 1 98 ? -17.281 25.078 18.5 1 95.44 98 ALA B CA 1
ATOM 3120 C C . ALA B 1 98 ? -16.672 23.688 18.438 1 95.44 98 ALA B C 1
ATOM 3122 O O . ALA B 1 98 ? -17.344 22.688 18.719 1 95.44 98 ALA B O 1
ATOM 3123 N N . PHE B 1 99 ? -15.438 23.625 18 1 96.12 99 PHE B N 1
ATOM 3124 C CA . PHE B 1 99 ? -14.789 22.328 17.844 1 96.12 99 PHE B CA 1
ATOM 3125 C C . PHE B 1 99 ? -13.383 22.344 18.438 1 96.12 99 PHE B C 1
ATOM 3127 O O . PHE B 1 99 ? -12.633 23.312 18.234 1 96.12 99 PHE B O 1
ATOM 3134 N N . PRO B 1 100 ? -12.992 21.297 19.109 1 93.25 100 PRO B N 1
ATOM 3135 C CA . PRO B 1 100 ? -11.711 21.25 19.828 1 93.25 100 PRO B CA 1
ATOM 3136 C C . PRO B 1 100 ? -10.516 21.422 18.906 1 93.25 100 PRO B C 1
ATOM 3138 O O . PRO B 1 100 ? -9.516 22.047 19.281 1 93.25 100 PRO B O 1
ATOM 3141 N N . CYS B 1 101 ? -10.531 20.906 17.703 1 93.12 101 CYS B N 1
ATOM 3142 C CA . CYS B 1 101 ? -9.383 20.938 16.812 1 93.12 101 CYS B CA 1
ATOM 3143 C C . CYS B 1 101 ? -9.039 22.375 16.422 1 93.12 101 CYS B C 1
ATOM 3145 O O . CYS B 1 101 ? -7.891 22.672 16.078 1 93.12 101 CYS B O 1
ATOM 3147 N N . LEU B 1 102 ? -9.906 23.312 16.547 1 95.56 102 LEU B N 1
ATOM 3148 C CA . LEU B 1 102 ? -9.688 24.688 16.156 1 95.56 102 LEU B CA 1
ATOM 3149 C C . LEU B 1 102 ? -8.805 25.406 17.172 1 95.56 102 LEU B C 1
ATOM 3151 O O . LEU B 1 102 ? -8.281 26.5 16.891 1 95.56 102 LEU B O 1
ATOM 3155 N N . LYS B 1 103 ? -8.633 24.797 18.344 1 91.75 103 LYS B N 1
ATOM 3156 C CA . LYS B 1 103 ? -7.711 25.344 19.344 1 91.75 103 LYS B CA 1
ATOM 3157 C C . LYS B 1 103 ? -6.27 25.281 18.844 1 91.75 103 LYS B C 1
ATOM 3159 O O . LYS B 1 103 ? -5.422 26.062 19.281 1 91.75 103 LYS B O 1
ATOM 3164 N N . GLY B 1 104 ? -6.008 24.375 17.938 1 90.75 104 GLY B N 1
ATOM 3165 C CA . GLY B 1 104 ? -4.664 24.188 17.406 1 90.75 104 GLY B CA 1
ATOM 3166 C C . GLY B 1 104 ? -4.387 25.016 16.172 1 90.75 104 GLY B C 1
ATOM 3167 O O . GLY B 1 104 ? -3.551 24.656 15.344 1 90.75 104 GLY B O 1
ATOM 3168 N N . TRP B 1 105 ? -5.098 26.156 16.094 1 94.12 105 TRP B N 1
ATOM 3169 C CA . TRP B 1 105 ? -4.922 27.047 14.953 1 94.12 105 TRP B CA 1
ATOM 3170 C C . TRP B 1 105 ? -3.455 27.406 14.758 1 94.12 105 TRP B C 1
ATOM 3172 O O . TRP B 1 105 ? -2.764 27.75 15.727 1 94.12 105 TRP B O 1
ATOM 3182 N N . ARG B 1 106 ? -2.869 27.297 13.531 1 90.12 106 ARG B N 1
ATOM 3183 C CA . ARG B 1 106 ? -1.445 27.469 13.258 1 90.12 106 ARG B CA 1
ATOM 3184 C C . ARG B 1 106 ? -1.206 28.594 12.258 1 90.12 106 ARG B C 1
ATOM 3186 O O . ARG B 1 106 ? -0.061 28.969 12 1 90.12 106 ARG B O 1
ATOM 3193 N N . ASN B 1 107 ? -2.246 29.078 11.695 1 94.06 107 ASN B N 1
ATOM 3194 C CA . ASN B 1 107 ? -2.111 29.984 10.562 1 94.06 107 ASN B CA 1
ATOM 3195 C C . ASN B 1 107 ? -1.312 29.359 9.43 1 94.06 107 ASN B C 1
ATOM 3197 O O . ASN B 1 107 ? -0.386 29.969 8.891 1 94.06 107 ASN B O 1
ATOM 3201 N N . GLU B 1 108 ? -1.484 28.141 9.172 1 95.19 108 GLU B N 1
ATOM 3202 C CA . GLU B 1 108 ? -0.925 27.359 8.078 1 95.19 108 GLU B CA 1
ATOM 3203 C C . GLU B 1 108 ? -2.027 26.781 7.199 1 95.19 108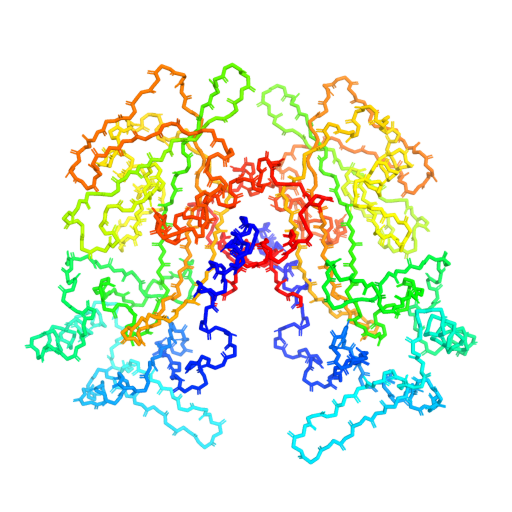 GLU B C 1
ATOM 3205 O O . GLU B 1 108 ? -2.928 26.094 7.695 1 95.19 108 GLU B O 1
ATOM 3210 N N . MET B 1 109 ? -1.91 27.078 5.91 1 97.94 109 MET B N 1
ATOM 3211 C CA . MET B 1 109 ? -2.973 26.672 4.992 1 97.94 109 MET B CA 1
ATOM 3212 C C . MET B 1 109 ? -2.602 25.391 4.254 1 97.94 109 MET B C 1
ATOM 3214 O O . MET B 1 109 ? -1.447 25.203 3.867 1 97.94 109 MET B O 1
ATOM 3218 N N . TYR B 1 110 ? -3.545 24.531 4.109 1 98.31 110 TYR B N 1
ATOM 3219 C CA . TYR B 1 110 ? -3.426 23.328 3.305 1 98.31 110 TYR B CA 1
ATOM 3220 C C . TYR B 1 110 ? -4.305 23.406 2.062 1 98.31 110 TYR B C 1
ATOM 3222 O O . TYR B 1 110 ? -5.391 23.984 2.1 1 98.31 110 TYR B O 1
ATOM 3230 N N . ASN B 1 111 ? -3.816 22.812 0.979 1 98.38 111 ASN B N 1
ATOM 3231 C CA . ASN B 1 111 ? -4.594 22.75 -0.254 1 98.38 111 ASN B CA 1
ATOM 3232 C C . ASN B 1 111 ? -5.695 21.688 -0.167 1 98.38 111 ASN B C 1
ATOM 3234 O O . ASN B 1 111 ? -5.484 20.625 0.404 1 98.38 111 ASN B O 1
ATOM 3238 N N . VAL B 1 112 ? -6.816 22.031 -0.694 1 98.56 112 VAL B N 1
ATOM 3239 C CA . VAL B 1 112 ? -7.941 21.094 -0.769 1 98.56 112 VAL B CA 1
ATOM 3240 C C . VAL B 1 112 ? -8.18 20.703 -2.221 1 98.56 112 VAL B C 1
ATOM 3242 O O . VAL B 1 112 ? -8.484 21.547 -3.066 1 98.56 112 VAL B O 1
ATOM 3245 N N . MET B 1 113 ? -8.039 19.469 -2.498 1 97.88 113 MET B N 1
ATOM 3246 C CA . MET B 1 113 ? -8.156 18.922 -3.844 1 97.88 113 MET B CA 1
ATOM 3247 C C . MET B 1 113 ? -8.523 17.438 -3.795 1 97.88 113 MET B C 1
ATOM 3249 O O . MET B 1 113 ? -8.281 16.766 -2.791 1 97.88 113 MET B O 1
ATOM 3253 N N . PRO B 1 114 ? -9.164 16.938 -4.84 1 96.56 114 PRO B N 1
ATOM 3254 C CA . PRO B 1 114 ? -9.508 15.523 -4.844 1 96.56 114 PRO B CA 1
ATOM 3255 C C . PRO B 1 114 ? -8.281 14.609 -4.832 1 96.56 114 PRO B C 1
ATOM 3257 O O . PRO B 1 114 ? -8.227 13.664 -4.047 1 96.56 114 PRO B O 1
ATOM 3260 N N . TYR B 1 115 ? -7.367 14.883 -5.719 1 95.44 115 TYR B N 1
ATOM 3261 C CA . TYR B 1 115 ? -6.105 14.156 -5.809 1 95.44 115 TYR B CA 1
ATOM 3262 C C . TYR B 1 115 ? -4.918 15.109 -5.727 1 95.44 115 TYR B C 1
ATOM 3264 O O . TYR B 1 115 ? -5.012 16.266 -6.156 1 95.44 115 TYR B O 1
ATOM 3272 N N . PHE B 1 116 ? -3.844 14.562 -5.246 1 95.12 116 PHE B N 1
ATOM 3273 C CA . PHE B 1 116 ? -2.68 15.406 -5.008 1 95.12 116 PHE B CA 1
ATOM 3274 C C . PHE B 1 116 ? -2.24 16.109 -6.289 1 95.12 116 PHE B C 1
ATOM 3276 O O . PHE B 1 116 ? -1.691 17.203 -6.25 1 95.12 116 PHE B O 1
ATOM 3283 N N . CYS B 1 117 ? -2.578 15.453 -7.449 1 91.81 117 CYS B N 1
ATOM 3284 C CA . CYS B 1 117 ? -2.137 15.961 -8.742 1 91.81 117 CYS B CA 1
ATOM 3285 C C . CYS B 1 117 ? -3.055 17.078 -9.234 1 91.81 117 CYS B C 1
ATOM 3287 O O . CYS B 1 117 ? -2.723 17.781 -10.18 1 91.81 117 CYS B O 1
ATOM 3289 N N . ASP B 1 118 ? -4.102 17.312 -8.625 1 94.94 118 ASP B N 1
ATOM 3290 C CA . ASP B 1 118 ? -5.113 18.25 -9.117 1 94.94 118 ASP B CA 1
ATOM 3291 C C . ASP B 1 118 ? -4.789 19.672 -8.703 1 94.94 118 ASP B C 1
ATOM 3293 O O . ASP B 1 118 ? -4.098 19.906 -7.703 1 94.94 118 ASP B O 1
ATOM 3297 N N . THR B 1 119 ? -5.246 20.578 -9.508 1 96.31 119 THR B N 1
ATOM 3298 C CA . THR B 1 119 ? -5.254 21.969 -9.047 1 96.31 119 THR B CA 1
ATOM 3299 C C . THR B 1 119 ? -6.168 22.125 -7.836 1 96.31 119 THR B C 1
ATOM 3301 O O . THR B 1 119 ? -7.32 21.688 -7.859 1 96.31 119 THR B O 1
ATOM 3304 N N . PRO B 1 120 ? -5.648 22.703 -6.758 1 98 120 PRO B N 1
ATOM 3305 C CA . PRO B 1 120 ? -6.48 22.859 -5.566 1 98 120 PRO B CA 1
ATOM 3306 C C . PRO B 1 120 ? -7.723 23.703 -5.816 1 98 120 PRO B C 1
ATOM 3308 O O . PRO B 1 120 ? -7.645 24.719 -6.516 1 98 120 PRO B O 1
ATOM 3311 N N . PHE B 1 121 ? -8.828 23.297 -5.223 1 98.38 121 PHE B N 1
ATOM 3312 C CA . PHE B 1 121 ? -10.055 24.078 -5.281 1 98.38 121 PHE B CA 1
ATOM 3313 C C . PHE B 1 121 ? -9.961 25.312 -4.391 1 98.38 121 PHE B C 1
ATOM 3315 O O . PHE B 1 121 ? -10.492 26.359 -4.727 1 98.38 121 PHE B O 1
ATOM 3322 N N . PHE B 1 122 ? -9.352 25.156 -3.279 1 98.62 122 PHE B N 1
ATOM 3323 C CA . PHE B 1 122 ? -9.109 26.219 -2.312 1 98.62 122 PHE B CA 1
ATOM 3324 C C . PHE B 1 122 ? -8.117 25.766 -1.248 1 98.62 122 PHE B C 1
ATOM 3326 O O . PHE B 1 122 ? -7.547 24.672 -1.347 1 98.62 122 PHE B O 1
ATOM 3333 N N . SER B 1 123 ? -7.773 26.641 -0.323 1 98.62 123 SER B N 1
ATOM 3334 C CA . SER B 1 123 ? -6.93 26.328 0.827 1 98.62 123 SER B CA 1
ATOM 3335 C C . SER B 1 123 ? -7.652 26.625 2.137 1 98.62 123 SER B C 1
ATOM 3337 O O . SER B 1 123 ? -8.586 27.422 2.17 1 98.62 123 SER B O 1
ATOM 3339 N N . MET B 1 124 ? -7.27 25.969 3.125 1 98.56 124 MET B N 1
ATOM 3340 C CA . MET B 1 124 ? -7.895 26.219 4.422 1 98.56 124 MET B CA 1
ATOM 3341 C C . MET B 1 124 ? -6.906 25.953 5.559 1 98.56 124 MET B C 1
ATOM 3343 O O . MET B 1 124 ? -5.855 25.359 5.344 1 98.56 124 MET B O 1
ATOM 3347 N N . GLU B 1 125 ? -7.285 26.422 6.703 1 98.12 125 GLU B N 1
ATOM 3348 C CA . GLU B 1 125 ? -6.465 26.266 7.898 1 98.12 125 GLU B CA 1
ATOM 3349 C C . GLU B 1 125 ? -6.238 24.781 8.211 1 98.12 125 GLU B C 1
ATOM 3351 O O . GLU B 1 125 ? -7.191 24.016 8.289 1 98.12 125 GLU B O 1
ATOM 3356 N N . ARG B 1 126 ? -5.004 24.406 8.469 1 96.62 126 ARG B N 1
ATOM 3357 C CA . ARG B 1 126 ? -4.609 23.016 8.664 1 96.62 126 ARG B CA 1
ATOM 3358 C C . ARG B 1 126 ? -5.344 22.406 9.852 1 96.62 126 ARG B C 1
ATOM 3360 O O . ARG B 1 126 ? -5.789 21.25 9.789 1 96.62 126 ARG B O 1
ATOM 3367 N N . ALA B 1 127 ? -5.48 23.141 10.914 1 95.31 127 ALA B N 1
ATOM 3368 C CA . ALA B 1 127 ? -6.066 22.609 12.141 1 95.31 127 ALA B CA 1
ATOM 3369 C C . ALA B 1 127 ? -7.539 22.266 11.945 1 95.31 127 ALA B C 1
ATOM 3371 O O . ALA B 1 127 ? -8.109 21.5 12.719 1 95.31 127 ALA B O 1
ATOM 3372 N N . ALA B 1 128 ? -8.172 22.781 10.93 1 97.69 128 ALA B N 1
ATOM 3373 C CA . ALA B 1 128 ? -9.602 22.625 10.719 1 97.69 128 ALA B CA 1
ATOM 3374 C C . ALA B 1 128 ? -9.898 21.531 9.703 1 97.69 128 ALA B C 1
ATOM 3376 O O . ALA B 1 128 ? -11.055 21.141 9.508 1 97.69 128 ALA B O 1
ATOM 3377 N N . THR B 1 129 ? -8.883 20.953 9.078 1 98 129 THR B N 1
ATOM 3378 C CA . THR B 1 129 ? -9.07 20.016 7.977 1 98 129 THR B CA 1
ATOM 3379 C C . THR B 1 129 ? -9.852 18.797 8.43 1 98 129 THR B C 1
ATOM 3381 O O . THR B 1 129 ? -10.633 18.234 7.66 1 98 129 THR B O 1
ATOM 3384 N N . PRO B 1 130 ? -9.711 18.359 9.695 1 97.69 130 PRO B N 1
ATOM 3385 C CA . PRO B 1 130 ? -10.453 17.172 10.117 1 97.69 130 PRO B CA 1
ATOM 3386 C C . PRO B 1 130 ? -11.969 17.391 10.125 1 97.69 130 PRO B C 1
ATOM 3388 O O . PRO B 1 130 ? -12.742 16.438 10.086 1 97.69 130 PRO B O 1
ATOM 3391 N N . LEU B 1 131 ? -12.422 18.641 10.25 1 98.06 131 LEU B N 1
ATOM 3392 C CA . LEU B 1 131 ? -13.844 18.938 10.258 1 98.06 131 LEU B CA 1
ATOM 3393 C C . LEU B 1 131 ? -14.484 18.594 8.922 1 98.06 131 LEU B C 1
ATOM 3395 O O . LEU B 1 131 ? -15.656 18.188 8.875 1 98.06 131 LEU B O 1
ATOM 3399 N N . LEU B 1 132 ? -13.68 18.734 7.867 1 98.31 132 LEU B N 1
ATOM 3400 C CA . LEU B 1 132 ? -14.203 18.5 6.531 1 98.31 132 LEU B CA 1
ATOM 3401 C C . LEU B 1 132 ? -13.625 17.219 5.941 1 98.31 132 LEU B C 1
ATOM 3403 O O . LEU B 1 132 ? -13.922 16.859 4.801 1 98.31 132 LEU B O 1
ATOM 3407 N N . GLY B 1 133 ? -12.742 16.562 6.727 1 98.19 133 GLY B N 1
ATOM 3408 C CA . GLY B 1 133 ? -12.148 15.305 6.301 1 98.19 133 GLY B CA 1
ATOM 3409 C C . GLY B 1 133 ? -11.359 15.43 5.012 1 98.19 133 GLY B C 1
ATOM 3410 O O . GLY B 1 133 ? -11.398 14.531 4.168 1 98.19 133 GLY B O 1
ATOM 3411 N N . VAL B 1 134 ? -10.711 16.547 4.805 1 97.75 134 VAL B N 1
ATOM 3412 C CA . VAL B 1 134 ? -9.938 16.703 3.58 1 97.75 134 VAL B CA 1
ATOM 3413 C C . VAL B 1 134 ? -8.57 16.047 3.75 1 97.75 134 VAL B C 1
ATOM 3415 O O . VAL B 1 134 ? -8.062 15.938 4.867 1 97.75 134 VAL B O 1
ATOM 3418 N N . LYS B 1 135 ? -7.98 15.633 2.627 1 98.06 135 LYS B N 1
ATOM 3419 C CA . LYS B 1 135 ? -6.715 14.898 2.627 1 98.06 135 LYS B CA 1
ATOM 3420 C C . LYS B 1 135 ? -5.559 15.805 3.047 1 98.06 135 LYS B C 1
ATOM 3422 O O . LYS B 1 135 ? -5.473 16.953 2.613 1 98.06 135 LYS B O 1
ATOM 3427 N N . ARG B 1 136 ? -4.762 15.266 3.904 1 97.88 136 ARG B N 1
ATOM 3428 C CA . ARG B 1 136 ? -3.545 15.938 4.352 1 97.88 136 ARG B CA 1
ATOM 3429 C C . ARG B 1 136 ? -2.305 15.219 3.838 1 97.88 136 ARG B C 1
ATOM 3431 O O . ARG B 1 136 ? -2.262 13.984 3.807 1 97.88 136 ARG B O 1
ATOM 3438 N N . TYR B 1 137 ? -1.344 15.992 3.488 1 98.31 137 TYR B N 1
ATOM 3439 C CA . TYR B 1 137 ? -0.111 15.43 2.949 1 98.31 137 TYR B CA 1
ATOM 3440 C C . TYR B 1 137 ? 1.097 15.883 3.758 1 98.31 137 TYR B C 1
ATOM 3442 O O . TYR B 1 137 ? 1.132 17.016 4.25 1 98.31 137 TYR B O 1
ATOM 3450 N N . GLY B 1 138 ? 2.045 15.07 3.902 1 98.44 138 GLY B N 1
ATOM 3451 C CA . GLY B 1 138 ? 3.275 15.375 4.617 1 98.44 138 GLY B CA 1
ATOM 3452 C C . GLY B 1 138 ? 4.492 14.688 4.027 1 98.44 138 GLY B C 1
ATOM 3453 O O . GLY B 1 138 ? 4.363 13.836 3.143 1 98.44 138 GLY B O 1
ATOM 3454 N N . ALA B 1 139 ? 5.641 15.117 4.422 1 98.75 139 ALA B N 1
ATOM 3455 C CA . ALA B 1 139 ? 6.926 14.523 4.062 1 98.75 139 ALA B CA 1
ATOM 3456 C C . ALA B 1 139 ? 7.676 14.047 5.305 1 98.75 139 ALA B C 1
ATOM 3458 O O . ALA B 1 139 ? 7.77 14.773 6.297 1 98.75 139 ALA B O 1
ATOM 3459 N N . HIS B 1 140 ? 8.141 12.844 5.266 1 98.94 140 HIS B N 1
ATOM 3460 C CA . HIS B 1 140 ? 8.859 12.234 6.383 1 98.94 140 HIS B CA 1
ATOM 3461 C C . HIS B 1 140 ? 10.227 11.727 5.949 1 98.94 140 HIS B C 1
ATOM 3463 O O . HIS B 1 140 ? 10.359 11.148 4.867 1 98.94 140 HIS B O 1
ATOM 3469 N N . LEU B 1 141 ? 11.203 11.906 6.793 1 98.94 141 LEU B N 1
ATOM 3470 C CA . LEU B 1 141 ? 12.57 11.477 6.5 1 98.94 141 LEU B CA 1
ATOM 3471 C C . LEU B 1 141 ? 13.039 10.43 7.504 1 98.94 141 LEU B C 1
ATOM 3473 O O . LEU B 1 141 ? 13.078 10.695 8.711 1 98.94 141 LEU B O 1
ATOM 3477 N N . ASN B 1 142 ? 13.328 9.281 6.996 1 98.94 142 ASN B N 1
ATOM 3478 C CA . ASN B 1 142 ? 14.141 8.336 7.758 1 98.94 142 ASN B CA 1
ATOM 3479 C C . ASN B 1 142 ? 15.633 8.602 7.574 1 98.94 142 ASN B C 1
ATOM 3481 O O . ASN B 1 142 ? 16.156 8.445 6.469 1 98.94 142 ASN B O 1
ATOM 3485 N N . GLY B 1 143 ? 16.297 9.008 8.609 1 98.81 143 GLY B N 1
ATOM 3486 C CA . GLY B 1 143 ? 17.75 9.062 8.602 1 98.81 143 GLY B CA 1
ATOM 3487 C C . GLY B 1 143 ? 18.406 7.82 9.188 1 98.81 143 GLY B C 1
ATOM 3488 O O . GLY B 1 143 ? 17.969 7.316 10.227 1 98.81 143 GLY B O 1
ATOM 3489 N N . TYR B 1 144 ? 19.359 7.246 8.477 1 98.75 144 TYR B N 1
ATOM 3490 C CA . TYR B 1 144 ? 20.016 6.055 9 1 98.75 144 TYR B CA 1
ATOM 3491 C C . TYR B 1 144 ? 21.516 6.078 8.695 1 98.75 144 TYR B C 1
ATOM 3493 O O . TYR B 1 144 ? 21.969 6.871 7.867 1 98.75 144 TYR B O 1
ATOM 3501 N N . THR B 1 145 ? 22.266 5.367 9.391 1 98.38 145 THR B N 1
ATOM 3502 C CA . THR B 1 145 ? 23.703 5.188 9.188 1 98.38 145 THR B CA 1
ATOM 3503 C C . THR B 1 145 ? 24.125 3.779 9.586 1 98.38 145 THR B C 1
ATOM 3505 O O . THR B 1 145 ? 23.297 2.945 9.938 1 98.38 145 THR B O 1
ATOM 3508 N N . TRP B 1 146 ? 25.406 3.49 9.406 1 97.25 146 TRP B N 1
ATOM 3509 C CA . TRP B 1 146 ? 25.938 2.17 9.703 1 97.25 146 TRP B CA 1
ATOM 3510 C C . TRP B 1 146 ? 26.938 2.242 10.852 1 97.25 146 TRP B C 1
ATOM 3512 O O . TRP B 1 146 ? 27.812 3.119 10.875 1 97.25 146 TRP B O 1
ATOM 3522 N N . GLN B 1 147 ? 26.688 1.421 11.836 1 95.62 147 GLN B N 1
ATOM 3523 C CA . GLN B 1 147 ? 27.656 1.229 12.922 1 95.62 147 GLN B CA 1
ATOM 3524 C C . GLN B 1 147 ? 28.047 -0.24 13.055 1 95.62 147 GLN B C 1
ATOM 3526 O O . GLN B 1 147 ? 27.188 -1.092 13.32 1 95.62 147 GLN B O 1
ATOM 3531 N N . ASN B 1 148 ? 29.344 -0.542 12.938 1 94 148 ASN B N 1
ATOM 3532 C CA . ASN B 1 148 ? 29.844 -1.908 13.055 1 94 148 ASN B CA 1
ATOM 3533 C C . ASN B 1 148 ? 29.094 -2.859 12.125 1 94 148 ASN B C 1
ATOM 3535 O O . ASN B 1 148 ? 28.656 -3.926 12.547 1 94 148 ASN B O 1
ATOM 3539 N N . GLY B 1 149 ? 28.734 -2.391 10.961 1 93.44 149 GLY B N 1
ATOM 3540 C CA . GLY B 1 149 ? 28.109 -3.221 9.945 1 93.44 149 GLY B CA 1
ATOM 3541 C C . GLY B 1 149 ? 26.609 -3.371 10.125 1 93.44 149 GLY B C 1
ATOM 3542 O O . GLY B 1 149 ? 25.969 -4.109 9.383 1 93.44 149 GLY B O 1
ATOM 3543 N N . GLU B 1 150 ? 26.078 -2.635 11.062 1 96.25 150 GLU B N 1
ATOM 3544 C CA . GLU B 1 150 ? 24.641 -2.703 11.32 1 96.25 150 GLU B CA 1
ATOM 3545 C C . GLU B 1 150 ? 23.969 -1.357 11.062 1 96.25 150 GLU B C 1
ATOM 3547 O O . GLU B 1 150 ? 24.531 -0.307 11.398 1 96.25 150 GLU B O 1
ATOM 3552 N N . MET B 1 151 ? 22.875 -1.444 10.461 1 97.94 151 MET B N 1
ATOM 3553 C CA . MET B 1 151 ? 22.109 -0.233 10.188 1 97.94 151 MET B CA 1
ATOM 3554 C C . MET B 1 151 ? 21.484 0.314 11.469 1 97.94 151 MET B C 1
ATOM 3556 O O . MET B 1 151 ? 20.969 -0.449 12.289 1 97.94 151 MET B O 1
ATOM 3560 N N . HIS B 1 152 ? 21.641 1.571 11.711 1 98.69 152 HIS B N 1
ATOM 3561 C CA . HIS B 1 152 ? 21 2.307 12.805 1 98.69 152 HIS B CA 1
ATOM 3562 C C . HIS B 1 152 ? 20.156 3.457 12.273 1 98.69 152 HIS B C 1
ATOM 3564 O O . HIS B 1 152 ? 20.453 4.012 11.211 1 98.69 152 HIS B O 1
ATOM 3570 N N . MET B 1 153 ? 19.141 3.771 12.953 1 98.75 153 MET B N 1
ATOM 3571 C CA . MET B 1 153 ? 18.203 4.805 12.531 1 98.75 153 MET B CA 1
ATOM 3572 C C . MET B 1 153 ? 18.219 5.988 13.492 1 98.75 153 MET B C 1
ATOM 3574 O O . MET B 1 153 ? 18.25 5.805 14.703 1 98.75 153 MET B O 1
ATOM 3578 N N . TRP B 1 154 ? 18.203 7.156 12.984 1 98.81 154 TRP B N 1
ATOM 3579 C CA . TRP B 1 154 ? 18.047 8.375 13.766 1 98.81 154 TRP B CA 1
ATOM 3580 C C . TRP B 1 154 ? 16.578 8.656 14.047 1 98.81 154 TRP B C 1
ATOM 3582 O O . TRP B 1 154 ? 15.75 8.656 13.125 1 98.81 154 TRP B O 1
ATOM 3592 N N . LEU B 1 155 ? 16.234 8.852 15.273 1 98.75 155 LEU B N 1
ATOM 3593 C CA . LEU B 1 155 ? 14.914 9.273 15.703 1 98.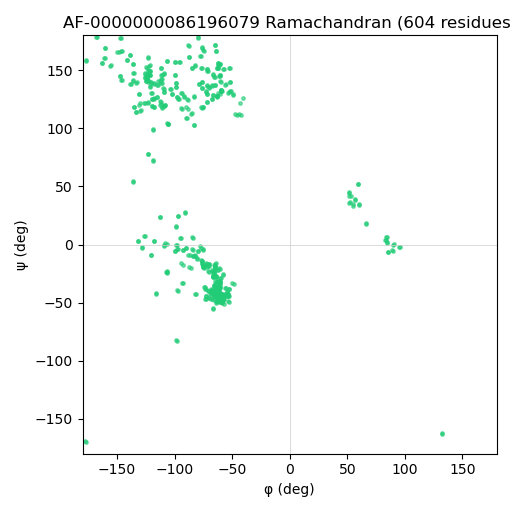75 155 LEU B CA 1
ATOM 3594 C C . LEU B 1 155 ? 14.984 10.586 16.484 1 98.75 155 LEU B C 1
ATOM 3596 O O . LEU B 1 155 ? 15.984 10.859 17.141 1 98.75 155 LEU B O 1
ATOM 3600 N N . ALA B 1 156 ? 14.023 11.328 16.328 1 98.5 156 ALA B N 1
ATOM 3601 C CA . ALA B 1 156 ? 13.875 12.539 17.141 1 98.5 156 ALA B CA 1
ATOM 3602 C C . ALA B 1 156 ? 12.898 12.328 18.281 1 98.5 156 ALA B C 1
ATOM 3604 O O . ALA B 1 156 ? 12.109 11.383 18.266 1 98.5 156 ALA B O 1
ATOM 3605 N N . ARG B 1 157 ? 13 13.07 19.266 1 98.25 157 ARG B N 1
ATOM 3606 C CA . ARG B 1 157 ? 11.992 13.203 20.328 1 98.25 157 ARG B CA 1
ATOM 3607 C C . ARG B 1 157 ? 11.352 14.586 20.297 1 98.25 157 ARG B C 1
ATOM 3609 O O . ARG B 1 157 ? 12.055 15.594 20.375 1 98.25 157 ARG B O 1
ATOM 3616 N N . ARG B 1 158 ? 10.086 14.625 20.172 1 97.94 158 ARG B N 1
ATOM 3617 C CA . ARG B 1 158 ? 9.359 15.891 20.094 1 97.94 158 ARG B CA 1
ATOM 3618 C C . ARG B 1 158 ? 9.477 16.672 21.391 1 97.94 158 ARG B C 1
ATOM 3620 O O . ARG B 1 158 ? 9.438 16.094 22.484 1 97.94 158 ARG B O 1
ATOM 3627 N N . ALA B 1 159 ? 9.547 17.984 21.25 1 96.94 159 ALA B N 1
ATOM 3628 C CA . ALA B 1 159 ? 9.578 18.859 22.422 1 96.94 159 ALA B CA 1
ATOM 3629 C C . ALA B 1 159 ? 8.297 18.719 23.234 1 96.94 159 ALA B C 1
ATOM 3631 O O . ALA B 1 159 ? 7.23 18.406 22.688 1 96.94 159 ALA B O 1
ATOM 3632 N N . LEU B 1 160 ? 8.406 19.016 24.531 1 95.44 160 LEU B N 1
ATOM 3633 C CA . LEU B 1 160 ? 7.285 18.859 25.453 1 95.44 160 LEU B CA 1
ATOM 3634 C C . LEU B 1 160 ? 6.223 19.922 25.203 1 95.44 160 LEU B C 1
ATOM 3636 O O . LEU B 1 160 ? 5.062 19.734 25.578 1 95.44 160 LEU B O 1
ATOM 3640 N N . ASN B 1 161 ? 6.574 20.953 24.562 1 91.31 161 ASN B N 1
ATOM 3641 C CA . ASN B 1 161 ? 5.637 22.062 24.359 1 91.31 161 ASN B CA 1
ATOM 3642 C C . ASN B 1 161 ? 4.879 21.922 23.047 1 91.31 161 ASN B C 1
ATOM 3644 O O . ASN B 1 161 ? 4.039 22.75 22.719 1 91.31 161 ASN B O 1
ATOM 3648 N N . LYS B 1 162 ? 5.27 20.875 22.281 1 90.81 162 LYS B N 1
ATOM 3649 C CA . LYS B 1 162 ? 4.504 20.641 21.062 1 90.81 162 LYS B CA 1
ATOM 3650 C C . LYS B 1 162 ? 3.02 20.469 21.359 1 90.81 162 LYS B C 1
ATOM 3652 O O . LYS B 1 162 ? 2.654 19.797 22.328 1 90.81 162 LYS B O 1
ATOM 3657 N N . PRO B 1 163 ? 2.18 21.047 20.594 1 83.81 163 PRO B N 1
ATOM 3658 C CA . PRO B 1 163 ? 0.741 20.906 20.828 1 83.81 163 PRO B CA 1
ATOM 3659 C C . PRO B 1 163 ? 0.246 19.469 20.641 1 83.81 163 PRO B C 1
ATOM 3661 O O . PRO B 1 163 ? -0.719 19.062 21.281 1 83.81 163 PRO B O 1
ATOM 3664 N N . THR B 1 164 ? 0.86 18.781 19.719 1 86.88 164 THR B N 1
ATOM 3665 C CA . THR B 1 164 ? 0.439 17.422 19.406 1 86.88 164 THR B CA 1
ATOM 3666 C C . THR B 1 164 ? 1.568 16.438 19.688 1 86.88 164 THR B C 1
ATOM 3668 O O . THR B 1 164 ? 2.695 16.625 19.234 1 86.88 164 THR B O 1
ATOM 3671 N N . TYR B 1 165 ? 1.235 15.391 20.547 1 94.19 165 TYR B N 1
ATOM 3672 C CA . TYR B 1 165 ? 2.135 14.289 20.875 1 94.19 165 TYR B CA 1
ATOM 3673 C C . TYR B 1 165 ? 3.416 14.812 21.516 1 94.19 165 TYR B C 1
ATOM 3675 O O . TYR B 1 165 ? 4.52 14.469 21.078 1 94.19 165 TYR B O 1
ATOM 3683 N N . PRO B 1 166 ? 3.285 15.594 22.5 1 96.19 166 PRO B N 1
ATOM 3684 C CA . PRO B 1 166 ? 4.48 16.109 23.172 1 96.19 166 PRO B CA 1
ATOM 3685 C C . PRO B 1 166 ? 5.352 15.016 23.766 1 96.19 166 PRO B C 1
ATOM 3687 O O . PRO B 1 166 ? 4.836 14.102 24.422 1 96.19 166 PRO B O 1
ATOM 3690 N N . GLY B 1 167 ? 6.59 15.055 23.469 1 97.75 167 GLY B N 1
ATOM 3691 C CA . GLY B 1 167 ? 7.555 14.172 24.109 1 97.75 167 GLY B CA 1
ATOM 3692 C C . GLY B 1 167 ? 7.648 12.812 23.453 1 97.75 167 GLY B C 1
ATOM 3693 O O . GLY B 1 167 ? 8.438 11.961 23.859 1 97.75 167 GLY B O 1
ATOM 3694 N N . LEU B 1 168 ? 6.938 12.555 22.406 1 98.44 168 LEU B N 1
ATOM 3695 C CA . LEU B 1 168 ? 6.961 11.242 21.766 1 98.44 168 LEU B CA 1
ATOM 3696 C C . LEU B 1 168 ? 8.078 11.164 20.734 1 98.44 168 LEU B C 1
ATOM 3698 O O . LEU B 1 168 ? 8.594 12.195 20.297 1 98.44 168 LEU B O 1
ATOM 3702 N N . LEU B 1 169 ? 8.406 9.984 20.406 1 98.62 169 LEU B N 1
ATOM 3703 C CA . LEU B 1 169 ? 9.367 9.727 19.344 1 98.62 169 LEU B CA 1
ATOM 3704 C C . LEU B 1 169 ? 8.812 10.156 17.984 1 98.62 169 LEU B C 1
ATOM 3706 O O . LEU B 1 169 ? 7.609 10.055 17.75 1 98.62 169 LEU B O 1
ATOM 3710 N N . ASP B 1 170 ? 9.703 10.625 17.141 1 98.5 170 ASP B N 1
ATOM 3711 C CA . ASP B 1 170 ? 9.43 11.117 15.797 1 98.5 170 ASP B CA 1
ATOM 3712 C C . ASP B 1 170 ? 10.492 10.648 14.812 1 98.5 170 ASP B C 1
ATOM 3714 O O . ASP B 1 170 ? 11.516 10.086 15.211 1 98.5 170 ASP B O 1
ATOM 3718 N N . ASN B 1 171 ? 10.195 10.727 13.516 1 98.69 171 ASN B N 1
ATOM 3719 C CA . ASN B 1 171 ? 11.25 10.539 12.523 1 98.69 171 ASN B CA 1
ATOM 3720 C C . ASN B 1 171 ? 12.297 11.648 12.609 1 98.69 171 ASN B C 1
ATOM 3722 O O . ASN B 1 171 ? 12.133 12.609 13.359 1 98.69 171 ASN B O 1
ATOM 3726 N N . LEU B 1 172 ? 13.367 11.461 11.875 1 98.75 172 LEU B N 1
ATOM 3727 C CA . LEU B 1 172 ? 14.453 12.43 11.953 1 98.75 172 LEU B CA 1
ATOM 3728 C C . LEU B 1 172 ? 13.961 13.836 11.609 1 98.75 172 LEU B C 1
ATOM 3730 O O . LEU B 1 172 ? 14.32 14.805 12.273 1 98.75 172 LEU B O 1
ATOM 3734 N N . ALA B 1 173 ? 13.211 13.93 10.578 1 98.38 173 ALA B N 1
ATOM 3735 C CA . ALA B 1 173 ? 12.5 15.148 10.188 1 98.38 173 ALA B CA 1
ATOM 3736 C C . ALA B 1 173 ? 11.172 14.812 9.516 1 98.38 173 ALA B C 1
ATOM 3738 O O . ALA B 1 173 ? 11.055 13.805 8.82 1 98.38 173 ALA B O 1
ATOM 3739 N N . ALA B 1 174 ? 10.227 15.625 9.75 1 98.25 174 ALA B N 1
ATOM 3740 C CA . ALA B 1 174 ? 8.906 15.422 9.156 1 98.25 174 ALA B CA 1
ATOM 3741 C C . ALA B 1 174 ? 8.078 16.703 9.227 1 98.25 174 ALA B C 1
ATOM 3743 O O . ALA B 1 174 ? 8.266 17.531 10.125 1 98.25 174 ALA B O 1
ATOM 3744 N N . GLY B 1 175 ? 7.113 16.797 8.312 1 97 175 GLY B N 1
ATOM 3745 C CA . GLY B 1 175 ? 6.207 17.922 8.375 1 97 175 GLY B CA 1
ATOM 3746 C C . GLY B 1 175 ? 5.109 17.875 7.328 1 97 175 GLY B C 1
ATOM 3747 O O . GLY B 1 175 ? 5.25 17.188 6.309 1 97 175 GLY B O 1
ATOM 3748 N N . GLY B 1 176 ? 4.086 18.562 7.609 1 97.12 176 GLY B N 1
ATOM 3749 C CA . GLY B 1 176 ? 3.004 18.703 6.648 1 97.12 176 GLY B CA 1
ATOM 3750 C C . GLY B 1 176 ? 3.365 19.578 5.465 1 97.12 176 GLY B C 1
ATOM 3751 O O . GLY B 1 176 ? 4.188 20.5 5.594 1 97.12 176 GLY B O 1
ATOM 3752 N N . ILE B 1 177 ? 2.775 19.266 4.355 1 97.88 177 ILE B N 1
ATOM 3753 C CA . ILE B 1 177 ? 3.006 20.062 3.15 1 97.88 177 ILE B CA 1
ATOM 3754 C C . ILE B 1 177 ? 1.992 21.203 3.078 1 97.88 177 ILE B C 1
ATOM 3756 O O . ILE B 1 177 ? 0.813 20.969 2.795 1 97.88 177 ILE B O 1
ATOM 3760 N N . SER B 1 178 ? 2.459 22.359 3.289 1 96.31 178 SER B N 1
ATOM 3761 C CA . SER B 1 178 ? 1.604 23.547 3.227 1 96.31 178 SER B CA 1
ATOM 3762 C C . SER B 1 178 ? 1.275 23.906 1.783 1 96.31 178 SER B C 1
ATOM 3764 O O . SER B 1 178 ? 1.912 23.406 0.851 1 96.31 178 SER B O 1
ATOM 3766 N N . SER B 1 179 ? 0.311 24.781 1.602 1 94.69 179 SER B N 1
ATOM 3767 C CA . SER B 1 179 ? -0.228 25.109 0.286 1 94.69 179 SER B CA 1
ATOM 3768 C C . SER B 1 179 ? 0.828 25.766 -0.597 1 94.69 179 SER B C 1
ATOM 3770 O O . SER B 1 179 ? 0.718 25.734 -1.825 1 94.69 179 SER B O 1
ATOM 3772 N N . GLU B 1 180 ? 1.897 26.234 -0.071 1 91.75 180 GLU B N 1
ATOM 3773 C CA . GLU B 1 180 ? 2.838 27.031 -0.851 1 91.75 180 GLU B CA 1
ATOM 3774 C C . GLU B 1 180 ? 4.121 26.266 -1.134 1 91.75 180 GLU B C 1
ATOM 3776 O O . GLU B 1 180 ? 5.043 26.781 -1.766 1 91.75 180 GLU B O 1
ATOM 3781 N N . LEU B 1 181 ? 4.215 25.062 -0.708 1 94.06 181 LEU B N 1
ATOM 3782 C CA . LEU B 1 181 ? 5.473 24.328 -0.821 1 94.06 181 LEU B CA 1
ATOM 3783 C C . LEU B 1 181 ? 5.277 23.031 -1.591 1 94.06 181 LEU B C 1
ATOM 3785 O O . LEU B 1 181 ? 4.219 22.406 -1.501 1 94.06 181 LEU B O 1
ATOM 3789 N N . GLY B 1 182 ? 6.336 22.688 -2.326 1 96.12 182 GLY B N 1
ATOM 3790 C CA . GLY B 1 182 ? 6.395 21.359 -2.916 1 96.12 182 GLY B CA 1
ATOM 3791 C C . GLY B 1 182 ? 6.816 20.297 -1.932 1 96.12 182 GLY B C 1
ATOM 3792 O O . GLY B 1 182 ? 7.102 20.594 -0.769 1 96.12 182 GLY B O 1
ATOM 3793 N N . ILE B 1 183 ? 6.844 19.078 -2.441 1 98.06 183 ILE B N 1
ATOM 3794 C CA . ILE B 1 183 ? 7.141 17.922 -1.592 1 98.06 183 ILE B CA 1
ATOM 3795 C C . ILE B 1 183 ? 8.586 18 -1.109 1 98.06 183 ILE B C 1
ATOM 3797 O O . ILE B 1 183 ? 8.852 18.016 0.096 1 98.06 183 ILE B O 1
ATOM 3801 N N . ARG B 1 184 ? 9.539 18.109 -2.008 1 97.5 184 ARG B N 1
ATOM 3802 C CA . ARG B 1 184 ? 10.953 18.141 -1.657 1 97.5 184 ARG B CA 1
ATOM 3803 C C . ARG B 1 184 ? 11.297 19.422 -0.903 1 97.5 184 ARG B C 1
ATOM 3805 O O . ARG B 1 184 ? 12.125 19.406 0.011 1 97.5 184 ARG B O 1
ATOM 3812 N N . GLU B 1 185 ? 10.688 20.484 -1.37 1 97.62 185 GLU B N 1
ATOM 3813 C CA . GLU B 1 185 ? 10.898 21.75 -0.675 1 97.62 185 GLU B CA 1
ATOM 3814 C C . GLU B 1 185 ? 10.508 21.656 0.797 1 97.62 185 GLU B C 1
ATOM 3816 O O . GLU B 1 185 ? 11.234 22.125 1.672 1 97.62 185 GLU B O 1
ATOM 3821 N N . THR B 1 186 ? 9.367 21.031 1.026 1 98.19 186 THR B N 1
ATOM 3822 C CA . THR B 1 186 ? 8.914 20.828 2.398 1 98.19 186 THR B CA 1
ATOM 3823 C C . THR B 1 186 ? 9.922 19.969 3.172 1 98.19 186 THR B C 1
ATOM 3825 O O . THR B 1 186 ? 10.289 20.312 4.301 1 98.19 186 THR B O 1
ATOM 3828 N N . LEU B 1 187 ? 10.422 18.922 2.559 1 98.56 187 LEU B N 1
ATOM 3829 C CA . LEU B 1 187 ? 11.359 18.031 3.225 1 98.56 187 LEU B CA 1
ATOM 3830 C C . LEU B 1 187 ? 12.641 18.766 3.605 1 98.56 187 LEU B C 1
ATOM 3832 O O . LEU B 1 187 ? 13.109 18.656 4.738 1 98.56 187 LEU B O 1
ATOM 3836 N N . ILE B 1 188 ? 13.156 19.5 2.682 1 98.31 188 ILE B N 1
ATOM 3837 C CA . ILE B 1 188 ? 14.406 20.219 2.902 1 98.31 188 ILE B CA 1
ATOM 3838 C C . ILE B 1 188 ? 14.219 21.25 4.016 1 98.31 188 ILE B C 1
ATOM 3840 O O . ILE B 1 188 ? 15.07 21.375 4.898 1 98.31 188 ILE B O 1
ATOM 3844 N N . LYS B 1 189 ? 13.109 21.938 3.943 1 97.88 189 LYS B N 1
ATOM 3845 C CA . LYS B 1 189 ? 12.797 22.922 4.98 1 97.88 189 LYS B CA 1
ATOM 3846 C C . LYS B 1 189 ? 12.742 22.266 6.355 1 97.88 189 LYS B C 1
ATOM 3848 O O . LYS B 1 189 ? 13.375 22.75 7.301 1 97.88 189 LYS B O 1
ATOM 3853 N N . GLU B 1 190 ? 11.992 21.141 6.512 1 98.06 190 GLU B N 1
ATOM 3854 C CA . GLU B 1 190 ? 11.844 20.453 7.793 1 98.06 190 GLU B CA 1
ATOM 3855 C C . GLU B 1 190 ? 13.18 19.906 8.281 1 98.06 190 GLU B C 1
ATOM 3857 O O . GLU B 1 190 ? 13.461 19.906 9.477 1 98.06 190 GLU B O 1
ATOM 3862 N N . CYS B 1 191 ? 14.023 19.406 7.367 1 98.25 191 CYS B N 1
ATOM 3863 C CA . CYS B 1 191 ? 15.352 18.906 7.711 1 98.25 191 CYS B CA 1
ATOM 3864 C C . CYS B 1 191 ? 16.188 19.984 8.367 1 98.25 191 CYS B C 1
ATOM 3866 O O . CYS B 1 191 ? 16.844 19.75 9.383 1 98.25 191 CYS B O 1
ATOM 3868 N N . GLN B 1 192 ? 16.172 21.141 7.773 1 97.69 192 GLN B N 1
ATOM 3869 C CA . GLN B 1 192 ? 16.938 22.266 8.312 1 97.69 192 GLN B CA 1
ATOM 3870 C C . GLN B 1 192 ? 16.359 22.734 9.641 1 97.69 192 GLN B C 1
ATOM 3872 O O . GLN B 1 192 ? 17.094 22.922 10.609 1 97.69 192 GLN B O 1
ATOM 3877 N N . GLU B 1 193 ? 15.039 22.906 9.734 1 97.31 193 GLU B N 1
ATOM 3878 C CA . GLU B 1 193 ? 14.383 23.469 10.906 1 97.31 193 GLU B CA 1
ATOM 3879 C C . GLU B 1 193 ? 14.461 22.516 12.094 1 97.31 193 GLU B C 1
ATOM 3881 O O . GLU B 1 193 ? 14.742 22.938 13.219 1 97.31 193 GLU B O 1
ATOM 3886 N N . GLU B 1 194 ? 14.258 21.219 11.836 1 97.19 194 GLU B N 1
ATOM 3887 C CA . GLU B 1 194 ? 14.109 20.281 12.945 1 97.19 194 GLU B CA 1
ATOM 3888 C C . GLU B 1 194 ? 15.445 19.641 13.32 1 97.19 194 GLU B C 1
ATOM 3890 O O . GLU B 1 194 ? 15.719 19.406 14.5 1 97.19 194 GLU B O 1
ATOM 3895 N N . ALA B 1 195 ? 16.375 19.406 12.359 1 97.94 195 ALA B N 1
ATOM 3896 C CA . ALA B 1 195 ? 17.547 18.578 12.641 1 97.94 195 ALA B CA 1
ATOM 3897 C C . ALA B 1 195 ? 18.812 19.266 12.156 1 97.94 195 ALA B C 1
ATOM 3899 O O . ALA B 1 195 ? 19.891 18.656 12.164 1 97.94 195 ALA B O 1
ATOM 3900 N N . CYS B 1 196 ? 18.734 20.5 11.625 1 97.75 196 CYS B N 1
ATOM 3901 C CA . CYS B 1 196 ? 19.875 21.266 11.117 1 97.75 196 CYS B CA 1
ATOM 3902 C C . CYS B 1 196 ? 20.641 20.484 10.062 1 97.75 196 CYS B C 1
ATOM 3904 O O . CYS B 1 196 ? 21.875 20.5 10.031 1 97.75 196 CYS B O 1
ATOM 3906 N N . ILE B 1 197 ? 19.969 19.688 9.281 1 98.06 197 ILE B N 1
ATOM 3907 C CA . ILE B 1 197 ? 20.562 19.031 8.117 1 98.06 197 ILE B CA 1
ATOM 3908 C C . ILE B 1 197 ? 20.703 20.047 6.98 1 98.06 197 ILE B C 1
ATOM 3910 O O . ILE B 1 197 ? 19.719 20.609 6.52 1 98.06 197 ILE B O 1
ATOM 3914 N N . PRO B 1 198 ? 21.906 20.312 6.551 1 97.12 198 PRO B N 1
ATOM 3915 C CA . PRO B 1 198 ? 22.047 21.281 5.461 1 97.12 198 PRO B CA 1
ATOM 3916 C C . PRO B 1 198 ? 21.359 20.828 4.176 1 97.12 198 PRO B C 1
ATOM 3918 O O . PRO B 1 198 ? 21.25 19.625 3.916 1 97.12 198 PRO B O 1
ATOM 3921 N N . ALA B 1 199 ? 20.953 21.766 3.396 1 97.56 199 ALA B N 1
ATOM 3922 C CA . ALA B 1 199 ? 20.234 21.5 2.15 1 97.56 199 ALA B CA 1
ATOM 3923 C C . ALA B 1 199 ? 21.047 20.562 1.245 1 97.56 199 ALA B C 1
ATOM 3925 O O . ALA B 1 199 ? 20.484 19.703 0.565 1 97.56 199 ALA B O 1
ATOM 3926 N N . SER B 1 200 ? 22.359 20.719 1.22 1 97.31 200 SER B N 1
ATOM 3927 C CA . SER B 1 200 ? 23.234 19.906 0.363 1 97.31 200 SER B CA 1
ATOM 3928 C C . SER B 1 200 ? 23.141 18.438 0.724 1 97.31 200 SER B C 1
ATOM 3930 O O . SER B 1 200 ? 23.234 17.562 -0.152 1 97.31 200 SER B O 1
ATOM 3932 N N . LEU B 1 201 ? 23 18.156 2.014 1 97.44 201 LEU B N 1
ATOM 3933 C CA . LEU B 1 201 ? 22.859 16.781 2.477 1 97.44 201 LEU B CA 1
ATOM 3934 C C . LEU B 1 201 ? 21.406 16.297 2.32 1 97.44 201 LEU B C 1
ATOM 3936 O O . LEU B 1 201 ? 21.172 15.18 1.866 1 97.44 201 LEU B O 1
ATOM 3940 N N . ALA B 1 202 ? 20.453 17.141 2.658 1 97.94 202 ALA B N 1
ATOM 3941 C CA . ALA B 1 202 ? 19.031 16.797 2.592 1 97.94 202 ALA B CA 1
ATOM 3942 C C . ALA B 1 202 ? 18.609 16.438 1.169 1 97.94 202 ALA B C 1
ATOM 3944 O O . ALA B 1 202 ? 17.75 15.578 0.967 1 97.94 202 ALA B O 1
ATOM 3945 N N . THR B 1 203 ? 19.234 17.047 0.176 1 97.44 203 THR B N 1
ATOM 3946 C CA . THR B 1 203 ? 18.875 16.844 -1.22 1 97.44 203 THR B CA 1
ATOM 3947 C C . THR B 1 203 ? 19.266 15.445 -1.679 1 97.44 203 THR B C 1
ATOM 3949 O O . THR B 1 203 ? 18.781 14.961 -2.703 1 97.44 203 THR B O 1
ATOM 3952 N N . LEU B 1 204 ? 20.141 14.766 -0.936 1 97.75 204 LEU B N 1
ATOM 3953 C CA . LEU B 1 204 ? 20.562 13.414 -1.271 1 97.75 204 LEU B CA 1
ATOM 3954 C C . LEU B 1 204 ? 19.516 12.398 -0.827 1 97.75 204 LEU B C 1
ATOM 3956 O O . LEU B 1 204 ? 19.641 11.203 -1.115 1 97.75 204 LEU B O 1
ATOM 3960 N N . SER B 1 205 ? 18.453 12.852 -0.114 1 98.56 205 SER B N 1
ATOM 3961 C CA . SER B 1 205 ? 17.391 11.953 0.32 1 98.56 205 SER B CA 1
ATOM 3962 C C . SER B 1 205 ? 16.703 11.297 -0.873 1 98.56 205 SER B C 1
ATOM 3964 O O . SER B 1 205 ? 16.547 11.93 -1.922 1 98.56 205 SER B O 1
ATOM 3966 N N . LYS B 1 206 ? 16.297 10.078 -0.732 1 98.62 206 LYS B N 1
ATOM 3967 C CA . LYS B 1 206 ? 15.648 9.297 -1.786 1 98.62 206 LYS B CA 1
ATOM 3968 C C . LYS B 1 206 ? 14.164 9.102 -1.49 1 98.62 206 LYS B C 1
ATOM 3970 O O . LYS B 1 206 ? 13.805 8.555 -0.447 1 98.62 206 LYS B O 1
ATOM 3975 N N . ALA B 1 207 ? 13.297 9.609 -2.428 1 98.81 207 ALA B N 1
ATOM 3976 C CA . ALA B 1 207 ? 11.875 9.305 -2.314 1 98.81 207 ALA B CA 1
ATOM 3977 C C . ALA B 1 207 ? 11.609 7.82 -2.539 1 98.81 207 ALA B C 1
ATOM 3979 O O . ALA B 1 207 ? 12.023 7.254 -3.553 1 98.81 207 ALA B O 1
ATOM 3980 N N . VAL B 1 208 ? 10.891 7.203 -1.623 1 98.81 208 VAL B N 1
ATOM 3981 C CA . VAL B 1 208 ? 10.812 5.746 -1.693 1 98.81 208 VAL B CA 1
ATOM 3982 C C . VAL B 1 208 ? 9.352 5.305 -1.715 1 98.81 208 VAL B C 1
ATOM 3984 O O . VAL B 1 208 ? 9.055 4.113 -1.605 1 98.81 208 VAL B O 1
ATOM 3987 N N . GLY B 1 209 ? 8.414 6.184 -1.81 1 98.75 209 GLY B N 1
ATOM 3988 C CA . GLY B 1 209 ? 6.992 5.867 -1.827 1 98.75 209 GLY B CA 1
ATOM 3989 C C . GLY B 1 209 ? 6.18 6.723 -0.879 1 98.75 209 GLY B C 1
ATOM 3990 O O . GLY B 1 209 ? 6.609 7.812 -0.492 1 98.75 209 GLY B O 1
ATOM 3991 N N . THR B 1 210 ? 4.98 6.277 -0.571 1 98.88 210 THR B N 1
ATOM 3992 C CA . THR B 1 210 ? 4.086 6.922 0.383 1 98.88 210 THR B CA 1
ATOM 3993 C C . THR B 1 210 ? 3.43 5.891 1.296 1 98.88 210 THR B C 1
ATOM 3995 O O . THR B 1 210 ? 3.402 4.703 0.977 1 98.88 210 THR B O 1
ATOM 3998 N N . ILE B 1 211 ? 3.049 6.309 2.42 1 98.81 211 ILE B N 1
ATOM 3999 C CA . ILE B 1 211 ? 2.053 5.586 3.205 1 98.81 211 ILE B CA 1
ATOM 4000 C C . ILE B 1 211 ? 0.764 6.398 3.277 1 98.81 211 ILE B C 1
ATOM 4002 O O . ILE B 1 211 ? 0.791 7.629 3.166 1 98.81 211 ILE B O 1
ATOM 4006 N N . SER B 1 212 ? -0.354 5.758 3.418 1 98.75 212 SER B N 1
ATOM 4007 C CA . SER B 1 212 ? -1.65 6.43 3.459 1 98.75 212 SER B CA 1
ATOM 4008 C C . SER B 1 212 ? -2.615 5.711 4.398 1 98.75 212 SER B C 1
ATOM 4010 O O . SER B 1 212 ? -2.596 4.484 4.492 1 98.75 212 SER B O 1
ATOM 4012 N N . TYR B 1 213 ? -3.379 6.453 5.094 1 98.62 213 TYR B N 1
ATOM 4013 C CA . TYR B 1 213 ? -4.309 5.965 6.109 1 98.62 213 TYR B CA 1
ATOM 4014 C C . TYR B 1 213 ? -5.383 7.004 6.41 1 98.62 213 TYR B C 1
ATOM 4016 O O . TYR B 1 213 ? -5.227 8.18 6.078 1 98.62 213 TYR B O 1
ATOM 4024 N N . THR B 1 214 ? -6.484 6.598 6.988 1 98.62 214 THR B N 1
ATOM 4025 C CA . THR B 1 214 ? -7.547 7.477 7.473 1 98.62 214 THR B CA 1
ATOM 4026 C C . THR B 1 214 ? -8.016 7.039 8.859 1 98.62 214 THR B C 1
ATOM 4028 O O . THR B 1 214 ? -8.453 5.902 9.039 1 98.62 214 THR B O 1
ATOM 4031 N N . TYR B 1 215 ? -7.871 7.871 9.82 1 98 215 TYR B N 1
ATOM 4032 C CA . TYR B 1 215 ? -8.344 7.527 11.156 1 98 215 TYR B CA 1
ATOM 4033 C C . TYR B 1 215 ? -9.336 8.57 11.672 1 98 215 TYR B C 1
ATOM 4035 O O . TYR B 1 215 ? -9.422 9.672 11.125 1 98 215 TYR B O 1
ATOM 4043 N N . GLU B 1 216 ? -10.086 8.195 12.625 1 96.06 216 GLU B N 1
ATOM 4044 C CA . GLU B 1 216 ? -10.969 9.094 13.367 1 96.06 216 GLU B CA 1
ATOM 4045 C C . GLU B 1 216 ? -10.328 9.547 14.672 1 96.06 216 GLU B C 1
ATOM 4047 O O . GLU B 1 216 ? -9.906 8.719 15.484 1 96.06 216 GLU B O 1
ATOM 4052 N N . GLY B 1 217 ? -10.305 10.844 14.805 1 92.62 217 GLY B N 1
ATOM 4053 C CA . GLY B 1 217 ? -9.742 11.359 16.047 1 92.62 217 GLY B CA 1
ATOM 4054 C C . GLY B 1 217 ? -10.695 11.25 17.219 1 92.62 217 GLY B C 1
ATOM 4055 O O . GLY B 1 217 ? -11.898 11.047 17.031 1 92.62 217 GLY B O 1
ATOM 4056 N N . SER B 1 218 ? -10.117 11.359 18.406 1 87.06 218 SER B N 1
ATOM 4057 C CA . SER B 1 218 ? -10.922 11.328 19.625 1 87.06 218 SER B CA 1
ATOM 4058 C C . SER B 1 218 ? -11.914 12.484 19.656 1 87.06 218 SER B C 1
ATOM 4060 O O . SER B 1 218 ? -12.922 12.43 20.359 1 87.06 218 SER B O 1
ATOM 4062 N N . ASP B 1 219 ? -11.68 13.477 18.922 1 84.81 219 ASP B N 1
ATOM 4063 C CA . ASP B 1 219 ? -12.539 14.656 18.875 1 84.81 219 ASP B CA 1
ATOM 4064 C C . ASP B 1 219 ? -13.625 14.508 17.812 1 84.81 219 ASP B C 1
ATOM 4066 O O . ASP B 1 219 ? -14.398 15.438 17.562 1 84.81 219 ASP B O 1
ATOM 4070 N N . GLY B 1 220 ? -13.594 13.438 17.094 1 88.5 220 GLY B N 1
ATOM 4071 C CA . GLY B 1 220 ? -14.594 13.18 16.062 1 88.5 220 GLY B CA 1
ATOM 4072 C C . GLY B 1 220 ? -14.164 13.609 14.68 1 88.5 220 GLY B C 1
ATOM 4073 O O . GLY B 1 220 ? -14.883 13.398 13.703 1 88.5 220 GLY B O 1
ATOM 4074 N N . GLY B 1 221 ? -13.008 14.188 14.578 1 95 221 GLY B N 1
ATOM 4075 C CA . GLY B 1 221 ? -12.484 14.586 13.281 1 95 221 GLY B CA 1
ATOM 4076 C C . GLY B 1 221 ? -12.039 13.414 12.43 1 95 221 GLY B C 1
ATOM 4077 O O . GLY B 1 221 ? -11.766 12.336 12.953 1 95 221 GLY B O 1
ATOM 4078 N N . ILE B 1 222 ? -12.125 13.594 11.102 1 98 222 ILE B N 1
ATOM 4079 C CA . ILE B 1 222 ? -11.656 12.594 10.141 1 98 222 ILE B CA 1
ATOM 4080 C C . ILE B 1 222 ? -10.305 13.023 9.578 1 98 222 ILE B C 1
ATOM 4082 O O . ILE B 1 222 ? -10.148 14.148 9.094 1 98 222 ILE B O 1
ATOM 4086 N N . TYR B 1 223 ? -9.32 12.109 9.609 1 97.88 223 TYR B N 1
ATOM 4087 C CA . TYR B 1 223 ? -7.953 12.453 9.234 1 97.88 223 TYR B CA 1
ATOM 4088 C C . TYR B 1 223 ? -7.453 11.555 8.117 1 97.88 223 TYR B C 1
ATOM 4090 O O . TYR B 1 223 ? -6.719 10.594 8.359 1 97.88 223 TYR B O 1
ATOM 4098 N N . PRO B 1 224 ? -7.836 11.781 6.875 1 98.38 224 PRO B N 1
ATOM 4099 C CA . PRO B 1 224 ? -7.156 11.141 5.75 1 98.38 224 PRO B CA 1
ATOM 4100 C C . PRO B 1 224 ? -5.762 11.711 5.5 1 98.38 224 PRO B C 1
ATOM 4102 O O . PRO B 1 224 ? -5.613 12.914 5.27 1 98.38 224 PRO B O 1
ATOM 4105 N N . GLU B 1 225 ? -4.73 10.859 5.523 1 98.56 225 GLU B N 1
ATOM 4106 C CA . GLU B 1 225 ? -3.367 11.367 5.41 1 98.56 225 GLU B CA 1
ATOM 4107 C C . GLU B 1 225 ? -2.539 10.516 4.453 1 98.56 225 GLU B C 1
ATOM 4109 O O . GLU B 1 225 ? -2.711 9.297 4.391 1 98.56 225 GLU B O 1
ATOM 4114 N N . CYS B 1 226 ? -1.743 11.133 3.709 1 98.69 226 CYS B N 1
ATOM 4115 C CA . CYS B 1 226 ? -0.711 10.531 2.873 1 98.69 226 CYS B CA 1
ATOM 4116 C C . CYS B 1 226 ? 0.653 11.148 3.16 1 98.69 226 CYS B C 1
ATOM 4118 O O . CYS B 1 226 ? 0.822 12.359 3.059 1 98.69 226 CYS B O 1
ATOM 4120 N N . GLN B 1 227 ? 1.601 10.367 3.537 1 98.88 227 GLN B N 1
ATOM 4121 C CA . GLN B 1 227 ? 2.945 10.828 3.859 1 98.88 227 GLN B CA 1
ATOM 4122 C C . GLN B 1 227 ? 3.951 10.383 2.803 1 98.88 227 GLN B C 1
ATOM 4124 O O . GLN B 1 227 ? 4.102 9.188 2.549 1 98.88 227 GLN B O 1
ATOM 4129 N N . PHE B 1 228 ? 4.578 11.328 2.172 1 98.88 228 PHE B N 1
ATOM 4130 C CA . PHE B 1 228 ? 5.711 11 1.312 1 98.88 228 PHE B CA 1
ATOM 4131 C C . PHE B 1 228 ? 6.922 10.586 2.141 1 98.88 228 PHE B C 1
ATOM 4133 O O . PHE B 1 228 ? 7.316 11.297 3.066 1 98.88 228 PHE B O 1
ATOM 4140 N N . VAL B 1 229 ? 7.508 9.484 1.817 1 98.94 229 VAL B N 1
ATOM 4141 C CA . VAL B 1 229 ? 8.562 8.906 2.645 1 98.94 229 VAL B CA 1
ATOM 4142 C C . VAL B 1 229 ? 9.906 9.031 1.935 1 98.94 229 VAL B C 1
ATOM 4144 O O . VAL B 1 229 ? 10.031 8.703 0.752 1 98.94 229 VAL B O 1
ATOM 4147 N N . PHE B 1 230 ? 10.898 9.516 2.643 1 98.94 230 PHE B N 1
ATOM 4148 C CA . PHE B 1 230 ? 12.266 9.656 2.148 1 98.94 230 PHE B CA 1
ATOM 4149 C C . PHE B 1 230 ? 13.25 8.93 3.064 1 98.94 230 PHE B C 1
ATOM 4151 O O . PHE B 1 230 ? 13.062 8.898 4.281 1 98.94 230 PHE B O 1
ATOM 4158 N N . ASP B 1 231 ? 14.227 8.344 2.479 1 98.88 231 ASP B N 1
ATOM 4159 C CA . ASP B 1 231 ? 15.359 7.793 3.211 1 98.88 231 ASP B CA 1
ATOM 4160 C C . ASP B 1 231 ? 16.625 8.586 2.93 1 98.88 231 ASP B C 1
ATOM 4162 O O . ASP B 1 231 ? 16.875 9 1.794 1 98.88 231 ASP B O 1
ATOM 4166 N N . LEU B 1 232 ? 17.375 8.805 3.916 1 98.81 232 LEU B N 1
ATOM 4167 C CA . LEU B 1 232 ? 18.672 9.477 3.777 1 98.81 232 LEU B CA 1
ATOM 4168 C C . LEU B 1 232 ? 19.75 8.734 4.547 1 98.81 232 LEU B C 1
ATOM 4170 O O . LEU B 1 232 ? 19.672 8.594 5.77 1 98.81 232 LEU B O 1
ATOM 4174 N N . GLU B 1 233 ? 20.703 8.172 3.877 1 98.44 233 GLU B N 1
ATOM 4175 C CA . GLU B 1 233 ? 21.891 7.629 4.523 1 98.44 233 GLU B CA 1
ATOM 4176 C C . GLU B 1 233 ? 22.844 8.742 4.957 1 98.44 233 GLU B C 1
ATOM 4178 O O . GLU B 1 233 ? 23.328 9.508 4.121 1 98.44 233 GLU B O 1
ATOM 4183 N N . LEU B 1 234 ? 23.062 8.812 6.203 1 98.19 234 LEU B N 1
ATOM 4184 C CA . LEU B 1 234 ? 23.906 9.867 6.754 1 98.19 234 LEU B CA 1
ATOM 4185 C C . LEU B 1 234 ? 25.312 9.344 7.023 1 98.19 234 LEU B C 1
ATOM 4187 O O . LEU B 1 234 ? 25.484 8.18 7.387 1 98.19 234 LEU B O 1
ATOM 4191 N N . PRO B 1 235 ? 26.281 10.234 6.84 1 95.88 235 PRO B N 1
ATOM 4192 C CA . PRO B 1 235 ? 27.641 9.828 7.238 1 95.88 235 PRO B CA 1
ATOM 4193 C C . PRO B 1 235 ? 27.719 9.438 8.711 1 95.88 235 PRO B C 1
ATOM 4195 O O . PRO B 1 235 ? 26.984 9.961 9.539 1 95.88 235 PRO B O 1
ATOM 4198 N N . GLU B 1 236 ? 28.641 8.57 8.953 1 94.31 236 GLU B N 1
ATOM 4199 C CA . GLU B 1 236 ? 28.797 8.078 10.32 1 94.31 236 GLU B CA 1
ATOM 4200 C C . GLU B 1 236 ? 29.109 9.211 11.289 1 94.31 236 GLU B C 1
ATOM 4202 O O . GLU B 1 236 ? 28.719 9.164 12.453 1 94.31 236 GLU B O 1
ATOM 4207 N N . GLU B 1 237 ? 29.766 10.266 10.797 1 93.62 237 GLU B N 1
ATOM 4208 C CA . GLU B 1 237 ? 30.234 11.352 11.656 1 93.62 237 GLU B CA 1
ATOM 4209 C C . GLU B 1 237 ? 29.141 12.414 11.82 1 93.62 237 GLU B C 1
ATOM 4211 O O . GLU B 1 237 ? 29.266 13.312 12.656 1 93.62 237 GLU B O 1
ATOM 4216 N N . PHE B 1 238 ? 28.109 12.266 11.047 1 95.31 238 PHE B N 1
ATOM 4217 C CA . PHE B 1 238 ? 27.047 13.266 11.109 1 95.31 238 PHE B CA 1
ATOM 4218 C C . PHE B 1 238 ? 26.266 13.141 12.414 1 95.31 238 PHE B C 1
ATOM 4220 O O . PHE B 1 238 ? 25.938 12.031 12.844 1 95.31 238 PHE B O 1
ATOM 4227 N N . MET B 1 239 ? 25.969 14.297 13.055 1 96.31 239 MET B N 1
ATOM 4228 C CA . MET B 1 239 ? 25.109 14.383 14.234 1 96.31 239 MET B CA 1
ATOM 4229 C C . MET B 1 239 ? 24.031 15.445 14.047 1 96.31 239 MET B C 1
ATOM 4231 O O . MET B 1 239 ? 24.344 16.625 13.898 1 96.31 239 MET B O 1
ATOM 4235 N N . PRO B 1 240 ? 22.844 14.969 14.031 1 97.75 240 PRO B N 1
ATOM 4236 C CA . PRO B 1 240 ? 21.797 15.992 13.945 1 97.75 240 PRO B CA 1
ATOM 4237 C C . PRO B 1 240 ? 21.781 16.922 15.156 1 97.75 240 PRO B C 1
ATOM 4239 O O . PRO B 1 240 ? 22.203 16.531 16.25 1 97.75 240 PRO B O 1
ATOM 4242 N N . GLN B 1 241 ? 21.344 18.125 14.961 1 97.31 241 GLN B N 1
ATOM 4243 C CA . GLN B 1 241 ? 21.234 19.141 16.016 1 97.31 241 GLN B CA 1
ATOM 4244 C C . GLN B 1 241 ? 19.812 19.703 16.078 1 97.31 241 GLN B C 1
ATOM 4246 O O . GLN B 1 241 ? 19.156 19.844 15.055 1 97.31 241 GLN B O 1
ATOM 4251 N N . VAL B 1 242 ? 19.469 20.016 17.297 1 96.06 242 VAL B N 1
ATOM 4252 C CA . VAL B 1 242 ? 18.156 20.641 17.484 1 96.06 242 VAL B CA 1
ATOM 4253 C C . VAL B 1 242 ? 18.141 22.031 16.859 1 96.06 242 VAL B C 1
ATOM 4255 O O . VAL B 1 242 ? 19.016 22.859 17.156 1 96.06 242 VAL B O 1
ATOM 4258 N N . GLY B 1 243 ? 17.234 22.266 16.016 1 93.75 243 GLY B N 1
ATOM 4259 C CA . GLY B 1 243 ? 17.156 23.531 15.297 1 93.75 243 GLY B CA 1
ATOM 4260 C C . GLY B 1 243 ? 16.172 24.516 15.914 1 93.75 243 GLY B C 1
ATOM 4261 O O . GLY B 1 243 ? 16.516 25.25 16.844 1 93.75 243 GLY B O 1
ATOM 4262 N N . ASP B 1 244 ? 14.961 24.438 15.648 1 91.25 244 ASP B N 1
ATOM 4263 C CA . ASP B 1 244 ? 13.969 25.469 15.984 1 91.25 244 ASP B CA 1
ATOM 4264 C C . ASP B 1 244 ? 13.281 25.141 17.312 1 91.25 244 ASP B C 1
ATOM 4266 O O . ASP B 1 244 ? 12.273 25.766 17.656 1 91.25 244 ASP B O 1
ATOM 4270 N N . GLY B 1 245 ? 13.688 24.172 17.969 1 90.56 245 GLY B N 1
ATOM 4271 C CA . GLY B 1 245 ? 13.156 23.859 19.281 1 90.56 245 GLY B CA 1
ATOM 4272 C C . GLY B 1 245 ? 11.969 22.922 19.25 1 90.56 245 GLY B C 1
ATOM 4273 O O . GLY B 1 245 ? 11.438 22.531 20.281 1 90.56 245 GLY B O 1
ATOM 4274 N N . GLU B 1 246 ? 11.508 22.453 18.125 1 91.94 246 GLU B N 1
ATOM 4275 C CA . GLU B 1 246 ? 10.391 21.531 18 1 91.94 246 GLU B CA 1
ATOM 4276 C C . GLU B 1 246 ? 10.805 20.109 18.391 1 91.94 246 GLU B C 1
ATOM 4278 O O . GLU B 1 246 ? 9.961 19.25 18.625 1 91.94 246 GLU B O 1
ATOM 4283 N N . VAL B 1 247 ? 12.078 19.922 18.359 1 95.06 247 VAL B N 1
ATOM 4284 C CA . VAL B 1 247 ? 12.695 18.672 18.766 1 95.06 247 VAL B CA 1
ATOM 4285 C C . VAL B 1 247 ? 13.516 18.875 20.031 1 95.06 247 VAL B C 1
ATOM 4287 O O . VAL B 1 247 ? 14.156 19.922 20.219 1 95.06 247 VAL B O 1
ATOM 4290 N N . GLN B 1 248 ? 13.461 17.922 20.906 1 96.25 248 GLN B N 1
ATOM 4291 C CA . GLN B 1 248 ? 14.203 18.062 22.156 1 96.25 248 GLN B CA 1
ATOM 4292 C C . GLN B 1 248 ? 15.539 17.328 22.078 1 96.25 248 GLN B C 1
ATOM 4294 O O . GLN B 1 248 ? 16.547 17.797 22.625 1 96.25 248 GLN B O 1
ATOM 4299 N N . GLU B 1 249 ? 15.516 16.219 21.484 1 97.31 249 GLU B N 1
ATOM 4300 C CA . GLU B 1 249 ? 16.75 15.461 21.375 1 97.31 249 GLU B CA 1
ATOM 4301 C C . GLU B 1 249 ? 16.656 14.422 20.25 1 97.31 249 GLU B C 1
ATOM 4303 O O . GLU B 1 249 ? 15.578 14.188 19.703 1 97.31 249 GLU B O 1
ATOM 4308 N N . PHE B 1 250 ? 17.812 13.859 19.953 1 98.38 250 PHE B N 1
ATOM 4309 C CA . PHE B 1 250 ? 17.906 12.828 18.922 1 98.38 250 PHE B CA 1
ATOM 4310 C C . PHE B 1 250 ? 18.516 11.547 19.5 1 98.38 250 PHE B C 1
ATOM 4312 O O . PHE B 1 250 ? 19.297 11.602 20.438 1 98.38 250 PHE B O 1
ATOM 4319 N N . TYR B 1 251 ? 18.109 10.43 18.953 1 98.19 251 TYR B N 1
ATOM 4320 C CA . TYR B 1 251 ? 18.656 9.109 19.266 1 98.19 251 TYR B CA 1
ATOM 4321 C C . TYR B 1 251 ? 19.156 8.406 18.016 1 98.19 251 TYR B C 1
ATOM 4323 O O . TYR B 1 251 ? 18.562 8.547 16.938 1 98.19 251 TYR B O 1
ATOM 4331 N N . LEU B 1 252 ? 20.188 7.719 18.172 1 98.5 252 LEU B N 1
ATOM 4332 C CA . LEU B 1 252 ? 20.609 6.742 17.172 1 98.5 252 LEU B CA 1
ATOM 4333 C C . LEU B 1 252 ? 20.359 5.32 17.672 1 98.5 252 LEU B C 1
ATOM 4335 O O . LEU B 1 252 ? 21.109 4.812 18.516 1 98.5 252 LEU B O 1
ATOM 4339 N N . TRP B 1 253 ? 19.312 4.695 17.141 1 98.62 253 TRP B N 1
ATOM 4340 C CA . TRP B 1 253 ? 18.844 3.416 17.672 1 98.62 253 TRP B CA 1
ATOM 4341 C C . TRP B 1 253 ? 19.141 2.283 16.703 1 98.62 253 TRP B C 1
ATOM 4343 O O . TRP B 1 253 ? 19.125 2.488 15.484 1 98.62 253 TRP B O 1
ATOM 4353 N N . SER B 1 254 ? 19.422 1.077 17.297 1 98.56 254 SER B N 1
ATOM 4354 C CA . SER B 1 254 ? 19.375 -0.126 16.469 1 98.56 254 SER B CA 1
ATOM 4355 C C . SER B 1 254 ? 17.984 -0.376 15.914 1 98.56 254 SER B C 1
ATOM 4357 O O . SER B 1 254 ? 16.984 0.073 16.5 1 98.56 254 SER B O 1
ATOM 4359 N N . LEU B 1 255 ? 17.922 -1.085 14.844 1 98.44 255 LEU B N 1
ATOM 4360 C CA . LEU B 1 255 ? 16.625 -1.366 14.25 1 98.44 255 LEU B CA 1
ATOM 4361 C C . LEU B 1 255 ? 15.789 -2.254 15.164 1 98.44 255 LEU B C 1
ATOM 4363 O O . LEU B 1 255 ? 14.562 -2.18 15.156 1 98.44 255 LEU B O 1
ATOM 4367 N N . ASP B 1 256 ? 16.422 -3.039 16 1 97.88 256 ASP B N 1
ATOM 4368 C CA . ASP B 1 256 ? 15.703 -3.822 17 1 97.88 256 ASP B CA 1
ATOM 4369 C C . ASP B 1 256 ? 14.961 -2.916 17.984 1 97.88 256 ASP B C 1
ATOM 4371 O O . ASP B 1 256 ? 13.781 -3.145 18.281 1 97.88 256 ASP B O 1
ATOM 4375 N N . LYS B 1 257 ? 15.688 -1.958 18.453 1 98.19 257 LYS B N 1
ATOM 4376 C CA . LYS B 1 257 ? 15.078 -1.018 19.391 1 98.19 257 LYS B CA 1
ATOM 4377 C C . LYS B 1 257 ? 13.93 -0.255 18.719 1 98.19 257 LYS B C 1
ATOM 4379 O O . LYS B 1 257 ? 12.891 -0.037 19.344 1 98.19 257 LYS B O 1
ATOM 4384 N N . VAL B 1 258 ? 14.125 0.145 17.484 1 98.62 258 VAL B N 1
ATOM 4385 C CA . VAL B 1 258 ? 13.078 0.834 16.75 1 98.62 258 VAL B CA 1
ATOM 4386 C C . VAL B 1 258 ? 11.852 -0.067 16.625 1 98.62 258 VAL B C 1
ATOM 4388 O O . VAL B 1 258 ? 10.727 0.358 16.906 1 98.62 258 VAL B O 1
ATOM 4391 N N . ARG B 1 259 ? 12.078 -1.313 16.188 1 98.12 259 ARG B N 1
ATOM 4392 C CA . ARG B 1 259 ? 10.984 -2.27 16.031 1 98.12 259 ARG B CA 1
ATOM 4393 C C . ARG B 1 259 ? 10.18 -2.414 17.312 1 98.12 259 ARG B C 1
ATOM 4395 O O . ARG B 1 259 ? 8.953 -2.389 17.297 1 98.12 259 ARG B O 1
ATOM 4402 N N . GLU B 1 260 ? 10.859 -2.447 18.406 1 97.5 260 GLU B N 1
ATOM 4403 C CA . GLU B 1 260 ? 10.203 -2.66 19.703 1 97.5 260 GLU B CA 1
ATOM 4404 C C . GLU B 1 260 ? 9.375 -1.443 20.109 1 97.5 260 GLU B C 1
ATOM 4406 O O . GLU B 1 260 ? 8.438 -1.562 20.891 1 97.5 260 GLU B O 1
ATOM 4411 N N . ALA B 1 261 ? 9.711 -0.323 19.594 1 98.12 261 ALA B N 1
ATOM 4412 C CA . ALA B 1 261 ? 9.008 0.905 19.953 1 98.12 261 ALA B CA 1
ATOM 4413 C C . ALA B 1 261 ? 7.766 1.103 19.094 1 98.12 261 ALA B C 1
ATOM 4415 O O . ALA B 1 261 ? 6.891 1.906 19.422 1 98.12 261 ALA B O 1
ATOM 4416 N N . ILE B 1 262 ? 7.699 0.458 17.953 1 98 262 ILE B N 1
ATOM 4417 C CA . ILE B 1 262 ? 6.574 0.628 17.047 1 98 262 ILE B CA 1
ATOM 4418 C C . ILE B 1 262 ? 5.289 0.154 17.719 1 98 262 ILE B C 1
ATOM 4420 O O . ILE B 1 262 ? 5.23 -0.957 18.25 1 98 262 ILE B O 1
ATOM 4424 N N . GLY B 1 263 ? 4.312 0.991 17.703 1 96.06 263 GLY B N 1
ATOM 4425 C CA . GLY B 1 263 ? 3.021 0.668 18.281 1 96.06 263 GLY B CA 1
ATOM 4426 C C . GLY B 1 263 ? 2.955 0.952 19.781 1 96.06 263 GLY B C 1
ATOM 4427 O O . GLY B 1 263 ? 1.905 0.785 20.406 1 96.06 263 GLY B O 1
ATOM 4428 N N . SER B 1 264 ? 4.09 1.326 20.375 1 96.5 264 SER B N 1
ATOM 4429 C CA . SER B 1 264 ? 4.082 1.702 21.781 1 96.5 264 SER B CA 1
ATOM 4430 C C . SER B 1 264 ? 3.508 3.102 21.984 1 96.5 264 SER B C 1
ATOM 4432 O O . SER B 1 264 ? 3.307 3.838 21.016 1 96.5 264 SER B O 1
ATOM 4434 N N . SER B 1 265 ? 3.264 3.461 23.188 1 96.06 265 SER B N 1
ATOM 4435 C CA . SER B 1 265 ? 2.717 4.773 23.5 1 96.06 265 SER B CA 1
ATOM 4436 C C . SER B 1 265 ? 3.793 5.852 23.438 1 96.06 265 SER B C 1
ATOM 4438 O O . SER B 1 265 ? 3.492 7.043 23.531 1 96.06 265 SER B O 1
ATOM 4440 N N . ASP B 1 266 ? 4.984 5.461 23.156 1 97.56 266 ASP B N 1
ATOM 4441 C CA . ASP B 1 266 ? 6.102 6.398 23.172 1 97.56 266 ASP B CA 1
ATOM 4442 C C . ASP B 1 266 ? 6.422 6.895 21.75 1 97.56 266 ASP B C 1
ATOM 4444 O O . ASP B 1 266 ? 7.309 7.73 21.578 1 97.56 266 ASP B O 1
ATOM 4448 N N . PHE B 1 267 ? 5.773 6.402 20.766 1 98.62 267 PHE B N 1
ATOM 4449 C CA . PHE B 1 267 ? 6.086 6.703 19.375 1 98.62 267 PHE B CA 1
ATOM 4450 C C . PHE B 1 267 ? 4.891 7.352 18.688 1 98.62 267 PHE B C 1
ATOM 4452 O O . PHE B 1 267 ? 3.811 6.766 18.625 1 98.62 267 PHE B O 1
ATOM 4459 N N . LYS B 1 268 ? 5.09 8.594 18.203 1 98.44 268 LYS B N 1
ATOM 4460 C CA . LYS B 1 268 ? 4.012 9.211 17.438 1 98.44 268 LYS B CA 1
ATOM 4461 C C . LYS B 1 268 ? 3.492 8.266 16.359 1 98.44 268 LYS B C 1
ATOM 4463 O O . LYS B 1 268 ? 4.266 7.762 15.547 1 98.44 268 LYS B O 1
ATOM 4468 N N . PRO B 1 269 ? 2.223 8.047 16.266 1 98.31 269 PRO B N 1
ATOM 4469 C CA . PRO B 1 269 ? 1.675 6.945 15.477 1 98.31 269 PRO B CA 1
ATOM 4470 C C . PRO B 1 269 ? 2.074 7.027 14 1 98.31 269 PRO B C 1
ATOM 4472 O O . PRO B 1 269 ? 2.525 6.039 13.422 1 98.31 269 PRO B O 1
ATOM 4475 N N . ASN B 1 270 ? 1.927 8.172 13.359 1 98.19 270 ASN B N 1
ATOM 4476 C CA . ASN B 1 270 ? 2.246 8.258 11.938 1 98.19 270 ASN B CA 1
ATOM 4477 C C . ASN B 1 270 ? 3.738 8.047 11.688 1 98.19 270 ASN B C 1
ATOM 4479 O O . ASN B 1 270 ? 4.121 7.426 10.695 1 98.19 270 ASN B O 1
ATOM 4483 N N . CYS B 1 271 ? 4.574 8.523 12.578 1 98.81 271 CYS B N 1
ATOM 4484 C CA . CYS B 1 271 ? 6.016 8.336 12.453 1 98.81 271 CYS B CA 1
ATOM 4485 C C . CYS B 1 271 ? 6.395 6.867 12.641 1 98.81 271 CYS B C 1
ATOM 4487 O O . CYS B 1 271 ? 7.297 6.363 11.969 1 98.81 271 CYS B O 1
ATOM 4489 N N . ALA B 1 272 ? 5.691 6.258 13.586 1 98.88 272 ALA B N 1
ATOM 4490 C CA . ALA B 1 272 ? 5.906 4.824 13.781 1 98.88 272 ALA B CA 1
ATOM 4491 C C . ALA B 1 272 ? 5.562 4.035 12.523 1 98.88 272 ALA B C 1
ATOM 4493 O O . ALA B 1 272 ? 6.242 3.064 12.188 1 98.88 272 ALA B O 1
ATOM 4494 N N . MET B 1 273 ? 4.547 4.426 11.82 1 98.88 273 MET B N 1
ATOM 4495 C CA . MET B 1 273 ? 4.176 3.768 10.57 1 98.88 273 MET B CA 1
ATOM 4496 C C . MET B 1 273 ? 5.266 3.945 9.523 1 98.88 273 MET B C 1
ATOM 4498 O O . MET B 1 273 ? 5.582 3.008 8.789 1 98.88 273 MET B O 1
ATOM 4502 N N . VAL B 1 274 ? 5.789 5.133 9.453 1 98.94 274 VAL B N 1
ATOM 4503 C CA . VAL B 1 274 ? 6.871 5.41 8.516 1 98.94 274 VAL B CA 1
ATOM 4504 C C . VAL B 1 274 ? 8.078 4.543 8.852 1 98.94 274 VAL B C 1
ATOM 4506 O O . VAL B 1 274 ? 8.734 4.004 7.957 1 98.94 274 VAL B O 1
ATOM 4509 N N . ALA B 1 275 ? 8.352 4.383 10.133 1 98.94 275 ALA B N 1
ATOM 4510 C CA . ALA B 1 275 ? 9.453 3.518 10.562 1 98.94 275 ALA B CA 1
ATOM 4511 C C . ALA B 1 275 ? 9.172 2.062 10.203 1 98.94 275 ALA B C 1
ATOM 4513 O O . ALA B 1 275 ? 10.078 1.337 9.781 1 98.94 275 ALA B O 1
ATOM 4514 N N . LEU B 1 276 ? 7.957 1.627 10.391 1 98.94 276 LEU B N 1
ATOM 4515 C CA . LEU B 1 276 ? 7.574 0.27 10.023 1 98.94 276 LEU B CA 1
ATOM 4516 C C . LEU B 1 276 ? 7.82 0.025 8.539 1 98.94 276 LEU B C 1
ATOM 4518 O O . LEU B 1 276 ? 8.391 -1.001 8.156 1 98.94 276 LEU B O 1
ATOM 4522 N N . ASP B 1 277 ? 7.383 0.941 7.762 1 98.88 277 ASP B N 1
ATOM 4523 C CA . ASP B 1 277 ? 7.621 0.876 6.324 1 98.88 277 ASP B CA 1
ATOM 4524 C C . ASP B 1 277 ? 9.109 0.72 6.023 1 98.88 277 ASP B C 1
ATOM 4526 O O . ASP B 1 277 ? 9.492 -0.062 5.148 1 98.88 277 ASP B O 1
ATOM 4530 N N . PHE B 1 278 ? 9.953 1.475 6.688 1 98.94 278 PHE B N 1
ATOM 4531 C CA . PHE B 1 278 ? 11.398 1.429 6.52 1 98.94 278 PHE B CA 1
ATOM 4532 C C . PHE B 1 278 ? 11.938 0.037 6.832 1 98.94 278 PHE B C 1
ATOM 4534 O O . PHE B 1 278 ? 12.727 -0.515 6.066 1 98.94 278 PHE B O 1
ATOM 4541 N N . LEU B 1 279 ? 11.508 -0.524 7.961 1 98.88 279 LEU B N 1
ATOM 4542 C CA . LEU B 1 279 ? 11.984 -1.838 8.383 1 98.88 279 LEU B CA 1
ATOM 4543 C C . LEU B 1 279 ? 11.625 -2.904 7.359 1 98.88 279 LEU B C 1
ATOM 4545 O O . LEU B 1 279 ? 12.406 -3.826 7.113 1 98.88 279 LEU B O 1
ATOM 4549 N N . ILE B 1 280 ? 10.477 -2.766 6.73 1 98.75 280 ILE B N 1
ATOM 4550 C CA . ILE B 1 280 ? 10.031 -3.721 5.727 1 98.75 280 ILE B CA 1
ATOM 4551 C C . ILE B 1 280 ? 10.844 -3.547 4.449 1 98.75 280 ILE B C 1
ATOM 4553 O O . ILE B 1 280 ? 11.422 -4.512 3.934 1 98.75 280 ILE B O 1
ATOM 4557 N N . ARG B 1 281 ? 11.016 -2.338 3.996 1 98.69 281 ARG B N 1
ATOM 4558 C CA . ARG B 1 281 ? 11.688 -2.055 2.732 1 98.69 281 ARG B CA 1
ATOM 4559 C C . ARG B 1 281 ? 13.164 -2.432 2.801 1 98.69 281 ARG B C 1
ATOM 4561 O O . ARG B 1 281 ? 13.766 -2.793 1.787 1 98.69 281 ARG B O 1
ATOM 4568 N N . HIS B 1 282 ? 13.703 -2.383 3.992 1 98.38 282 HIS B N 1
ATOM 4569 C CA . HIS B 1 282 ? 15.125 -2.684 4.16 1 98.38 282 HIS B CA 1
ATOM 4570 C C . HIS B 1 282 ? 15.328 -4.121 4.629 1 98.38 282 HIS B C 1
ATOM 4572 O O . HIS B 1 282 ? 16.391 -4.457 5.152 1 98.38 282 HIS B O 1
ATOM 4578 N N . SER B 1 283 ? 14.297 -4.945 4.508 1 98.19 283 SER B N 1
ATOM 4579 C CA . SER B 1 283 ? 14.344 -6.391 4.691 1 98.19 283 SER B CA 1
ATOM 4580 C C . SER B 1 283 ? 14.656 -6.754 6.137 1 98.19 283 SER B C 1
ATOM 4582 O O . SER B 1 283 ? 15.188 -7.84 6.406 1 98.19 283 SER B O 1
ATOM 4584 N N . TYR B 1 284 ? 14.461 -5.766 7 1 97.94 284 TYR B N 1
ATOM 4585 C CA . TYR B 1 284 ? 14.648 -6.09 8.406 1 97.94 284 TYR B CA 1
ATOM 4586 C C . TYR B 1 284 ? 13.539 -7 8.914 1 97.94 284 TYR B C 1
ATOM 4588 O O . TYR B 1 284 ? 13.766 -7.852 9.773 1 97.94 284 TYR B O 1
ATOM 4596 N N . ILE B 1 285 ? 12.328 -6.746 8.492 1 97.75 285 ILE B N 1
ATOM 4597 C CA . ILE B 1 285 ? 11.203 -7.645 8.742 1 97.75 285 ILE B CA 1
ATOM 4598 C C . ILE B 1 285 ? 11.102 -8.672 7.621 1 97.75 285 ILE B C 1
ATOM 4600 O O . ILE B 1 285 ? 11.016 -8.312 6.445 1 97.75 285 ILE B O 1
ATOM 4604 N N . GLN B 1 286 ? 11.109 -9.953 7.957 1 97.12 286 GLN B N 1
ATOM 4605 C CA . GLN B 1 286 ? 11.102 -11.031 6.977 1 97.12 286 GLN B CA 1
ATOM 4606 C C . GLN B 1 286 ? 9.727 -11.672 6.875 1 97.12 286 GLN B C 1
ATOM 4608 O O . GLN B 1 286 ? 9.102 -11.977 7.895 1 97.12 286 GLN B O 1
ATOM 4613 N N . PRO B 1 287 ? 9.266 -11.875 5.629 1 97.44 287 PRO B N 1
ATOM 4614 C CA . PRO B 1 287 ? 7.918 -12.414 5.473 1 97.44 287 PRO B CA 1
ATOM 4615 C C . PRO B 1 287 ? 7.797 -13.852 5.98 1 97.44 287 PRO B C 1
ATOM 4617 O O . PRO B 1 287 ? 6.719 -14.266 6.414 1 97.44 287 PRO B O 1
ATOM 4620 N N . ASP B 1 288 ? 8.875 -14.641 5.973 1 96.19 288 ASP B N 1
ATOM 4621 C CA . ASP B 1 288 ? 8.82 -16.016 6.457 1 96.19 288 ASP B CA 1
ATOM 4622 C C . ASP B 1 288 ? 8.789 -16.062 7.984 1 96.19 288 ASP B C 1
ATOM 4624 O O . ASP B 1 288 ? 8.43 -17.078 8.578 1 96.19 288 ASP B O 1
ATOM 4628 N N . GLN B 1 289 ? 9.164 -14.945 8.625 1 95.19 289 GLN B N 1
ATOM 4629 C CA . GLN B 1 289 ? 9.25 -14.906 10.078 1 95.19 289 GLN B CA 1
ATOM 4630 C C . GLN B 1 289 ? 8.102 -14.086 10.672 1 95.19 289 GLN B C 1
ATOM 4632 O O . GLN B 1 289 ? 7.816 -14.195 11.867 1 95.19 289 GLN B O 1
ATOM 4637 N N . GLU B 1 290 ? 7.551 -13.219 9.938 1 95.88 290 GLU B N 1
ATOM 4638 C CA . GLU B 1 290 ? 6.438 -12.383 10.375 1 95.88 290 GLU B CA 1
ATOM 4639 C C . GLU B 1 290 ? 5.125 -12.836 9.734 1 95.88 290 GLU B C 1
ATOM 4641 O O . GLU B 1 290 ? 4.824 -12.461 8.602 1 95.88 290 GLU B O 1
ATOM 4646 N N . PRO B 1 291 ? 4.309 -13.5 10.477 1 93.25 291 PRO B N 1
ATOM 4647 C CA . PRO B 1 291 ? 3.098 -14.094 9.906 1 93.25 291 PRO B CA 1
ATOM 4648 C C . PRO B 1 291 ? 2.143 -13.047 9.336 1 93.25 291 PRO B C 1
ATOM 4650 O O . PRO B 1 291 ? 1.402 -13.328 8.391 1 93.25 291 PRO B O 1
ATOM 4653 N N . HIS B 1 292 ? 2.145 -11.875 9.938 1 96.62 292 HIS B N 1
ATOM 4654 C CA . HIS B 1 292 ? 1.192 -10.852 9.516 1 96.62 292 HIS B CA 1
ATOM 4655 C C . HIS B 1 292 ? 1.829 -9.875 8.531 1 96.62 292 HIS B C 1
ATOM 4657 O O . HIS B 1 292 ? 1.381 -8.734 8.406 1 96.62 292 HIS B O 1
ATOM 4663 N N . TYR B 1 293 ? 2.887 -10.352 7.84 1 97.88 293 TYR B N 1
ATOM 4664 C CA . TYR B 1 293 ? 3.676 -9.523 6.93 1 97.88 293 TYR B CA 1
ATOM 4665 C C . TYR B 1 293 ? 2.783 -8.828 5.91 1 97.88 293 TYR B C 1
ATOM 4667 O O . TYR B 1 293 ? 2.893 -7.621 5.703 1 97.88 293 TYR B O 1
ATOM 4675 N N . VAL B 1 294 ? 1.817 -9.531 5.324 1 97.94 294 VAL B N 1
ATOM 4676 C CA . VAL B 1 294 ? 0.931 -9.016 4.289 1 97.94 294 VAL B CA 1
ATOM 4677 C C . VAL B 1 294 ? 0.04 -7.922 4.871 1 97.94 294 VAL B C 1
ATOM 4679 O O . VAL B 1 294 ? -0.119 -6.855 4.273 1 97.94 294 VAL B O 1
ATOM 4682 N N . GLU B 1 295 ? -0.502 -8.148 6.035 1 96.81 295 GLU B N 1
ATOM 4683 C CA . GLU B 1 295 ? -1.376 -7.184 6.699 1 96.81 295 GLU B CA 1
ATOM 4684 C C . GLU B 1 295 ? -0.629 -5.895 7.027 1 96.81 295 GLU B C 1
ATOM 4686 O O . GLU B 1 295 ? -1.202 -4.805 6.953 1 96.81 295 GLU B O 1
ATOM 4691 N N . LEU B 1 296 ? 0.611 -6.09 7.445 1 98.31 296 LEU B N 1
ATOM 4692 C CA . LEU B 1 296 ? 1.411 -4.914 7.766 1 98.31 296 LEU B CA 1
ATOM 4693 C C . LEU B 1 296 ? 1.587 -4.023 6.543 1 98.31 296 LEU B C 1
ATOM 4695 O O . LEU B 1 296 ? 1.374 -2.812 6.617 1 98.31 296 LEU B O 1
ATOM 4699 N N . VAL B 1 297 ? 1.887 -4.621 5.371 1 98.69 297 VAL B N 1
ATOM 4700 C CA . VAL B 1 297 ? 2.146 -3.852 4.16 1 98.69 297 VAL B CA 1
ATOM 4701 C C . VAL B 1 297 ? 0.852 -3.213 3.666 1 98.69 297 VAL B C 1
ATOM 4703 O O . VAL B 1 297 ? 0.818 -2.018 3.361 1 98.69 297 VAL B O 1
ATOM 4706 N N . GLU B 1 298 ? -0.202 -3.949 3.621 1 97.62 298 GLU B N 1
ATOM 4707 C CA . GLU B 1 298 ? -1.487 -3.418 3.178 1 97.62 298 GLU B CA 1
ATOM 4708 C C . GLU B 1 298 ? -1.959 -2.285 4.086 1 97.62 298 GLU B C 1
ATOM 4710 O O . GLU B 1 298 ? -2.49 -1.28 3.605 1 97.62 298 GLU B O 1
ATOM 4715 N N . GLY B 1 299 ? -1.744 -2.49 5.387 1 97.94 299 GLY B N 1
ATOM 4716 C CA . GLY B 1 299 ? -2.188 -1.501 6.355 1 97.94 299 GLY B CA 1
ATOM 4717 C C . GLY B 1 299 ? -1.475 -0.169 6.215 1 97.94 299 GLY B C 1
ATOM 4718 O O . GLY B 1 299 ? -1.979 0.861 6.668 1 97.94 299 GLY B O 1
ATOM 4719 N N . LEU B 1 300 ? -0.331 -0.161 5.594 1 98.75 300 LEU B N 1
ATOM 4720 C CA . LEU B 1 300 ? 0.458 1.053 5.41 1 98.75 300 LEU B CA 1
ATOM 4721 C C . LEU B 1 300 ? -0.018 1.832 4.191 1 98.75 300 LEU B C 1
ATOM 4723 O O . LEU B 1 300 ? 0.395 2.975 3.977 1 98.75 300 LEU B O 1
ATOM 4727 N N . HIS B 1 301 ? -0.942 1.194 3.352 1 98.44 301 HIS B N 1
ATOM 4728 C CA . HIS B 1 301 ? -1.245 1.782 2.051 1 98.44 301 HIS B CA 1
ATOM 4729 C C . HIS B 1 301 ? -2.744 1.755 1.77 1 98.44 301 HIS B C 1
ATOM 4731 O O . HIS B 1 301 ? -3.168 1.355 0.683 1 98.44 301 HIS B O 1
ATOM 4737 N N . GLN B 1 302 ? -3.486 2.285 2.67 1 96.88 302 GLN B N 1
ATOM 4738 C CA . GLN B 1 302 ? -4.93 2.338 2.455 1 96.88 302 GLN B CA 1
ATOM 4739 C C . GLN B 1 302 ? -5.305 3.475 1.51 1 96.88 302 GLN B C 1
ATOM 4741 O O . GLN B 1 302 ? -4.746 4.57 1.597 1 96.88 302 GLN B O 1
ATOM 4746 N N . THR B 1 303 ? -6.18 3.156 0.662 1 93.38 303 THR B N 1
ATOM 4747 C CA . THR B 1 303 ? -6.629 4.168 -0.289 1 93.38 303 THR B CA 1
ATOM 4748 C C . THR B 1 303 ? -7.348 5.305 0.432 1 93.38 303 THR B C 1
ATOM 4750 O O . THR B 1 303 ? -8.148 5.062 1.337 1 93.38 303 THR B O 1
ATOM 4753 N N . LEU B 1 304 ? -7.043 6.434 0.016 1 92.75 304 LEU B N 1
ATOM 4754 C CA . LEU B 1 304 ? -7.684 7.605 0.611 1 92.75 304 LEU B CA 1
ATOM 4755 C C . LEU B 1 304 ? -9.023 7.887 -0.055 1 92.75 304 LEU B C 1
ATOM 4757 O O . LEU B 1 304 ? -9.188 7.66 -1.257 1 92.75 304 LEU B O 1
#

InterPro domains:
  IPR000086 NUDIX hydrolase domain [PF00293] (148-259)
  IPR000086 NUDIX hydrolase domain [PS51462] (124-275)
  IPR015797 NUDIX hydrolase-like domain superfamily [SSF55811] (116-283)
  IPR031804 Domain of unknown function DUF4743 [PF15916] (14-136)

Radius of gyration: 25.48 Å; Cα contacts (8 Å, |Δi|>4): 1331; chains: 2; bounding box: 64×67×62 Å

Sequence (608 aa):
MAAEGWCERARGLLKKMNSFHGAGSSKALCLPFMVDGQQVGYVPPAVAKCLHQYPTVFSVSQGDATPPQLELNKQLTSHGQRTAAVQRVLKELKAQQAFPCLKGWRNEMYNVMPYFCDTPFFSMERAATPLLGVKRYGAHLNGYTWQNGEMHMWLARRALNKPTYPGLLDNLAAGGISSELGIRETLIKECQEEACIPASLATLSKAVGTISYTYEGSDGGIYPECQFVFDLELPEEFMPQVGDGEVQEFYLWSLDKVREAIGSSDFKPNCAMVALDFLIRHSYIQPDQEPHYVELVEGLHQTLMAAEGWCERARGLLKKMNSFHGAGSSKALCLPFMVDGQQVGYVPPAVAKCLHQYPTVFSVSQGDATPPQLELNKQLTSHGQRTAAVQRVLKELKAQQAFPCLKGWRNEMYNVMPYFCDTPFFSMERAATPLLGVKRYGAHLNGYTWQNGEMHMWLARRALNKPTYPGLLDNLAAGGISSELGIRETLIKECQEEACIPASLATLSKAVGTISYTYEGSDGGIYPECQFVFDLELPEEFMPQVGDGEVQEFYLWSLDKVREAIGSSDFKPNCAMVALDFLIRHSYIQPDQEPHYVELVEGLHQTL

Secondary structure (DSSP, 8-state):
-----HHHHHHHHHHHHTGGGSTT-SGGGPEEEEETTEEEEEE-HHHHHHHTT-TTTEEEE--SSS--EEEE-TT--SHHHHHHHHHHHHHHHHHTT-SGGGGG--S-EEEE-SSTTSPPSEEEEGGGHHHHT--EEEEEEEEEEEETTEEEEEEEEE-TT-SSSTT-EE-SEEEE--TT--HHHHHHHHHHHHH---HHHHTT-EEEEEEEEEEE-TTS-EEEEEEEEEEEEPPTT------SSSEEEEEEEEHHHHHHHTTSTTB-HHHHHHHHHHHHHTT-S-TTT-TTHHHHHHHTB---/-----HHHHHHHHHHHHTGGGSTT-SGGGSEEEEETTEEEEEE-HHHHHHHTT-TTTEEEE--SSS--EEEE-TT--SHHHHHHHHHHHHHHHHHTT-SGGGGG--S-EEEE-SSTTSPPSEEEEGGGHHHHT--EEEEEEEEEEEETTEEEEEEEEE-TT-SSSTT-EE-SEEEE--TT--HHHHHHHHHHHHH---HHHHTT-EEEEEEEEEEE-TTS-EEEEEEEEEEEEPPTT------SSSEEEEEEEEHHHHHHHTTSTTB-HHHHHHHHHHHHHTT-S-TTT-TTHHHHHHHTB---

pLDDT: mean 95.45, std 7.39, range [31.42, 98.94]

Nearest PDB structures (foldseek):
  3dup-assembly1_B  TM=9.565E-01  e=2.906E-32  Rhodospirillum rubrum ATCC 11170
  5qgk-assembly1_A  TM=7.766E-01  e=5.737E-08  Homo sapiens
  3n77-assembly1_A  TM=7.281E-01  e=2.023E-07  Salmonella enterica subsp. enterica serovar Typhimurium
  5t3p-assembly1_A  TM=7.284E-01  e=2.901E-07  Homo sapiens
  6dt3-assembly1_A  TM=6.592E-01  e=2.732E-07  Klebsiella pneumoniae subsp. pneumoniae NTUH-K2044

Organism: Python bivittatus (NCBI:txid176946)

Foldseek 3Di:
DPPPPLQNLLLVLLCQQFVCPDPPHCVVQWAFEDEPRAGFFTAHPLLVVVCCVPVQFWDWDDDPVDHIHIYGDVVQPAQVSNQVSVAVSLVVCLVVVVAVLSVVFDVFWAFTDNDPPDDGRYIYTPSCCLNGGGEWEKEAEWEWEDDPRAIWTKWFFFDQPDPPLHGAIAHLFMDTDTPVDDHLRRQLVRCCAAFNDHSVQSVQKDFDAKFWHWHADPRRGIYTYIYTYTYGYDDPPDGTDGHNRRTDDMDTGGLVVLSRCQSPSRHDSLRSLSSLVVCVVVCVDPCVVNVCNVVSVDSRHDDD/DPPPPLQNLLLVLLCQQFVCPDPPHCVVQWAFEDEPRAGFFTAHPLLLVVCCVPVQFWDWDDDPVDHIHIYGDVVQPAQVSNQVSVAVSLVVCLVVVVAVLSVVFDVFWAFTDNDPPDDGRYIYTPSCCQNGGGEWEKEAEWEWEDDPRAIWTKWFFFDQPDPPLHGAIAHLFMDTDTPPDDHLRRQLVRNCAAFNDHSVQSVQKDFDAKFWHWHADPRRGIYTYIYTYTYGYDDPPDGTDGHNRRTDDMDTGGLVVLSRCQSPSRHDSLRSLSSLVVCVVVCVDPCVVNVCNVVSVDSRHDDD